Protein AF-0000000072276576 (afdb_homodimer)

Solvent-accessible surface area (backbone atoms only — not comparable to full-atom values): 34290 Å² total; per-residue (Å²): 130,70,68,78,57,68,50,45,52,84,37,51,75,75,75,83,49,91,55,32,50,60,54,42,54,47,42,53,49,48,36,54,50,37,70,41,87,75,80,77,72,72,80,66,90,54,63,83,48,51,35,51,52,38,41,48,44,45,53,56,60,46,61,78,43,20,64,33,54,44,25,35,56,50,42,49,54,30,34,72,71,87,59,88,79,72,37,43,53,31,72,66,45,49,52,51,47,21,30,44,50,13,66,72,70,71,45,60,41,70,60,31,44,50,41,41,49,48,63,74,64,34,60,70,61,43,50,52,48,50,61,70,44,57,91,71,57,26,82,71,47,66,71,82,41,62,42,67,46,40,55,55,25,24,50,41,57,72,66,52,41,55,27,36,38,34,34,43,40,54,61,7,69,62,51,34,40,47,21,52,26,37,48,53,36,39,75,71,73,35,65,47,35,39,40,34,22,25,65,54,82,75,46,29,65,56,41,42,76,80,46,32,72,27,46,48,72,48,69,33,58,54,65,59,54,54,68,68,50,87,62,63,32,32,31,38,36,46,49,53,98,57,53,60,67,55,52,38,50,49,54,60,65,41,58,86,32,45,35,93,78,25,38,36,37,30,44,50,52,76,81,40,58,43,63,57,52,50,14,61,75,70,63,32,36,40,49,68,46,78,50,44,42,45,89,42,45,64,60,64,56,31,43,21,35,32,30,61,56,71,78,76,73,75,75,71,78,120,129,71,69,79,58,66,50,46,54,85,36,52,75,76,76,84,49,92,50,32,51,60,56,41,53,48,43,52,50,48,38,56,48,38,70,40,87,74,81,77,75,72,81,66,91,53,64,87,48,51,32,52,52,39,40,48,45,44,52,56,59,46,60,78,44,19,62,35,54,44,28,37,55,49,42,48,54,30,35,73,70,88,60,88,78,70,37,42,53,29,73,68,47,48,52,52,45,22,30,45,49,12,66,72,70,71,46,60,41,70,61,33,43,50,41,41,48,46,64,75,66,35,60,68,59,43,50,52,49,50,62,70,42,59,91,72,55,26,82,72,48,67,72,79,38,64,42,65,46,40,56,55,24,25,50,42,56,73,66,52,42,55,26,36,38,34,34,44,39,54,61,7,68,63,52,36,41,46,19,52,27,38,46,52,37,41,76,72,74,35,67,46,36,40,39,33,22,25,64,54,83,75,46,30,66,56,41,41,76,80,47,33,73,28,47,51,72,47,70,33,58,54,66,59,55,55,68,70,50,87,61,63,33,32,31,39,36,45,49,53,98,56,53,61,66,56,51,37,50,49,53,61,64,42,59,86,31,46,36,92,77,25,36,36,38,30,44,49,52,75,79,40,59,44,64,56,50,52,14,60,75,69,62,31,37,41,48,69,47,78,49,44,43,46,88,41,45,64,62,64,56,28,43,22,35,32,29,63,55,72,77,75,72,74,75,70,78,121

Organism: Rhodospirillum rubrum (strain ATCC 11170 / ATH 1.1.1 / DSM 467 / LMG 4362 / NCIMB 8255 / S1) (NCBI:txid269796)

Secondary structure (DSSP, 8-state):
-----PPPGGGS-----TT-HHHHHHHHHHHHHHTS---S----------HHHHHHHHHHHHTTTHHHHHHHHHHHHH---SSS---PBPHHHHHHHHHHHHHHH---HHHHHHHHHHHHT-HHHHHHHHHHTTTS--TTT-S---TTHHHHHHHHHHH--SEEEEE--TTSHHHHHHHHHHHHHHHTT---EEEEEES-TT--TTS-GGGGGGEEEEES-HHHHHHH--S-EEEEEE-----HHHHHHHHHHHHTTEEEEEEEEES-TTT--HHHHHHHHHT-EEEEEPP-BTT-SS----EEEEEPPPP-------/-----PPPGGGS-----TT-HHHHHHHHHHHHHHTS--------------HHHHHHHHHHHHTTTHHHHHHHHHHHHH---SSS---PBPHHHHHHHHHHHHHHH---HHHHHHHHHHHHT-HHHHHHHHHHTTTS--TTT-S---TTHHHHHHHHHHH--SEEEEE--TTSHHHHHHHHHHHHHHHTT---EEEEEES-TT--TTS-GGGGGGEEEEES-HHHHHHH--S-EEEEEE-----HHHHHHHHHHHGGGEEEEEEEEES-TTT--HHHHHHHHHT-EEEEEPP-BTT-SS----EEEEEPPPP-------

InterPro domains:
  IPR029063 S-adenosyl-L-methionine-dependent methyltransferase superfamily [G3DSA:3.40.50.150] (109-285)
  IPR029063 S-adenosyl-L-methionine-dependent methyltransferase superfamily [SSF53335] (133-271)

Foldseek 3Di:
DQPPQQAALVLADDDPDPLQVVSNVVNVVSSVVSVPDDDPPDPDPDDNDHNNRVNVVVVVVSVVQSLLVSLVVVCVVFWPDPDPDFFAFDPVLLLVLLVVLCVQQVHDSVQLSVLLVCVVPPPVLFVLCCVLCPPVTGPVRPTQGLFQLSSVLSNCLRNLWAEEEEEDQAQNSNLSSNLVSQVVVVVVPGHHAYEYEEQDPPGHSSCDDPSVVRYDYHHRDPLVVLLPDQAAHQEYEYDDPDDLVVVLSSLVSCVVRYDPWHKYKYQQVVPYCSVVVSLVVVVWDKDWRWTPGDSHNDRGRTIIMTGHDDPPPPPPPD/DQPPQQAALVLADDDPDPLQVVSNVVNVVSNVCSVPDDDPPDPDPDDNDHNNRVNVVVVVVSVVQSLLVSLVVVCVPFWPDPDPDFFAFDPVLLLVLLVVLCVQQVHDSVQLSVLLVCVVPPPVLFVLCCVLCPPVTGPVRPTQGLFQLSSVLSNCLRNLWAEEEEEDQAQNSNVLSNLVSQVVVVVVPGHHAYEYEEQDPPGHSSCDDPSVVRYDYHHRDVLVVLLPDQAAHQEYEYDDPDDLVVVLSSLVSCVVRHDPWHKYKYQQVVPYCSVVVSLVVVVWDKDWRWTPGDSHNDRGSTIIMTGHDDPPPPPPPD

pLDDT: mean 86.28, std 17.72, range [19.62, 98.94]

Nearest PDB structures (foldseek):
  4ymh-assembly2_D  TM=5.193E-01  e=6.968E-07  Podospora anserina
  3o4f-assembly2_D  TM=6.234E-01  e=2.486E-06  Escherichia coli K-12
  6g80-assembly1_A  TM=5.330E-01  e=4.183E-06  Mycolicibacterium hassiacum DSM 44199
  6g7d-assembly1_A  TM=5.102E-01  e=3.517E-06  Mycolicibacterium hassiacum DSM 44199
  8ia0-assembly1_CS  TM=5.867E-01  e=1.710E-03  Thermochaetoides thermophila DSM 1495

Structure (mmCIF, N/CA/C/O backbone):
data_AF-0000000072276576-model_v1
#
loop_
_entity.id
_entity.type
_entity.pdbx_description
1 polymer 'Class I SAM-dependent methyltransferase'
#
loop_
_atom_site.group_PDB
_atom_site.id
_atom_site.type_symbol
_atom_site.label_atom_id
_atom_site.label_alt_id
_atom_site.label_comp_id
_atom_site.label_asym_id
_atom_site.label_entity_id
_atom_site.label_seq_id
_atom_site.pdbx_PDB_ins_code
_atom_site.Cartn_x
_atom_site.Cartn_y
_atom_site.Cartn_z
_atom_site.occupancy
_atom_site.B_iso_or_equiv
_atom_site.auth_seq_id
_atom_site.auth_comp_id
_atom_site.auth_asym_id
_atom_site.auth_atom_id
_atom_site.pdbx_PDB_model_num
ATOM 1 N N . MET A 1 1 ? -26.219 25.484 22.875 1 28.45 1 MET A N 1
ATOM 2 C CA . MET A 1 1 ? -27.375 24.625 22.641 1 28.45 1 MET A CA 1
ATOM 3 C C . MET A 1 1 ? -27.469 24.219 21.172 1 28.45 1 MET A C 1
ATOM 5 O O . MET A 1 1 ? -27.844 25.031 20.312 1 28.45 1 MET A O 1
ATOM 9 N N . THR A 1 2 ? -26.469 23.453 20.688 1 35.75 2 THR A N 1
ATOM 10 C CA . THR A 1 2 ? -26.516 23.312 19.234 1 35.75 2 THR A CA 1
ATOM 11 C C . THR A 1 2 ? -27.781 22.578 18.797 1 35.75 2 THR A C 1
ATOM 13 O O . THR A 1 2 ? -28.188 21.609 19.438 1 35.75 2 THR A O 1
ATOM 16 N N . ASP A 1 3 ? -28.719 23.203 18.25 1 42.44 3 ASP A N 1
ATOM 17 C CA . ASP A 1 3 ? -29.969 22.688 17.703 1 42.44 3 ASP A CA 1
ATOM 18 C C . ASP A 1 3 ? -29.75 21.406 16.922 1 42.44 3 ASP A C 1
ATOM 20 O O . ASP A 1 3 ? -28.719 21.25 16.25 1 42.44 3 ASP A O 1
ATOM 24 N N . PRO A 1 4 ? -30.438 20.344 17.422 1 47.81 4 PRO A N 1
ATOM 25 C CA . PRO A 1 4 ? -30.391 19.141 16.578 1 47.81 4 PRO A CA 1
ATOM 26 C C . PRO A 1 4 ? -30.469 19.453 15.094 1 47.81 4 PRO A C 1
ATOM 28 O O . PRO A 1 4 ? -31.172 20.391 14.688 1 47.81 4 PRO A O 1
ATOM 31 N N . VAL A 1 5 ? -29.531 19 14.406 1 52.34 5 VAL A N 1
ATOM 32 C CA . VAL A 1 5 ? -29.594 19.125 12.953 1 52.34 5 VAL A CA 1
ATOM 33 C C . VAL A 1 5 ? -30.75 18.297 12.406 1 52.34 5 VAL A C 1
ATOM 35 O O . VAL A 1 5 ? -30.75 17.062 12.555 1 52.34 5 VAL A O 1
ATOM 38 N N . ASN A 1 6 ? -31.953 18.797 12.219 1 56.03 6 ASN A N 1
ATOM 39 C CA . ASN A 1 6 ? -33.062 18.141 11.547 1 56.03 6 ASN A CA 1
ATOM 40 C C . ASN A 1 6 ? -32.781 17.953 10.055 1 56.03 6 ASN A C 1
ATOM 42 O O . ASN A 1 6 ? -32.406 18.891 9.367 1 56.03 6 ASN A O 1
ATOM 46 N N . PHE A 1 7 ? -32.719 16.641 9.727 1 57.97 7 PHE A N 1
ATOM 47 C CA . PHE A 1 7 ? -32.562 16.312 8.312 1 57.97 7 PHE A CA 1
ATOM 48 C C . PHE A 1 7 ? -33.875 16.5 7.562 1 57.97 7 PHE A C 1
ATOM 50 O O . PHE A 1 7 ? -34.938 16.047 8.016 1 57.97 7 PHE A O 1
ATOM 57 N N . ASP A 1 8 ? -33.844 17.406 6.613 1 62.78 8 ASP A N 1
ATOM 58 C CA . ASP A 1 8 ? -34.938 17.531 5.656 1 62.78 8 ASP A CA 1
ATOM 59 C C . ASP A 1 8 ? -34.656 16.703 4.402 1 62.78 8 ASP A C 1
ATOM 61 O O . ASP A 1 8 ? -33.531 16.609 3.945 1 62.78 8 ASP A O 1
ATOM 65 N N . ALA A 1 9 ? -35.75 15.898 4.055 1 63.03 9 ALA A N 1
ATOM 66 C CA . ALA A 1 9 ? -35.625 15.102 2.836 1 63.03 9 ALA A CA 1
ATOM 67 C C . ALA A 1 9 ? -35.031 15.938 1.708 1 63.03 9 ALA A C 1
ATOM 69 O O . ALA A 1 9 ? -34.281 15.422 0.869 1 63.03 9 ALA A O 1
ATOM 70 N N . ASP A 1 10 ? -35.219 17.203 1.752 1 66.81 10 ASP A N 1
ATOM 71 C CA . ASP A 1 10 ? -34.75 18.094 0.71 1 66.81 10 ASP A CA 1
ATOM 72 C C . ASP A 1 10 ? -33.25 18.344 0.869 1 66.81 10 ASP A C 1
ATOM 74 O O . ASP A 1 10 ? -32.594 18.828 -0.056 1 66.81 10 ASP A O 1
ATOM 78 N N . ASP A 1 11 ? -32.75 17.938 2.021 1 64.94 11 ASP A N 1
ATOM 79 C CA . ASP A 1 11 ? -31.344 18.125 2.275 1 64.94 11 ASP A CA 1
ATOM 80 C C . ASP A 1 11 ? -30.531 16.984 1.659 1 64.94 11 ASP A C 1
ATOM 82 O O . ASP A 1 11 ? -29.297 17.094 1.53 1 64.94 11 ASP A O 1
ATOM 86 N N . ILE A 1 12 ? -31.203 15.953 1.272 1 66.25 12 ILE A N 1
ATOM 87 C CA . ILE A 1 12 ? -30.547 14.766 0.748 1 66.25 12 ILE A CA 1
ATOM 88 C C . ILE A 1 12 ? -30.469 14.844 -0.775 1 66.25 12 ILE A C 1
ATOM 90 O O . ILE A 1 12 ? -31.5 14.812 -1.458 1 66.25 12 ILE A O 1
ATOM 94 N N . PRO A 1 13 ? -29.203 14.992 -1.301 1 64.25 13 PRO A N 1
ATOM 95 C CA . PRO A 1 13 ? -29.094 15.055 -2.76 1 64.25 13 PRO A CA 1
ATOM 96 C C . PRO A 1 13 ? -29.578 13.773 -3.445 1 64.25 13 PR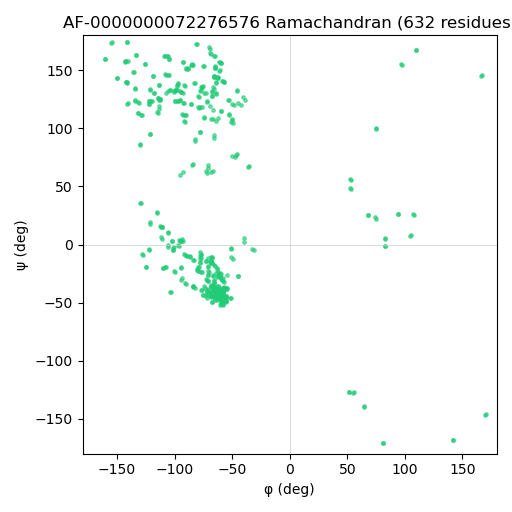O A C 1
ATOM 98 O O . PRO A 1 13 ? -29.469 12.688 -2.877 1 64.25 13 PRO A O 1
ATOM 101 N N . GLY A 1 14 ? -30.234 13.969 -4.648 1 60.94 14 GLY A N 1
ATOM 102 C CA . GLY A 1 14 ? -30.625 12.82 -5.453 1 60.94 14 GLY A CA 1
ATOM 103 C C . GLY A 1 14 ? -29.438 12.039 -5.98 1 60.94 14 GLY A C 1
ATOM 104 O O . GLY A 1 14 ? -28.281 12.469 -5.828 1 60.94 14 GLY A O 1
ATOM 105 N N . VAL A 1 15 ? -29.656 10.812 -6.223 1 58.56 15 VAL A N 1
ATOM 106 C CA . VAL A 1 15 ? -28.625 9.961 -6.828 1 58.56 15 VAL A CA 1
ATOM 107 C C . VAL A 1 15 ? -28.359 10.422 -8.258 1 58.56 15 VAL A C 1
ATOM 109 O O . VAL A 1 15 ? -29.266 10.477 -9.086 1 58.56 15 VAL A O 1
ATOM 112 N N . GLU A 1 16 ? -27.156 11.047 -8.414 1 56.81 16 GLU A N 1
ATOM 113 C CA . GLU A 1 16 ? -26.828 11.531 -9.758 1 56.81 16 GLU A CA 1
ATOM 114 C C . GLU A 1 16 ? -26.266 10.406 -10.625 1 56.81 16 GLU A C 1
ATOM 116 O O . GLU A 1 16 ? -26.469 10.398 -11.836 1 56.81 16 GLU A O 1
ATOM 121 N N . ASN A 1 17 ? -25.453 9.523 -9.938 1 56.19 17 ASN A N 1
ATOM 122 C CA . ASN A 1 17 ? -24.781 8.469 -10.695 1 56.19 17 ASN A CA 1
ATOM 123 C C . ASN A 1 17 ? -25.312 7.09 -10.312 1 56.19 17 ASN A C 1
ATOM 125 O O . ASN A 1 17 ? -25.375 6.75 -9.133 1 56.19 17 ASN A O 1
ATOM 129 N N . GLU A 1 18 ? -25.891 6.469 -11.297 1 54.31 18 GLU A N 1
ATOM 130 C CA . GLU A 1 18 ? -26.453 5.133 -11.125 1 54.31 18 GLU A CA 1
ATOM 131 C C . GLU A 1 18 ? -25.453 4.191 -10.461 1 54.31 18 GLU A C 1
ATOM 133 O O . GLU A 1 18 ? -25.844 3.182 -9.867 1 54.31 18 GLU A O 1
ATOM 138 N N . HIS A 1 19 ? -24.234 4.637 -10.406 1 53.09 19 HIS A N 1
ATOM 139 C CA . HIS A 1 19 ? -23.203 3.756 -9.859 1 53.09 19 HIS A CA 1
ATOM 140 C C . HIS A 1 19 ? -22.984 4.031 -8.375 1 53.09 19 HIS A C 1
ATOM 142 O O . HIS A 1 19 ? -22.203 3.34 -7.719 1 53.09 19 HIS A O 1
ATOM 148 N N . ASP A 1 20 ? -23.812 4.938 -7.926 1 64.62 20 ASP A N 1
ATOM 149 C CA . ASP A 1 20 ? -23.688 5.262 -6.508 1 64.62 20 ASP A CA 1
ATOM 150 C C . ASP A 1 20 ? -24.641 4.414 -5.664 1 64.62 20 ASP A C 1
ATOM 152 O O . ASP A 1 20 ? -25.547 4.941 -5.016 1 64.62 20 ASP A O 1
ATOM 156 N N . ILE A 1 21 ? -24.438 3.168 -5.699 1 63.81 21 ILE A N 1
ATOM 157 C CA . ILE A 1 21 ? -25.344 2.201 -5.098 1 63.81 21 ILE A CA 1
ATOM 158 C C . ILE A 1 21 ? -25.469 2.469 -3.6 1 63.81 21 ILE A C 1
ATOM 160 O O . ILE A 1 21 ? -26.562 2.484 -3.049 1 63.81 21 ILE A O 1
ATOM 164 N N . VAL A 1 22 ? -24.391 2.754 -3.014 1 68.62 22 VAL A N 1
ATOM 165 C CA . VAL A 1 22 ? -24.406 2.949 -1.568 1 68.62 22 VAL A CA 1
ATOM 166 C C . VAL A 1 22 ? -25.188 4.219 -1.228 1 68.62 22 VAL A C 1
ATOM 168 O O . VAL A 1 22 ? -26.062 4.199 -0.361 1 68.62 22 VAL A O 1
ATOM 171 N N . TRP A 1 23 ? -24.812 5.188 -2.045 1 69 23 TRP A N 1
ATOM 172 C CA . TRP A 1 23 ? -25.5 6.453 -1.791 1 69 23 TRP A CA 1
ATOM 173 C C . TRP A 1 23 ? -26.984 6.328 -2.07 1 69 23 TRP A C 1
ATOM 175 O O . TRP A 1 23 ? -27.812 6.883 -1.335 1 69 23 TRP A O 1
ATOM 185 N N . GLN A 1 24 ? -27.25 5.621 -3.088 1 67.81 24 GLN A N 1
ATOM 186 C CA . GLN A 1 24 ? -28.656 5.418 -3.398 1 67.81 24 GLN A CA 1
ATOM 187 C C . GLN A 1 24 ? -29.391 4.746 -2.236 1 67.81 24 GLN A C 1
ATOM 189 O O . GLN A 1 24 ? -30.438 5.215 -1.8 1 67.81 24 GLN A O 1
ATOM 194 N N . ILE A 1 25 ? -28.766 3.766 -1.784 1 64.44 25 ILE A N 1
ATOM 195 C CA . ILE A 1 25 ? -29.406 3.012 -0.704 1 64.44 25 ILE A CA 1
ATOM 196 C C . ILE A 1 25 ? -29.469 3.877 0.553 1 64.44 25 ILE A C 1
ATOM 198 O O . ILE A 1 25 ? -30.516 3.947 1.204 1 64.44 25 ILE A O 1
ATOM 202 N N . LEU A 1 26 ? -28.469 4.566 0.802 1 67.44 26 LEU A N 1
ATOM 203 C CA . LEU A 1 26 ? -28.391 5.375 2.012 1 67.44 26 LEU A CA 1
ATOM 204 C C . LEU A 1 26 ? -29.328 6.582 1.913 1 67.44 26 LEU A C 1
ATOM 206 O O . LEU A 1 26 ? -29.984 6.941 2.887 1 67.44 26 LEU A O 1
ATOM 210 N N . SER A 1 27 ? -29.266 7.137 0.727 1 67.44 27 SER A N 1
ATOM 211 C CA . SER A 1 27 ? -30.109 8.312 0.539 1 67.44 27 SER A CA 1
ATOM 212 C C . SER A 1 27 ? -31.594 7.957 0.701 1 67.44 27 SER A C 1
ATOM 214 O O . SER A 1 27 ? -32.344 8.719 1.304 1 67.44 27 SER A O 1
ATOM 216 N N . ASP A 1 28 ? -31.938 6.871 0.174 1 64.12 28 ASP A N 1
ATOM 217 C CA . ASP A 1 28 ? -33.312 6.41 0.313 1 64.12 28 ASP A CA 1
ATOM 218 C C . ASP A 1 28 ? -33.688 6.207 1.782 1 64.12 28 ASP A C 1
ATOM 220 O O . ASP A 1 28 ? -34.75 6.625 2.221 1 64.12 28 ASP A O 1
ATOM 224 N N . LYS A 1 29 ? -32.781 5.633 2.455 1 63.12 29 LYS A N 1
ATOM 225 C CA . LYS A 1 29 ? -33.031 5.402 3.877 1 63.12 29 LYS A CA 1
ATOM 226 C C . LYS A 1 29 ? -33.094 6.723 4.641 1 63.12 29 LYS A C 1
ATOM 228 O O . LYS A 1 29 ? -34 6.914 5.469 1 63.12 29 LYS A O 1
ATOM 233 N N . LEU A 1 30 ? -32.188 7.578 4.363 1 64.5 30 LEU A N 1
ATOM 234 C CA . LEU A 1 30 ? -32.156 8.875 5.039 1 64.5 30 LEU A CA 1
ATOM 235 C C . LEU A 1 30 ? -33.406 9.664 4.75 1 64.5 30 LEU A C 1
ATOM 237 O O . LEU A 1 30 ? -34 10.289 5.652 1 64.5 30 LEU A O 1
ATOM 241 N N . ARG A 1 31 ? -33.812 9.648 3.564 1 64.62 31 ARG A N 1
ATOM 242 C CA . ARG A 1 31 ? -35.031 10.352 3.189 1 64.62 31 ARG A CA 1
ATOM 243 C C . ARG A 1 31 ? -36.25 9.773 3.91 1 64.62 31 ARG A C 1
ATOM 245 O O . ARG A 1 31 ? -37.156 10.516 4.344 1 64.62 31 ARG A O 1
ATOM 252 N N . LYS A 1 32 ? -36.188 8.516 3.988 1 62.69 32 LYS A N 1
ATOM 253 C CA . LYS A 1 32 ? -37.281 7.844 4.688 1 62.69 32 LYS A CA 1
ATOM 254 C C . LYS A 1 32 ? -37.281 8.172 6.18 1 62.69 32 LYS A C 1
ATOM 256 O O . LYS A 1 32 ? -38.312 8.445 6.773 1 62.69 32 LYS A O 1
ATOM 261 N N . ASP A 1 33 ? -36.156 8.172 6.715 1 59.38 33 ASP A N 1
ATOM 262 C CA . ASP A 1 33 ? -36 8.398 8.148 1 59.38 33 ASP A CA 1
ATOM 263 C C . ASP A 1 33 ? -36.281 9.859 8.508 1 59.38 33 ASP A C 1
ATOM 265 O O . ASP A 1 33 ? -36.781 10.156 9.586 1 59.38 33 ASP A O 1
ATOM 269 N N . CYS A 1 34 ? -35.719 10.719 7.738 1 57 34 CYS A N 1
ATOM 270 C CA . CYS A 1 34 ? -35.969 12.141 7.969 1 57 34 CYS A CA 1
ATOM 271 C C . CYS A 1 34 ? -37.438 12.461 7.906 1 57 34 CYS A C 1
ATOM 273 O O . CYS A 1 34 ? -37.906 13.461 8.461 1 57 34 CYS A O 1
ATOM 275 N N . ALA A 1 35 ? -38.094 11.68 7.148 1 52.75 35 ALA A N 1
ATOM 276 C CA . ALA A 1 35 ? -39.531 11.867 7.062 1 52.75 35 ALA A CA 1
ATOM 277 C C . ALA A 1 35 ? -40.219 11.492 8.375 1 52.75 35 ALA A C 1
ATOM 279 O O . ALA A 1 35 ? -41.375 11.836 8.602 1 52.75 35 ALA A O 1
ATOM 280 N N . GLN A 1 36 ? -39.344 10.867 9.203 1 52.03 36 GLN A N 1
ATOM 281 C CA . GLN A 1 36 ? -39.938 10.461 10.484 1 52.03 36 GLN A CA 1
ATOM 282 C C . GLN A 1 36 ? -39.562 11.453 11.586 1 52.03 36 GLN A C 1
ATOM 284 O O . GLN A 1 36 ? -38.5 12.062 11.562 1 52.03 36 GLN A O 1
ATOM 289 N N . ALA A 1 37 ? -40.469 11.906 12.367 1 41.72 37 ALA A N 1
ATOM 290 C CA . ALA A 1 37 ? -40.281 12.836 13.477 1 41.72 37 ALA A CA 1
ATOM 291 C C . ALA A 1 37 ? -39.188 12.344 14.43 1 41.72 37 ALA A C 1
ATOM 293 O O . ALA A 1 37 ? -39.125 11.156 14.758 1 41.72 37 ALA A O 1
ATOM 294 N N . VAL A 1 38 ? -38.062 12.984 14.516 1 41.41 38 VAL A N 1
ATOM 295 C CA . VAL A 1 38 ? -36.938 12.664 15.383 1 41.41 38 VAL A CA 1
ATOM 296 C C . VAL A 1 38 ? -37.25 13.047 16.828 1 41.41 38 VAL A C 1
ATOM 298 O O . VAL A 1 38 ? -37.75 14.148 17.094 1 41.41 38 VAL A O 1
ATOM 301 N N . ASP A 1 39 ? -37.438 12.156 17.688 1 38.38 39 ASP A N 1
ATOM 302 C CA . ASP A 1 39 ? -37.531 12.445 19.109 1 38.38 39 ASP A CA 1
ATOM 303 C C . ASP A 1 39 ? -36.25 13.094 19.625 1 38.38 39 ASP A C 1
ATOM 305 O O . ASP A 1 39 ? -35.156 12.727 19.203 1 38.38 39 ASP A O 1
ATOM 309 N N . ASP A 1 40 ? -36.281 14.312 20.062 1 35.75 40 ASP A N 1
ATOM 310 C CA . ASP A 1 40 ? -35.375 15.375 20.531 1 35.75 40 ASP A CA 1
ATOM 311 C C . ASP A 1 40 ? -34.438 14.852 21.609 1 35.75 40 ASP A C 1
ATOM 313 O O . ASP A 1 40 ? -33.719 15.633 22.25 1 35.75 40 ASP A O 1
ATOM 317 N N . ASP A 1 41 ? -34.406 13.742 22.109 1 35.25 41 ASP A N 1
ATOM 318 C CA . ASP A 1 41 ? -33.812 13.625 23.438 1 35.25 41 ASP A CA 1
ATOM 319 C C . ASP A 1 41 ? -32.281 13.641 23.344 1 35.25 41 ASP A C 1
ATOM 321 O O . ASP A 1 41 ? -31.594 13.336 24.328 1 35.25 41 ASP A O 1
ATOM 325 N N . TYR A 1 42 ? -31.734 13.562 22.203 1 33.75 42 TYR A N 1
ATOM 326 C CA . TYR A 1 42 ? -30.359 13.164 22.422 1 33.75 42 TYR A CA 1
ATOM 327 C C . TYR A 1 42 ? -29.5 14.375 22.781 1 33.75 42 TYR A C 1
ATOM 329 O O . TYR A 1 42 ? -29.531 15.398 22.094 1 33.75 42 TYR A O 1
ATOM 337 N N . GLY A 1 43 ? -29.312 14.742 23.938 1 34.25 43 GLY A N 1
ATOM 338 C CA . GLY A 1 43 ? -28.406 15.648 24.641 1 34.25 43 GLY A CA 1
ATOM 339 C C . GLY A 1 43 ? -27.031 15.719 24.016 1 34.25 43 GLY A C 1
ATOM 340 O O . GLY A 1 43 ? -26.062 16.125 24.672 1 34.25 43 GLY A O 1
ATOM 341 N N . LYS A 1 44 ? -26.703 14.977 23.016 1 44.03 44 LYS A N 1
ATOM 342 C CA . LYS A 1 44 ? -25.281 14.867 22.734 1 44.03 44 LYS A CA 1
ATOM 343 C C . LYS A 1 44 ? -24.766 16.125 22.031 1 44.03 44 LYS A C 1
ATOM 345 O O . LYS A 1 44 ? -25.531 16.812 21.344 1 44.03 44 LYS A O 1
ATOM 350 N N . LYS A 1 45 ? -23.625 16.719 22.469 1 45.25 45 LYS A N 1
ATOM 351 C CA . LYS A 1 45 ? -22.812 17.797 21.922 1 45.25 45 LYS A CA 1
ATOM 352 C C . LYS A 1 45 ? -22.484 17.547 20.453 1 45.25 45 LYS A C 1
ATOM 354 O O . LYS A 1 45 ? -21.719 16.625 20.141 1 45.25 45 LYS A O 1
ATOM 359 N N . TYR A 1 46 ? -23.484 17.781 19.625 1 51.28 46 TYR A N 1
ATOM 360 C CA . TYR A 1 46 ? -23.344 17.578 18.188 1 51.28 46 TYR A CA 1
ATOM 361 C C . TYR A 1 46 ? -22.609 18.75 17.547 1 51.28 46 TYR A C 1
ATOM 363 O O . TYR A 1 46 ? -22.625 19.859 18.062 1 51.28 46 TYR A O 1
ATOM 371 N N . LEU A 1 47 ? -21.562 18.469 16.812 1 58.09 47 LEU A N 1
ATOM 372 C CA . LEU A 1 47 ? -21 19.5 15.938 1 58.09 47 LEU A CA 1
ATOM 373 C C . LEU A 1 47 ? -22.094 20.219 15.164 1 58.09 47 LEU A C 1
ATOM 375 O O . LEU A 1 47 ? -23.109 19.609 14.812 1 58.09 47 LEU A O 1
ATOM 379 N N . PRO A 1 48 ? -22 21.484 15.188 1 62.12 48 PRO A N 1
ATOM 380 C CA . PRO A 1 48 ? -23.062 22.25 14.547 1 62.12 48 PRO A CA 1
ATOM 381 C C . PRO A 1 48 ? -23.031 22.141 13.023 1 62.12 48 PRO A C 1
ATOM 383 O O . PRO A 1 48 ? -22.578 23.062 12.344 1 62.12 48 PRO A O 1
ATOM 386 N N . PHE A 1 49 ? -23.25 21.078 12.492 1 73.62 49 PHE A N 1
ATOM 387 C CA . PHE A 1 49 ? -23.438 20.969 11.055 1 73.62 49 PHE A CA 1
ATOM 388 C C . PHE A 1 49 ? -24.906 21.109 10.688 1 73.62 49 PHE A C 1
ATOM 390 O O . PHE A 1 49 ? -25.797 20.625 11.406 1 73.62 49 PHE A O 1
ATOM 397 N N . THR A 1 50 ? -25.141 21.859 9.664 1 68.94 50 THR A N 1
ATOM 398 C CA . THR A 1 50 ? -26.484 21.844 9.086 1 68.94 50 THR A CA 1
ATOM 399 C C . THR A 1 50 ? -26.766 20.5 8.422 1 68.94 50 THR A C 1
ATOM 401 O O . THR A 1 50 ? -25.859 19.703 8.211 1 68.94 50 THR A O 1
ATOM 404 N N . ALA A 1 51 ? -28.016 20.25 8.156 1 65.5 51 ALA A N 1
ATOM 405 C CA . ALA A 1 51 ? -28.391 19.031 7.445 1 65.5 51 ALA A CA 1
ATOM 406 C C . ALA A 1 51 ? -27.703 18.938 6.09 1 65.5 51 ALA A C 1
ATOM 408 O O . ALA A 1 51 ? -27.203 17.875 5.715 1 65.5 51 ALA A O 1
ATOM 409 N N . GLY A 1 52 ? -27.688 20.031 5.41 1 67.5 52 GLY A N 1
ATOM 410 C CA . GLY A 1 52 ? -27.016 20.078 4.121 1 67.5 52 GLY A CA 1
ATOM 411 C C . GLY A 1 52 ? -25.531 19.766 4.211 1 67.5 52 GLY A C 1
ATOM 412 O O . GLY A 1 52 ? -25 19.031 3.371 1 67.5 52 GLY A O 1
ATOM 413 N N . GLN A 1 53 ? -24.922 20.234 5.277 1 75.06 53 GLN A N 1
ATOM 414 C CA . GLN A 1 53 ? -23.5 19.984 5.484 1 75.06 53 GLN A CA 1
ATOM 415 C C . GLN A 1 53 ? -23.234 18.516 5.785 1 75.06 53 GLN A C 1
ATOM 417 O O . GLN A 1 53 ? -22.281 17.922 5.281 1 75.06 53 GLN A O 1
ATOM 422 N N . LEU A 1 54 ? -24.016 17.969 6.598 1 74.94 54 LEU A N 1
ATOM 423 C CA . LEU A 1 54 ? -23.875 16.562 6.945 1 74.94 54 LEU A CA 1
ATOM 424 C C . LEU A 1 54 ? -24.047 15.68 5.715 1 74.94 54 LEU A C 1
ATOM 426 O O . LEU A 1 54 ? -23.266 14.742 5.508 1 74.94 54 LEU A O 1
ATOM 430 N N . VAL A 1 55 ? -25 15.992 4.871 1 71.69 55 VAL A N 1
ATOM 431 C CA . VAL A 1 55 ? -25.234 15.227 3.652 1 71.69 55 VAL A CA 1
ATOM 432 C C . VAL A 1 55 ? -24.031 15.352 2.721 1 71.69 55 VAL A C 1
ATOM 434 O O . VAL A 1 55 ? -23.609 14.367 2.117 1 71.69 55 VAL A O 1
ATOM 437 N N . HIS A 1 56 ? -23.594 16.469 2.645 1 78.31 56 HIS A N 1
ATOM 438 C CA . HIS A 1 56 ? -22.422 16.688 1.801 1 78.31 56 HIS A CA 1
ATOM 439 C C . HIS A 1 56 ? -21.234 15.875 2.301 1 78.31 56 HIS A C 1
ATOM 441 O O . HIS A 1 56 ? -20.531 15.258 1.507 1 78.31 56 HIS A O 1
ATOM 447 N N . ARG A 1 57 ? -21.047 15.898 3.604 1 82.69 57 ARG A N 1
ATOM 448 C CA . ARG A 1 57 ? -19.938 15.164 4.203 1 82.69 57 ARG A CA 1
ATOM 449 C C . ARG A 1 57 ? -20.062 13.672 3.934 1 82.69 57 ARG A C 1
ATOM 451 O O . ARG A 1 57 ? -19.094 13.023 3.514 1 82.69 57 ARG A O 1
ATOM 458 N N . VAL A 1 58 ? -21.234 13.164 4.129 1 80.25 58 VAL A N 1
ATOM 459 C CA . VAL A 1 58 ? -21.484 11.742 3.943 1 80.25 58 VAL A CA 1
ATOM 460 C C . VAL A 1 58 ? -21.312 11.367 2.473 1 80.25 58 VAL A C 1
ATOM 462 O O . VAL A 1 58 ? -20.641 10.391 2.148 1 80.25 58 VAL A O 1
ATOM 465 N N . THR A 1 59 ? -21.844 12.195 1.592 1 76.56 59 THR A N 1
ATOM 466 C CA . THR A 1 59 ? -21.75 11.922 0.161 1 76.56 59 THR A CA 1
ATOM 467 C C . THR A 1 59 ? -20.297 11.953 -0.305 1 76.56 59 THR A C 1
ATOM 469 O O . THR A 1 59 ? -19.875 11.086 -1.074 1 76.56 59 THR A O 1
ATOM 472 N N . PHE A 1 60 ? -19.625 12.891 0.181 1 82.56 60 PHE A N 1
ATOM 473 C CA . PHE A 1 60 ? -18.219 13.008 -0.161 1 82.56 60 PHE A CA 1
ATOM 474 C C . PHE A 1 60 ? -17.453 11.758 0.265 1 82.56 60 PHE A C 1
ATOM 476 O O . PHE A 1 60 ? -16.75 11.156 -0.542 1 82.56 60 PHE A O 1
ATOM 483 N N . ALA A 1 61 ? -17.609 11.367 1.478 1 85.12 61 ALA A N 1
ATOM 484 C CA . ALA A 1 61 ? -16.859 10.227 2.002 1 85.12 61 ALA A CA 1
ATOM 485 C C . ALA A 1 61 ? -17.266 8.938 1.294 1 85.12 61 ALA A C 1
ATOM 487 O O . ALA A 1 61 ? -16.422 8.094 0.993 1 85.12 61 ALA A O 1
ATOM 488 N N . LEU A 1 62 ? -18.562 8.797 0.959 1 80.56 62 LEU A N 1
ATOM 489 C CA . LEU A 1 62 ? -19.062 7.602 0.291 1 80.56 62 LEU A CA 1
ATOM 490 C C . LEU A 1 62 ? -18.484 7.484 -1.115 1 80.56 62 LEU A C 1
ATOM 492 O O . LEU A 1 62 ? -18.375 6.383 -1.66 1 80.56 62 LEU A O 1
ATOM 496 N N . SER A 1 63 ? -18.125 8.594 -1.7 1 82.69 63 SER A N 1
ATOM 497 C CA . SER A 1 63 ? -17.609 8.578 -3.064 1 82.69 63 SER A CA 1
ATOM 498 C C . SER A 1 63 ? -16.297 7.793 -3.152 1 82.69 63 SER A C 1
ATOM 500 O O . SER A 1 63 ? -15.922 7.328 -4.23 1 82.69 63 SER A O 1
ATOM 502 N N . TYR A 1 64 ? -15.617 7.617 -2.029 1 87.06 64 TYR A N 1
ATOM 503 C CA . TYR A 1 64 ? -14.391 6.84 -1.993 1 87.06 64 TYR A CA 1
ATOM 504 C C . TYR A 1 64 ? -14.68 5.348 -2.137 1 87.06 64 TYR A C 1
ATOM 506 O O . TYR A 1 64 ? -13.773 4.562 -2.438 1 87.06 64 TYR A O 1
ATOM 514 N N . TYR A 1 65 ? -15.875 4.879 -2.002 1 87 65 TYR A N 1
ATOM 515 C CA . TYR A 1 65 ? -16.156 3.449 -1.929 1 87 65 TYR A CA 1
ATOM 516 C C . TYR A 1 65 ? -17.234 3.051 -2.936 1 87 65 TYR A C 1
ATOM 518 O O . TYR A 1 65 ? -17.484 1.862 -3.15 1 87 65 TYR A O 1
ATOM 526 N N . ASP A 1 66 ? -17.875 4.0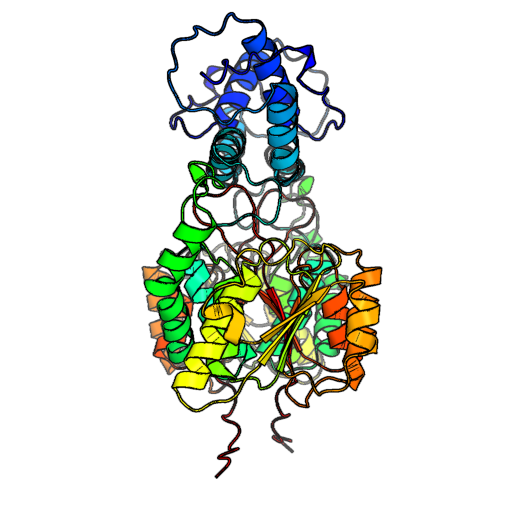59 -3.59 1 80.06 66 ASP A N 1
ATOM 527 C CA . ASP A 1 66 ? -19.016 3.805 -4.477 1 80.06 66 ASP A CA 1
ATOM 528 C C . ASP A 1 66 ? -18.625 2.85 -5.602 1 80.06 66 ASP A C 1
ATOM 530 O O . ASP A 1 66 ? -19.312 1.863 -5.855 1 80.06 66 ASP A O 1
ATOM 534 N N . GLN A 1 67 ? -17.516 3.117 -6.227 1 82.19 67 GLN A N 1
ATOM 535 C CA . GLN A 1 67 ? -17.094 2.266 -7.332 1 82.19 67 GLN A CA 1
ATOM 536 C C . GLN A 1 67 ? -16.781 0.851 -6.852 1 82.19 67 GLN A C 1
ATOM 538 O O . GLN A 1 67 ? -17.125 -0.126 -7.523 1 82.19 67 GLN A O 1
ATOM 543 N N . LYS A 1 68 ? -16.156 0.7 -5.719 1 88.62 68 LYS A N 1
ATOM 544 C CA . LYS A 1 68 ? -15.828 -0.612 -5.168 1 88.62 68 LYS A CA 1
ATOM 545 C C . LYS A 1 68 ? -17.094 -1.405 -4.859 1 88.62 68 LYS A C 1
ATOM 547 O O . LYS A 1 68 ? -17.172 -2.598 -5.164 1 88.62 68 LYS A O 1
ATOM 552 N N . ILE A 1 69 ? -18 -0.77 -4.336 1 82.62 69 ILE A N 1
ATOM 553 C CA . ILE A 1 69 ? -19.25 -1.437 -3.975 1 82.62 69 ILE A CA 1
ATOM 554 C C . ILE A 1 69 ? -20.047 -1.782 -5.234 1 82.62 69 ILE A C 1
ATOM 556 O O . ILE A 1 69 ? -20.641 -2.852 -5.324 1 82.62 69 ILE A O 1
ATOM 560 N N . GLY A 1 70 ? -20.062 -0.857 -6.207 1 78.88 70 GLY A N 1
ATOM 561 C CA . GLY A 1 70 ? -20.641 -1.208 -7.492 1 78.88 70 GLY A CA 1
ATOM 562 C C . GLY A 1 70 ? -20.016 -2.445 -8.109 1 78.88 70 GLY A C 1
ATOM 563 O O . GLY A 1 70 ? -20.734 -3.336 -8.586 1 78.88 70 GLY A O 1
ATOM 564 N N . ASN A 1 71 ? -18.734 -2.555 -8.086 1 86.12 71 ASN A N 1
ATOM 565 C CA . ASN A 1 71 ? -18 -3.699 -8.633 1 86.12 71 ASN A CA 1
ATOM 566 C C . ASN A 1 71 ? -18.297 -4.977 -7.848 1 86.12 71 ASN A C 1
ATOM 568 O O . ASN A 1 71 ? -18.281 -6.07 -8.414 1 86.12 71 ASN A O 1
ATOM 572 N N . LEU A 1 72 ? -18.516 -4.82 -6.621 1 87.31 72 LEU A N 1
ATOM 573 C CA . LEU A 1 72 ? -18.844 -5.949 -5.758 1 87.31 72 LEU A CA 1
ATOM 574 C C . LEU A 1 72 ? -20.109 -6.648 -6.246 1 87.31 72 LEU A C 1
ATOM 576 O O . LEU A 1 72 ? -20.172 -7.879 -6.285 1 87.31 72 LEU A O 1
ATOM 580 N N . PHE A 1 73 ? -21.094 -5.914 -6.629 1 77.06 73 PHE A N 1
ATOM 581 C CA . PHE A 1 73 ? -22.344 -6.5 -7.105 1 77.06 73 PHE A CA 1
ATOM 582 C C . PHE A 1 73 ? -22.156 -7.152 -8.469 1 77.06 73 PHE A C 1
ATOM 584 O O . PHE A 1 73 ? -22.719 -8.203 -8.75 1 77.06 73 PHE A O 1
ATOM 591 N N . ARG A 1 74 ? -21.359 -6.469 -9.258 1 78.75 74 ARG A N 1
ATOM 592 C CA . ARG A 1 74 ? -21.031 -7.078 -10.539 1 78.75 74 ARG A CA 1
ATOM 593 C C . ARG A 1 74 ? -20.297 -8.406 -10.344 1 78.75 74 ARG A C 1
ATOM 595 O O . ARG A 1 74 ? -20.641 -9.406 -10.984 1 78.75 74 ARG A O 1
ATOM 602 N N . TRP A 1 75 ? -19.344 -8.453 -9.461 1 85.56 75 TRP A N 1
ATOM 603 C CA . TRP A 1 75 ? -18.594 -9.664 -9.156 1 85.56 75 TRP A CA 1
ATOM 604 C C . TRP A 1 75 ? -19.516 -10.75 -8.602 1 85.56 75 TRP A C 1
ATOM 606 O O . TRP A 1 75 ? -19.438 -11.906 -9.016 1 85.56 75 TRP A O 1
ATOM 616 N N . ALA A 1 76 ? -20.406 -10.391 -7.711 1 81.06 76 ALA A N 1
ATOM 617 C CA . ALA A 1 76 ? -21.266 -11.359 -7.039 1 81.06 76 ALA A CA 1
ATOM 618 C C . ALA A 1 76 ? -22.141 -12.094 -8.039 1 81.06 76 ALA A C 1
ATOM 620 O O . ALA A 1 76 ? -22.469 -13.266 -7.848 1 81.06 76 ALA A O 1
ATOM 621 N N . THR A 1 77 ? -22.375 -11.422 -9.18 1 75.69 77 THR A N 1
ATOM 622 C CA . THR A 1 77 ? -23.344 -12 -10.102 1 75.69 77 THR A CA 1
ATOM 623 C C . THR A 1 77 ? -22.656 -12.523 -11.352 1 75.69 77 THR A C 1
ATOM 625 O O . THR A 1 77 ? -23.219 -13.328 -12.094 1 75.69 77 THR A O 1
ATOM 628 N N . LYS A 1 78 ? -21.469 -12.039 -11.609 1 80 78 LYS A N 1
ATOM 629 C CA . LYS A 1 78 ? -20.906 -12.328 -12.922 1 80 78 LYS A CA 1
ATOM 630 C C . LYS A 1 78 ? -19.562 -13.055 -12.805 1 80 78 LYS A C 1
ATOM 632 O O . LYS A 1 78 ? -18.969 -13.43 -13.812 1 80 78 LYS A O 1
ATOM 637 N N . SER A 1 79 ? -19.109 -13.227 -11.664 1 86.25 79 SER A N 1
ATOM 638 C CA . SER A 1 79 ? -17.859 -13.961 -11.453 1 86.25 79 SER A CA 1
ATOM 639 C C . SER A 1 79 ? -18.125 -15.328 -10.836 1 86.25 79 SER A C 1
ATOM 641 O O . SER A 1 79 ? -19.016 -15.477 -9.984 1 86.25 79 SER A O 1
ATOM 643 N N . VAL A 1 80 ? -17.359 -16.297 -11.156 1 84.56 80 VAL A N 1
ATOM 644 C CA . VAL A 1 80 ? -17.469 -17.609 -10.523 1 84.56 80 VAL A CA 1
ATOM 645 C C . VAL A 1 80 ? -16.375 -17.766 -9.477 1 84.56 80 VAL A C 1
ATOM 647 O O . VAL A 1 80 ? -16.297 -18.797 -8.789 1 84.56 80 VAL A O 1
ATOM 650 N N . GLU A 1 81 ? -15.531 -16.734 -9.398 1 88.06 81 GLU A N 1
ATOM 651 C CA . GLU A 1 81 ? -14.422 -16.828 -8.453 1 88.06 81 GLU A CA 1
ATOM 652 C C . GLU A 1 81 ? -14.906 -16.688 -7.012 1 88.06 81 GLU A C 1
ATOM 654 O O . GLU A 1 81 ? -15.656 -15.766 -6.695 1 88.06 81 GLU A O 1
ATOM 659 N N . GLY A 1 82 ? -14.477 -17.609 -6.195 1 84.44 82 GLY A N 1
ATOM 660 C CA . GLY A 1 82 ? -14.766 -17.547 -4.77 1 84.44 82 GLY A CA 1
ATOM 661 C C . GLY A 1 82 ? -13.539 -17.203 -3.936 1 84.44 82 GLY A C 1
ATOM 662 O O . GLY A 1 82 ? -13.664 -16.828 -2.771 1 84.44 82 GLY A O 1
ATOM 663 N N . ASP A 1 83 ? -12.398 -17.391 -4.504 1 84.75 83 ASP A N 1
ATOM 664 C CA . ASP A 1 83 ? -11.086 -17.094 -3.941 1 84.75 83 ASP A CA 1
ATOM 665 C C . ASP A 1 83 ? -10.055 -16.844 -5.043 1 84.75 83 ASP A C 1
ATOM 667 O O . ASP A 1 83 ? -10.398 -16.844 -6.227 1 84.75 83 ASP A O 1
ATOM 671 N N . ASN A 1 84 ? -8.867 -16.453 -4.637 1 86.12 84 ASN A N 1
ATOM 672 C CA . ASN A 1 84 ? -7.805 -16.234 -5.613 1 86.12 84 ASN A CA 1
ATOM 673 C C . ASN A 1 84 ? -8.25 -15.312 -6.738 1 86.12 84 ASN A C 1
ATOM 675 O O . ASN A 1 84 ? -8.125 -15.648 -7.918 1 86.12 84 ASN A O 1
ATOM 679 N N . TYR A 1 85 ? -8.812 -14.258 -6.418 1 91.69 85 TYR A N 1
ATOM 680 C CA . TYR A 1 85 ? -9.391 -13.305 -7.359 1 91.69 85 TYR A CA 1
ATOM 681 C C . TYR A 1 85 ? -8.344 -12.82 -8.359 1 91.69 85 TYR A C 1
ATOM 683 O O . TYR A 1 85 ? -7.188 -12.609 -7.996 1 91.69 85 TYR A O 1
ATOM 691 N N . THR A 1 86 ? -8.812 -12.703 -9.57 1 92.69 86 THR A N 1
ATOM 692 C CA . THR A 1 86 ? -7.945 -12.219 -10.641 1 92.69 86 THR A CA 1
ATOM 693 C C . THR A 1 86 ? -8.422 -10.859 -11.156 1 92.69 86 THR A C 1
ATOM 695 O O . THR A 1 86 ? -9.625 -10.625 -11.266 1 92.69 86 THR A O 1
ATOM 698 N N . TYR A 1 87 ? -7.574 -9.969 -11.383 1 94 87 TYR A N 1
ATOM 699 C CA . TYR A 1 87 ? -7.848 -8.602 -11.82 1 94 87 TYR A CA 1
ATOM 700 C C . TYR A 1 87 ? -6.609 -7.973 -12.445 1 94 87 TYR A C 1
ATOM 702 O O . TYR A 1 87 ? -5.492 -8.461 -12.258 1 94 87 TYR A O 1
ATOM 710 N N . GLN A 1 88 ? -6.84 -6.93 -13.242 1 94.12 88 GLN A N 1
ATOM 711 C CA . GLN A 1 88 ? -5.754 -6.062 -13.688 1 94.12 88 GLN A CA 1
ATOM 712 C C . GLN A 1 88 ? -5.457 -4.977 -12.664 1 94.12 88 GLN A C 1
ATOM 714 O O . GLN A 1 88 ? -6.312 -4.637 -11.844 1 94.12 88 GLN A O 1
ATOM 719 N N . LEU A 1 89 ? -4.266 -4.527 -12.703 1 96.94 89 LEU A N 1
ATOM 720 C CA . LEU A 1 89 ? -3.916 -3.371 -11.883 1 96.94 89 LEU A CA 1
ATOM 721 C C . LEU A 1 89 ? -4.188 -2.072 -12.633 1 96.94 89 LEU A C 1
ATOM 723 O O . LEU A 1 89 ? -4.168 -2.045 -13.867 1 96.94 89 LEU A O 1
ATOM 727 N N . THR A 1 90 ? -4.484 -1.006 -11.883 1 96.62 90 THR A N 1
ATOM 728 C CA . THR A 1 90 ? -4.531 0.308 -12.516 1 96.62 90 THR A CA 1
ATOM 729 C C . THR A 1 90 ? -3.18 0.667 -13.125 1 96.62 90 THR A C 1
ATOM 731 O O . THR A 1 90 ? -2.15 0.11 -12.734 1 96.62 90 THR A O 1
ATOM 734 N N . GLU A 1 91 ? -3.197 1.555 -14.094 1 96.38 91 GLU A N 1
ATOM 735 C CA . GLU A 1 91 ? -1.962 1.95 -14.758 1 96.38 91 GLU A CA 1
ATOM 736 C C . GLU A 1 91 ? -0.945 2.498 -13.766 1 96.38 91 GLU A C 1
ATOM 738 O O . GLU A 1 91 ? 0.227 2.117 -13.789 1 96.38 91 GLU A O 1
ATOM 743 N N . ARG A 1 92 ? -1.321 3.346 -12.875 1 96.88 92 ARG A N 1
ATOM 744 C CA . ARG A 1 92 ? -0.418 3.912 -11.883 1 96.88 92 ARG A CA 1
ATOM 745 C C . ARG A 1 92 ? 0.142 2.826 -10.969 1 96.88 92 ARG A C 1
ATOM 747 O O . ARG A 1 92 ? 1.329 2.84 -10.633 1 96.88 92 ARG A O 1
ATOM 754 N N . ASN A 1 93 ? -0.742 1.952 -10.57 1 97.75 93 ASN A N 1
ATOM 755 C CA . ASN A 1 93 ? -0.307 0.874 -9.688 1 97.75 93 ASN A CA 1
ATOM 756 C C . ASN A 1 93 ? 0.729 -0.02 -10.359 1 97.75 93 ASN A C 1
ATOM 758 O O . ASN A 1 93 ? 1.649 -0.513 -9.711 1 97.75 93 ASN A O 1
ATOM 762 N N . ARG A 1 94 ? 0.615 -0.251 -11.68 1 97.88 94 ARG A N 1
ATOM 763 C CA . ARG A 1 94 ? 1.616 -1.007 -12.43 1 97.88 94 ARG A CA 1
ATOM 764 C C . ARG A 1 94 ? 2.957 -0.281 -12.438 1 97.88 94 ARG A C 1
ATOM 766 O O . ARG A 1 94 ? 4.012 -0.912 -12.336 1 97.88 94 ARG A O 1
ATOM 773 N N . ARG A 1 95 ? 2.873 0.989 -12.578 1 98 95 ARG A N 1
ATOM 774 C CA . ARG A 1 95 ? 4.102 1.778 -12.57 1 98 95 ARG A CA 1
ATOM 775 C C . ARG A 1 95 ? 4.762 1.751 -11.195 1 98 95 ARG A C 1
ATOM 777 O O . ARG A 1 95 ? 5.984 1.669 -11.086 1 98 95 ARG A O 1
ATOM 784 N N . HIS A 1 96 ? 3.947 1.859 -10.094 1 98.56 96 HIS A N 1
ATOM 785 C CA . HIS A 1 96 ? 4.484 1.691 -8.75 1 98.56 96 HIS A CA 1
ATOM 786 C C . HIS A 1 96 ? 5.148 0.327 -8.586 1 98.56 96 HIS A C 1
ATOM 788 O O . HIS A 1 96 ? 6.199 0.215 -7.953 1 98.56 96 HIS A O 1
ATOM 794 N N . LEU A 1 97 ? 4.496 -0.679 -9.156 1 98.5 97 LEU A N 1
ATOM 795 C CA . LEU A 1 97 ? 5.023 -2.037 -9.078 1 98.5 97 LEU A CA 1
ATOM 796 C C . LEU A 1 97 ? 6.395 -2.125 -9.742 1 98.5 97 LEU A C 1
ATOM 798 O O . LEU A 1 97 ? 7.305 -2.766 -9.219 1 98.5 97 LEU A O 1
ATOM 802 N N . ALA A 1 98 ? 6.523 -1.514 -10.898 1 98.5 98 ALA A N 1
ATOM 803 C CA . ALA A 1 98 ? 7.805 -1.535 -11.609 1 98.5 98 ALA A CA 1
ATOM 804 C C . ALA A 1 98 ? 8.914 -0.931 -10.75 1 98.5 98 ALA A C 1
ATOM 806 O O . ALA A 1 98 ? 10.008 -1.486 -10.664 1 98.5 98 ALA A O 1
ATOM 807 N N . HIS A 1 99 ? 8.664 0.191 -10.164 1 98.25 99 HIS A N 1
ATOM 808 C CA . HIS A 1 99 ? 9.648 0.832 -9.297 1 98.25 99 HIS A CA 1
ATOM 809 C C . HIS A 1 99 ? 9.938 -0.02 -8.062 1 98.25 99 HIS A C 1
ATOM 811 O O . HIS A 1 99 ? 11.086 -0.108 -7.621 1 98.25 99 HIS A O 1
ATOM 817 N N . PHE A 1 100 ? 8.891 -0.6 -7.465 1 98.44 100 PHE A N 1
ATOM 818 C CA . PHE A 1 100 ? 9.023 -1.499 -6.324 1 98.44 100 PHE A CA 1
ATOM 819 C C . PHE A 1 100 ? 9.961 -2.654 -6.648 1 98.44 100 PHE A C 1
ATOM 821 O O . PHE A 1 100 ? 10.898 -2.926 -5.902 1 98.44 100 PHE A O 1
ATOM 828 N N . VAL A 1 101 ? 9.711 -3.314 -7.832 1 98.62 101 VAL A N 1
ATOM 829 C CA . VAL A 1 101 ? 10.531 -4.449 -8.258 1 98.62 101 VAL A CA 1
ATOM 830 C C . VAL A 1 101 ? 11.953 -3.98 -8.562 1 98.62 101 VAL A C 1
ATOM 832 O O . VAL A 1 101 ? 12.914 -4.699 -8.289 1 98.62 101 VAL A O 1
ATOM 835 N N . SER A 1 102 ? 12.078 -2.783 -9.141 1 97.5 102 SER A N 1
ATOM 836 C CA . SER A 1 102 ? 13.398 -2.215 -9.406 1 97.5 102 SER A CA 1
ATOM 837 C C . SER A 1 102 ? 14.219 -2.104 -8.117 1 97.5 102 SER A C 1
ATOM 839 O O . SER A 1 102 ? 15.375 -2.51 -8.086 1 97.5 102 SER A O 1
ATOM 841 N N . VAL A 1 103 ? 13.617 -1.626 -7.07 1 96.62 103 VAL A N 1
ATOM 842 C CA . VAL A 1 103 ? 14.305 -1.43 -5.801 1 96.62 103 VAL A CA 1
ATOM 843 C C . VAL A 1 103 ? 14.672 -2.783 -5.195 1 96.62 103 VAL A C 1
ATOM 845 O O . VAL A 1 103 ? 15.797 -2.982 -4.738 1 96.62 103 VAL A O 1
ATOM 848 N N . VAL A 1 104 ? 13.758 -3.732 -5.273 1 96.81 104 VAL A N 1
ATOM 849 C CA . VAL A 1 104 ? 13.922 -5.031 -4.629 1 96.81 104 VAL A CA 1
ATOM 850 C C . VAL A 1 104 ? 15 -5.836 -5.359 1 96.81 104 VAL A C 1
ATOM 852 O O . VAL A 1 104 ? 15.734 -6.605 -4.734 1 96.81 104 VAL A O 1
ATOM 855 N N . THR A 1 105 ? 15.148 -5.656 -6.664 1 96.31 105 THR A N 1
ATOM 856 C CA . THR A 1 105 ? 16.062 -6.477 -7.457 1 96.31 105 THR A CA 1
ATOM 857 C C . THR A 1 105 ? 17.375 -5.746 -7.711 1 96.31 105 THR A C 1
ATOM 859 O O . THR A 1 105 ? 18.375 -6.363 -8.086 1 96.31 105 THR A O 1
ATOM 862 N N . GLY A 1 106 ? 17.344 -4.41 -7.641 1 93.81 106 GLY A N 1
ATOM 863 C CA . GLY A 1 106 ? 18.516 -3.611 -7.98 1 93.81 106 GLY A CA 1
ATOM 864 C C . GLY A 1 106 ? 18.656 -3.373 -9.469 1 93.81 106 GLY A C 1
ATOM 865 O O . GLY A 1 106 ? 19.672 -2.846 -9.922 1 93.81 106 GLY A O 1
ATOM 866 N N . HIS A 1 107 ? 17.656 -3.812 -10.266 1 96 107 HIS A N 1
ATOM 867 C CA . HIS A 1 107 ? 17.688 -3.604 -11.711 1 96 107 HIS A CA 1
ATOM 868 C C . HIS A 1 107 ? 17.016 -2.295 -12.094 1 96 107 HIS A C 1
ATOM 870 O O . HIS A 1 107 ? 16.109 -1.828 -11.391 1 96 107 HIS A O 1
ATOM 876 N N . PRO A 1 108 ? 17.438 -1.688 -13.203 1 95.5 108 PRO A N 1
ATOM 877 C CA . PRO A 1 108 ? 16.828 -0.421 -13.609 1 95.5 108 PRO A CA 1
ATOM 878 C C . PRO A 1 108 ? 15.32 -0.536 -13.828 1 95.5 108 PRO A C 1
ATOM 880 O O . PRO A 1 108 ? 14.844 -1.54 -14.359 1 95.5 108 PRO A O 1
ATOM 883 N N . GLU A 1 109 ? 14.617 0.508 -13.398 1 96.94 109 GLU A N 1
ATOM 884 C CA . GLU A 1 109 ? 13.164 0.521 -13.508 1 96.94 109 GLU A CA 1
ATOM 885 C C . GLU A 1 109 ? 12.719 0.322 -14.953 1 96.94 109 GLU A C 1
ATOM 887 O O . GLU A 1 109 ? 11.711 -0.346 -15.211 1 96.94 109 GLU A O 1
ATOM 892 N N . SER A 1 110 ? 13.406 0.86 -15.922 1 97.12 110 SER A N 1
ATOM 893 C CA . SER A 1 110 ? 13.039 0.728 -17.328 1 97.12 110 SER A CA 1
ATOM 894 C C . SER A 1 110 ? 13.062 -0.732 -17.766 1 97.12 110 SER A C 1
ATOM 896 O O . SER A 1 110 ? 12.211 -1.161 -18.547 1 97.12 110 SER A O 1
ATOM 898 N N . GLU A 1 111 ? 14.039 -1.496 -17.297 1 98 111 GLU A N 1
ATOM 899 C CA . GLU A 1 111 ? 14.109 -2.928 -17.578 1 98 111 GLU A CA 1
ATOM 900 C C . GLU A 1 111 ? 12.922 -3.668 -16.984 1 98 111 GLU A C 1
ATOM 902 O O . GLU A 1 111 ? 12.305 -4.504 -17.641 1 98 111 GLU A O 1
ATOM 907 N N . ILE A 1 112 ? 12.586 -3.326 -15.781 1 98.44 112 ILE A N 1
ATOM 908 C CA . ILE A 1 112 ? 11.477 -3.971 -15.094 1 98.44 112 ILE A CA 1
ATOM 909 C C . ILE A 1 112 ? 10.164 -3.652 -15.805 1 98.44 112 ILE A C 1
ATOM 911 O O . ILE A 1 112 ? 9.328 -4.535 -16.016 1 98.44 112 ILE A O 1
ATOM 915 N N . SER A 1 113 ? 9.992 -2.393 -16.156 1 98.19 113 SER A N 1
ATOM 916 C CA . SER A 1 113 ? 8.797 -1.979 -16.875 1 98.19 113 SER A CA 1
ATOM 917 C C . SER A 1 113 ? 8.641 -2.771 -18.172 1 98.19 113 SER A C 1
ATOM 919 O O . SER A 1 113 ? 7.523 -3.127 -18.562 1 98.19 113 SER A O 1
ATOM 921 N N . ALA A 1 114 ? 9.719 -3.035 -18.844 1 98.62 114 ALA A N 1
ATOM 922 C CA . ALA A 1 114 ? 9.68 -3.816 -20.078 1 98.62 114 ALA A CA 1
ATOM 923 C C . ALA A 1 114 ? 9.203 -5.242 -19.797 1 98.62 114 ALA A C 1
ATOM 925 O O . ALA A 1 114 ? 8.453 -5.812 -20.594 1 98.62 114 ALA A O 1
ATOM 926 N N . TYR A 1 115 ? 9.648 -5.832 -18.734 1 98.81 115 TYR A N 1
ATOM 927 C CA . TYR A 1 115 ? 9.219 -7.184 -18.391 1 98.81 115 TYR A CA 1
ATOM 928 C C . TYR A 1 115 ? 7.738 -7.211 -18.047 1 98.81 115 TYR A C 1
ATOM 930 O O . TYR A 1 115 ? 7.043 -8.18 -18.344 1 98.81 115 TYR A O 1
ATOM 938 N N . ILE A 1 116 ? 7.262 -6.199 -17.328 1 98.31 116 ILE A N 1
ATOM 939 C CA . ILE A 1 116 ? 5.844 -6.102 -16.984 1 98.31 116 ILE A CA 1
ATOM 940 C C . ILE A 1 116 ? 5.02 -6 -18.266 1 98.31 116 ILE A C 1
ATOM 942 O O . ILE A 1 116 ? 3.98 -6.648 -18.406 1 98.31 116 ILE A O 1
ATOM 946 N N . GLU A 1 117 ? 5.5 -5.254 -19.234 1 97.62 117 GLU A N 1
ATOM 947 C CA . GLU A 1 117 ? 4.824 -5.164 -20.516 1 97.62 117 GLU A CA 1
ATOM 948 C C . GLU A 1 117 ? 4.895 -6.484 -21.281 1 97.62 117 GLU A C 1
ATOM 950 O O . GLU A 1 117 ? 3.949 -6.859 -21.969 1 97.62 117 GLU A O 1
ATOM 955 N N . GLU A 1 118 ? 6.008 -7.141 -21.156 1 98.19 118 GLU A N 1
ATOM 956 C CA . GLU A 1 118 ? 6.234 -8.414 -21.828 1 98.19 118 GLU A CA 1
ATOM 957 C C . GLU A 1 118 ? 5.152 -9.43 -21.469 1 98.19 118 GLU A C 1
ATOM 959 O O . GLU A 1 118 ? 4.562 -10.055 -22.359 1 98.19 118 GLU A O 1
ATOM 964 N N . ILE A 1 119 ? 4.855 -9.562 -20.219 1 97.44 119 ILE A N 1
ATOM 965 C CA . ILE A 1 119 ? 3.855 -10.547 -19.812 1 97.44 119 ILE A CA 1
ATOM 966 C C . ILE A 1 119 ? 2.463 -10.047 -20.188 1 97.44 119 ILE A C 1
ATOM 968 O O . ILE A 1 119 ? 1.583 -10.836 -20.547 1 97.44 119 ILE A O 1
ATOM 972 N N . ASN A 1 120 ? 2.285 -8.773 -20.047 1 93.12 120 ASN A N 1
ATOM 973 C CA . ASN A 1 120 ? 0.99 -8.195 -20.391 1 93.12 120 ASN A CA 1
ATOM 974 C C . ASN A 1 120 ? 0.639 -8.422 -21.844 1 93.12 120 ASN A C 1
ATOM 976 O O . ASN A 1 120 ? -0.536 -8.555 -22.203 1 93.12 120 ASN A O 1
ATOM 980 N N . ASP A 1 121 ? 1.608 -8.547 -22.703 1 93.62 121 ASP A N 1
ATOM 981 C CA . ASP A 1 121 ? 1.39 -8.633 -24.141 1 93.62 121 ASP A CA 1
ATOM 982 C C . ASP A 1 121 ? 1.729 -10.031 -24.656 1 93.62 121 ASP A C 1
ATOM 984 O O . ASP A 1 121 ? 1.848 -10.234 -25.875 1 93.62 121 ASP A O 1
ATOM 988 N N . ASP A 1 122 ? 1.858 -10.969 -23.797 1 96.62 122 ASP A N 1
ATOM 989 C CA . ASP A 1 122 ? 2.248 -12.312 -24.188 1 96.62 122 ASP A CA 1
ATOM 990 C C . ASP A 1 122 ? 1.066 -13.078 -24.781 1 96.62 122 ASP A C 1
ATOM 992 O O . ASP A 1 122 ? 0.31 -13.727 -24.062 1 96.62 122 ASP A O 1
ATOM 996 N N . GLY A 1 123 ? 1.023 -13.055 -26.047 1 96.38 123 GLY A N 1
ATOM 997 C CA . GLY A 1 123 ? -0.085 -13.68 -26.75 1 96.38 123 GLY A CA 1
ATOM 998 C C . GLY A 1 123 ? -0.156 -15.18 -26.531 1 96.38 123 GLY A C 1
ATOM 999 O O . GLY A 1 123 ? -1.244 -15.734 -26.375 1 96.38 123 GLY A O 1
ATOM 1000 N N . ALA A 1 124 ? 0.989 -15.883 -26.578 1 96.88 124 ALA A N 1
ATOM 1001 C CA . ALA A 1 124 ? 1.025 -17.328 -26.406 1 96.88 124 ALA A CA 1
ATOM 1002 C C . ALA A 1 124 ? 0.517 -17.719 -25.016 1 96.88 124 ALA A C 1
ATOM 1004 O O . ALA A 1 124 ? -0.236 -18.688 -24.875 1 96.88 124 ALA A O 1
ATOM 1005 N N . LEU A 1 125 ? 0.931 -16.984 -24.047 1 97.19 125 LEU A N 1
ATOM 1006 C CA . LEU A 1 125 ? 0.498 -17.219 -22.672 1 97.19 125 LEU A CA 1
ATOM 1007 C C . LEU A 1 125 ? -1.008 -17.031 -22.531 1 97.19 125 LEU A C 1
ATOM 1009 O O . LEU A 1 125 ? -1.688 -17.828 -21.891 1 97.19 125 LEU A O 1
ATOM 1013 N N . ARG A 1 126 ? -1.507 -15.969 -23.094 1 96.38 126 ARG A N 1
ATOM 1014 C CA . ARG A 1 126 ? -2.934 -15.664 -23.047 1 96.38 126 ARG A CA 1
ATOM 1015 C C . ARG A 1 126 ? -3.744 -16.734 -23.766 1 96.38 126 ARG A C 1
ATOM 1017 O O . ARG A 1 126 ? -4.828 -17.109 -23.312 1 96.38 126 ARG A O 1
ATOM 1024 N N . ALA A 1 127 ? -3.252 -17.203 -24.875 1 96.94 127 ALA A N 1
ATOM 1025 C CA . ALA A 1 127 ? -3.932 -18.266 -25.609 1 96.94 127 ALA A CA 1
ATOM 1026 C C . ALA A 1 127 ? -3.971 -19.547 -24.812 1 96.94 127 ALA A C 1
ATOM 1028 O O . ALA A 1 127 ? -4.996 -20.25 -24.781 1 96.94 127 ALA A O 1
ATOM 1029 N N . HIS A 1 128 ? -2.854 -19.906 -24.203 1 97.75 128 HIS A N 1
ATOM 1030 C CA . HIS A 1 128 ? -2.795 -21.078 -23.344 1 97.75 128 HIS A CA 1
ATOM 1031 C C . HIS A 1 128 ? -3.814 -20.984 -22.219 1 97.75 128 HIS A C 1
ATOM 1033 O O . HIS A 1 128 ? -4.57 -21.938 -21.984 1 97.75 128 HIS A O 1
ATOM 1039 N N . PHE A 1 129 ? -3.857 -19.844 -21.562 1 96.94 129 PHE A N 1
ATOM 1040 C CA . PHE A 1 129 ? -4.785 -19.609 -20.469 1 96.94 129 PHE A CA 1
ATOM 1041 C C . PHE A 1 129 ? -6.23 -19.766 -20.938 1 96.94 129 PHE A C 1
ATOM 1043 O O . PHE A 1 129 ? -7.023 -20.453 -20.297 1 96.94 129 PHE A O 1
ATOM 1050 N N . ALA A 1 130 ? -6.527 -19.125 -22.031 1 95.31 130 ALA A N 1
ATOM 1051 C CA . ALA A 1 130 ? -7.883 -19.156 -22.562 1 95.31 130 ALA A CA 1
ATOM 1052 C C . ALA A 1 130 ? -8.312 -20.594 -22.891 1 95.31 130 ALA A C 1
ATOM 1054 O O . ALA A 1 130 ? -9.453 -20.984 -22.641 1 95.31 130 ALA A O 1
ATOM 1055 N N . THR A 1 131 ? -7.383 -21.359 -23.406 1 96.5 131 THR A N 1
ATOM 1056 C CA . THR A 1 131 ? -7.68 -22.734 -23.781 1 96.5 131 THR A CA 1
ATOM 1057 C C . THR A 1 131 ? -7.965 -23.578 -22.531 1 96.5 131 THR A C 1
ATOM 1059 O O . THR A 1 131 ? -8.969 -24.281 -22.484 1 96.5 131 THR A O 1
ATOM 1062 N N . VAL A 1 132 ? -7.117 -23.484 -21.578 1 95.88 132 VAL A N 1
ATOM 1063 C CA . VAL A 1 132 ? -7.234 -24.312 -20.391 1 95.88 132 VAL A CA 1
ATOM 1064 C C . VAL A 1 132 ? -8.461 -23.891 -19.594 1 95.88 132 VAL A C 1
ATOM 1066 O O . VAL A 1 132 ? -9.156 -24.734 -19.016 1 95.88 132 VAL A O 1
ATOM 1069 N N . MET A 1 133 ? -8.773 -22.578 -19.578 1 93.56 133 MET A N 1
ATOM 1070 C CA . MET A 1 133 ? -9.82 -22.047 -18.719 1 93.56 133 MET A CA 1
ATOM 1071 C C . MET A 1 133 ? -11.156 -22 -19.453 1 93.56 133 MET A C 1
ATOM 1073 O O . MET A 1 133 ? -12.148 -21.5 -18.922 1 93.56 133 MET A O 1
ATOM 1077 N N . GLN A 1 134 ? -11.125 -22.469 -20.609 1 90.62 134 GLN A N 1
ATOM 1078 C CA . GLN A 1 134 ? -12.367 -22.453 -21.391 1 90.62 134 GLN A CA 1
ATOM 1079 C C . GLN A 1 134 ? -13.508 -23.109 -20.609 1 90.62 134 GLN A C 1
ATOM 1081 O O . GLN A 1 134 ? -13.367 -24.25 -20.141 1 90.62 134 GLN A O 1
ATOM 1086 N N . GL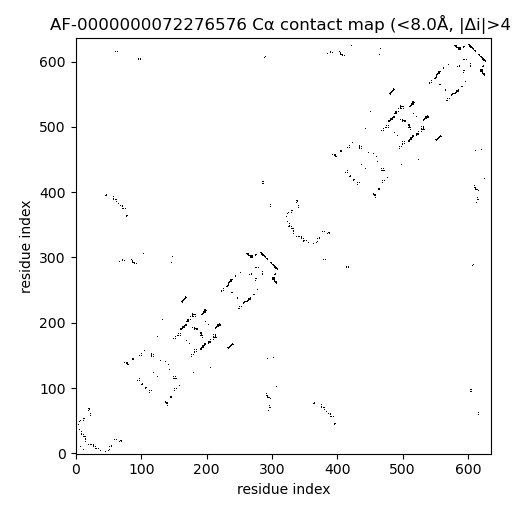Y A 1 135 ? -14.602 -22.344 -20.438 1 84.06 135 GLY A N 1
ATOM 1087 C CA . GLY A 1 135 ? -15.789 -22.875 -19.781 1 84.06 135 GLY A CA 1
ATOM 1088 C C . GLY A 1 135 ? -15.703 -22.812 -18.266 1 84.06 135 GLY A C 1
ATOM 1089 O O . GLY A 1 135 ? -16.625 -23.25 -17.562 1 84.06 135 GLY A O 1
ATOM 1090 N N . ARG A 1 136 ? -14.594 -22.328 -17.797 1 86.5 136 ARG A N 1
ATOM 1091 C CA . ARG A 1 136 ? -14.383 -22.344 -16.359 1 86.5 136 ARG A CA 1
ATOM 1092 C C . ARG A 1 136 ? -14.414 -20.938 -15.773 1 86.5 136 ARG A C 1
ATOM 1094 O O . ARG A 1 136 ? -14.109 -20.75 -14.594 1 86.5 136 ARG A O 1
ATOM 1101 N N . GLN A 1 137 ? -14.719 -19.969 -16.609 1 85 137 GLN A N 1
ATOM 1102 C CA . GLN A 1 137 ? -14.727 -18.578 -16.172 1 85 137 GLN A CA 1
ATOM 1103 C C . GLN A 1 137 ? -16.109 -17.969 -16.312 1 85 137 GLN A C 1
ATOM 1105 O O . GLN A 1 137 ? -16.859 -18.312 -17.234 1 85 137 GLN A O 1
ATOM 1110 N N . GLY A 1 138 ? -16.406 -17.094 -15.352 1 80.75 138 GLY A N 1
ATOM 1111 C CA . GLY A 1 138 ? -17.594 -16.25 -15.531 1 80.75 138 GLY A CA 1
ATOM 1112 C C . GLY A 1 138 ? -17.344 -15.055 -16.438 1 80.75 138 GLY A C 1
ATOM 1113 O O . GLY A 1 138 ? -16.203 -14.781 -16.797 1 80.75 138 GLY A O 1
ATOM 1114 N N . PRO A 1 139 ? -18.406 -14.375 -16.734 1 78.88 139 PRO A N 1
ATOM 1115 C CA . PRO A 1 139 ? -18.297 -13.25 -17.656 1 78.88 139 PRO A CA 1
ATOM 1116 C C . PRO A 1 139 ? -17.312 -12.18 -17.188 1 78.88 139 PRO A C 1
ATOM 1118 O O . PRO A 1 139 ? -16.672 -11.531 -18.016 1 78.88 139 PRO A O 1
ATOM 1121 N N . MET A 1 140 ? -17.203 -12.031 -15.906 1 81.44 140 MET A N 1
ATOM 1122 C CA . MET A 1 140 ? -16.344 -10.977 -15.383 1 81.44 140 MET A CA 1
ATOM 1123 C C . MET A 1 140 ? -14.906 -11.461 -15.258 1 81.44 140 MET A C 1
ATOM 1125 O O . MET A 1 140 ? -13.9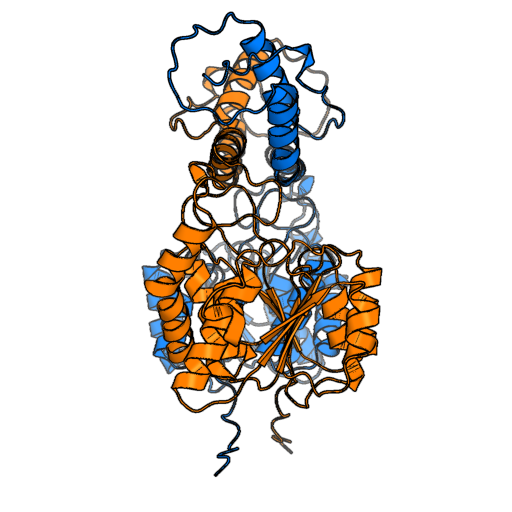92 -10.656 -15.102 1 81.44 140 MET A O 1
ATOM 1129 N N . ASP A 1 141 ? -14.703 -12.742 -15.43 1 86.38 141 ASP A N 1
ATOM 1130 C CA . ASP A 1 141 ? -13.414 -13.344 -15.133 1 86.38 141 ASP A CA 1
ATOM 1131 C C . ASP A 1 141 ? -12.609 -13.594 -16.406 1 86.38 141 ASP A C 1
ATOM 1133 O O . ASP A 1 141 ? -11.453 -14.016 -16.344 1 86.38 141 ASP A O 1
ATOM 1137 N N . ILE A 1 142 ? -13.203 -13.344 -17.516 1 87.38 142 ILE A N 1
ATOM 1138 C CA . ILE A 1 142 ? -12.641 -13.789 -18.781 1 87.38 142 ILE A CA 1
ATOM 1139 C C . ILE A 1 142 ? -11.297 -13.102 -19.031 1 87.38 142 ILE A C 1
ATOM 1141 O O . ILE A 1 142 ? -11.188 -11.875 -18.906 1 87.38 142 ILE A O 1
ATOM 1145 N N . GLY A 1 143 ? -10.289 -13.961 -19.359 1 90.88 143 GLY A N 1
ATOM 1146 C CA . GLY A 1 143 ? -8.977 -13.453 -19.703 1 90.88 143 GLY A CA 1
ATOM 1147 C C . GLY A 1 143 ? -7.922 -13.742 -18.656 1 90.88 143 GLY A C 1
ATOM 1148 O O . GLY A 1 143 ? -8.227 -14.289 -17.594 1 90.88 143 GLY A O 1
ATOM 1149 N N . PHE A 1 144 ? -6.754 -13.531 -19.078 1 94.19 144 PHE A N 1
ATOM 1150 C CA . PHE A 1 144 ? -5.59 -13.672 -18.219 1 94.19 144 PHE A CA 1
ATOM 1151 C C . PHE A 1 144 ? -5.262 -12.359 -17.531 1 94.19 144 PHE A C 1
ATOM 1153 O O . PHE A 1 144 ? -4.84 -11.398 -18.172 1 94.19 144 PHE A O 1
ATOM 1160 N N . HIS A 1 145 ? -5.445 -12.266 -16.203 1 93.94 145 HIS A N 1
ATOM 1161 C CA . HIS A 1 145 ? -5.195 -11.086 -15.383 1 93.94 145 HIS A CA 1
ATOM 1162 C C . HIS A 1 145 ? -4.176 -11.383 -14.289 1 93.94 145 HIS A C 1
ATOM 1164 O O . HIS A 1 145 ? -4.543 -11.773 -13.18 1 93.94 145 HIS A O 1
ATOM 1170 N N . PRO A 1 146 ? -2.943 -11.102 -14.492 1 94 146 PRO A N 1
ATOM 1171 C CA . PRO A 1 146 ? -1.903 -11.57 -13.57 1 94 146 PRO A CA 1
ATOM 1172 C C . PRO A 1 146 ? -1.85 -10.758 -12.281 1 94 146 PRO A C 1
ATOM 1174 O O . PRO A 1 146 ? -1.396 -11.258 -11.25 1 94 146 PRO A O 1
ATOM 1177 N N . GLY A 1 147 ? -2.344 -9.469 -12.273 1 95.19 147 GLY A N 1
ATOM 1178 C CA . GLY A 1 147 ? -2.289 -8.672 -11.062 1 95.19 147 GLY A CA 1
ATOM 1179 C C . GLY A 1 147 ? -0.89 -8.547 -10.492 1 95.19 147 GLY A C 1
ATOM 1180 O O . GLY A 1 147 ? 0.052 -8.203 -11.211 1 95.19 147 GLY A O 1
ATOM 1181 N N . ARG A 1 148 ? -0.744 -8.875 -9.219 1 94.56 148 ARG A N 1
ATOM 1182 C CA . ARG A 1 148 ? 0.535 -8.773 -8.523 1 94.56 148 ARG A CA 1
ATOM 1183 C C . ARG A 1 148 ? 1.564 -9.719 -9.133 1 94.56 148 ARG A C 1
ATOM 1185 O O . ARG A 1 148 ? 2.77 -9.469 -9.055 1 94.56 148 ARG A O 1
ATOM 1192 N N . ARG A 1 149 ? 1.132 -10.758 -9.773 1 97.44 149 ARG A N 1
ATOM 1193 C CA . ARG A 1 149 ? 2.035 -11.781 -10.289 1 97.44 149 ARG A CA 1
ATOM 1194 C C . ARG A 1 149 ? 2.873 -11.234 -11.445 1 97.44 149 ARG A C 1
ATOM 1196 O O . ARG A 1 149 ? 3.879 -11.836 -11.82 1 97.44 149 ARG A O 1
ATOM 1203 N N . MET A 1 150 ? 2.457 -10.078 -11.992 1 97.81 150 MET A N 1
ATOM 1204 C CA . MET A 1 150 ? 3.34 -9.398 -12.938 1 97.81 150 MET A CA 1
ATOM 1205 C C . MET A 1 150 ? 4.684 -9.078 -12.297 1 97.81 150 MET A C 1
ATOM 1207 O O . MET A 1 150 ? 5.719 -9.094 -12.961 1 97.81 150 MET A O 1
ATOM 1211 N N . GLY A 1 151 ? 4.578 -8.719 -11.016 1 98.56 151 GLY A N 1
ATOM 1212 C CA . GLY A 1 151 ? 5.812 -8.492 -10.281 1 98.56 151 GLY A CA 1
ATOM 1213 C C . GLY A 1 151 ? 6.652 -9.75 -10.117 1 98.56 151 GLY A C 1
ATOM 1214 O O . GLY A 1 151 ? 7.879 -9.695 -10.219 1 98.56 151 GLY A O 1
ATOM 1215 N N . TRP A 1 152 ? 5.945 -10.945 -9.891 1 98.69 152 TRP A N 1
ATOM 1216 C CA . TRP A 1 152 ? 6.656 -12.219 -9.805 1 98.69 152 TRP A CA 1
ATOM 1217 C C . TRP A 1 152 ? 7.414 -12.5 -11.102 1 98.69 152 TRP A C 1
ATOM 1219 O O . TRP A 1 152 ? 8.586 -12.875 -11.07 1 98.69 152 TRP A O 1
ATOM 1229 N N . TYR A 1 153 ? 6.691 -12.289 -12.18 1 98.88 153 TYR A N 1
ATOM 1230 C CA . TYR A 1 153 ? 7.258 -12.492 -13.508 1 98.88 153 TYR A CA 1
ATOM 1231 C C . TYR A 1 153 ? 8.492 -11.625 -13.719 1 98.88 153 TYR A C 1
ATOM 1233 O O . TYR A 1 153 ? 9.547 -12.117 -14.125 1 98.88 153 TYR A O 1
ATOM 1241 N N . ALA A 1 154 ? 8.359 -10.352 -13.445 1 98.88 154 ALA A N 1
ATOM 1242 C CA . ALA A 1 154 ? 9.445 -9.398 -13.672 1 98.88 154 ALA A CA 1
ATOM 1243 C C . ALA A 1 154 ? 10.656 -9.742 -12.812 1 98.88 154 ALA A C 1
ATOM 1245 O O . ALA A 1 154 ? 11.797 -9.594 -13.25 1 98.88 154 ALA A O 1
ATOM 1246 N N . ILE A 1 155 ? 10.461 -10.164 -11.578 1 98.81 155 ILE A N 1
ATOM 1247 C CA . ILE A 1 155 ? 11.547 -10.539 -10.68 1 98.81 155 ILE A CA 1
ATOM 1248 C C . ILE A 1 155 ? 12.32 -11.719 -11.258 1 98.81 155 ILE A C 1
ATOM 1250 O O . ILE A 1 155 ? 13.555 -11.703 -11.289 1 98.81 155 ILE A O 1
ATOM 1254 N N . VAL A 1 156 ? 11.609 -12.734 -11.766 1 98.94 156 VAL A N 1
ATOM 1255 C CA . VAL A 1 156 ? 12.25 -13.906 -12.344 1 98.94 156 VAL A CA 1
ATOM 1256 C C . VAL A 1 156 ? 13.023 -13.508 -13.594 1 98.94 156 VAL A C 1
ATOM 1258 O O . VAL A 1 156 ? 14.164 -13.938 -13.789 1 98.94 156 VAL A O 1
ATOM 1261 N N . ARG A 1 157 ? 12.406 -12.688 -14.453 1 98.88 157 ARG A N 1
ATOM 1262 C CA . ARG A 1 157 ? 13.078 -12.242 -15.672 1 98.88 157 ARG A CA 1
ATOM 1263 C C . ARG A 1 157 ? 14.359 -11.484 -15.344 1 98.88 157 ARG A C 1
ATOM 1265 O O . ARG A 1 157 ? 15.375 -11.641 -16.016 1 98.88 157 ARG A O 1
ATOM 1272 N N . ALA A 1 158 ? 14.312 -10.68 -14.344 1 98.56 158 ALA A N 1
ATOM 1273 C CA . ALA A 1 158 ? 15.43 -9.797 -14.008 1 98.56 158 ALA A CA 1
ATOM 1274 C C . ALA A 1 158 ? 16.562 -10.578 -13.344 1 98.56 158 ALA A C 1
ATOM 1276 O O . ALA A 1 158 ? 17.734 -10.406 -13.703 1 98.56 158 ALA A O 1
ATOM 1277 N N . LEU A 1 159 ? 16.234 -11.484 -12.406 1 98.19 159 LEU A N 1
ATOM 1278 C CA . LEU A 1 159 ? 17.25 -12.078 -11.539 1 98.19 159 LEU A CA 1
ATOM 1279 C C . LEU A 1 159 ? 17.734 -13.406 -12.102 1 98.19 159 LEU A C 1
ATOM 1281 O O . LEU A 1 159 ? 18.766 -13.93 -11.672 1 98.19 159 LEU A O 1
ATOM 1285 N N . LYS A 1 160 ? 16.969 -14.008 -12.969 1 98.62 160 LYS A N 1
ATOM 1286 C CA . LYS A 1 160 ? 17.328 -15.289 -13.57 1 98.62 160 LYS A CA 1
ATOM 1287 C C . LYS A 1 160 ? 17.656 -16.328 -12.508 1 98.62 160 LYS A C 1
ATOM 1289 O O . LYS A 1 160 ? 18.703 -16.984 -12.562 1 98.62 160 LYS A O 1
ATOM 1294 N N . PRO A 1 161 ? 16.703 -16.562 -11.578 1 98.69 161 PRO A N 1
ATOM 1295 C CA . PRO A 1 161 ? 16.969 -17.547 -10.523 1 98.69 161 PRO A CA 1
ATOM 1296 C C . PRO A 1 161 ? 17.109 -18.969 -11.062 1 98.69 161 PRO A C 1
ATOM 1298 O O . PRO A 1 161 ? 16.391 -19.344 -11.992 1 98.69 161 PRO A O 1
ATOM 1301 N N . LYS A 1 162 ? 18 -19.75 -10.461 1 98.5 162 LYS A N 1
ATOM 1302 C CA . LYS A 1 162 ? 18.188 -21.141 -10.867 1 98.5 162 LYS A CA 1
ATOM 1303 C C . LYS A 1 162 ? 17.062 -22.031 -10.344 1 98.5 162 LYS A C 1
ATOM 1305 O O . LYS A 1 162 ? 16.625 -22.938 -11.039 1 98.5 162 LYS A O 1
ATOM 1310 N N . ILE A 1 163 ? 16.672 -21.75 -9.156 1 98.81 163 ILE A N 1
ATOM 1311 C CA . ILE A 1 163 ? 15.609 -22.562 -8.562 1 98.81 163 ILE A CA 1
ATOM 1312 C C . ILE A 1 163 ? 14.531 -21.656 -7.973 1 98.81 163 ILE A C 1
ATOM 1314 O O . ILE A 1 163 ? 14.82 -20.828 -7.098 1 98.81 163 ILE A O 1
ATOM 1318 N N . VAL A 1 164 ? 13.328 -21.812 -8.438 1 98.88 164 VAL A N 1
ATOM 1319 C CA . VAL A 1 164 ? 12.141 -21.109 -7.953 1 98.88 164 VAL A CA 1
ATOM 1320 C C . VAL A 1 164 ? 11.203 -22.094 -7.27 1 98.88 164 VAL A C 1
ATOM 1322 O O . VAL A 1 164 ? 10.797 -23.094 -7.867 1 98.88 164 VAL A O 1
ATOM 1325 N N . VAL A 1 165 ? 10.828 -21.812 -6.012 1 98.81 165 VAL A N 1
ATOM 1326 C CA . VAL A 1 165 ? 9.922 -22.672 -5.266 1 98.81 165 VAL A CA 1
ATOM 1327 C C . VAL A 1 165 ? 8.641 -21.922 -4.914 1 98.81 165 VAL A C 1
ATOM 1329 O O . VAL A 1 165 ? 8.695 -20.797 -4.41 1 98.81 165 VAL A O 1
ATOM 1332 N N . GLU A 1 166 ? 7.523 -22.5 -5.172 1 98.44 166 GLU A N 1
ATOM 1333 C CA . GLU A 1 166 ? 6.215 -21.938 -4.836 1 98.44 166 GLU A CA 1
ATOM 1334 C C . GLU A 1 166 ? 5.422 -22.891 -3.947 1 98.44 166 GLU A C 1
ATOM 1336 O O . GLU A 1 166 ? 5.211 -24.047 -4.301 1 98.44 166 GLU A O 1
ATOM 1341 N N . THR A 1 167 ? 5.016 -22.438 -2.807 1 97.38 167 THR A N 1
ATOM 1342 C CA . THR A 1 167 ? 4.051 -23.188 -2.014 1 97.38 167 THR A CA 1
ATOM 1343 C C . THR A 1 167 ? 2.637 -22.656 -2.242 1 97.38 167 THR A C 1
ATOM 1345 O O . THR A 1 167 ? 2.414 -21.453 -2.27 1 97.38 167 THR A O 1
ATOM 1348 N N . GLY A 1 168 ? 1.715 -23.531 -2.357 1 96.19 168 GLY A N 1
ATOM 1349 C CA . GLY A 1 168 ? 0.373 -23.141 -2.764 1 96.19 168 GLY A CA 1
ATOM 1350 C C . GLY A 1 168 ? 0.263 -22.828 -4.246 1 96.19 168 GLY A C 1
ATOM 1351 O O . GLY A 1 168 ? 0.586 -21.734 -4.68 1 96.19 168 GLY A O 1
ATOM 1352 N N . VAL A 1 169 ? -0.239 -23.797 -4.969 1 96.56 169 VAL A N 1
ATOM 1353 C CA . VAL A 1 169 ? -0.29 -23.688 -6.422 1 96.56 169 VAL A CA 1
ATOM 1354 C C . VAL A 1 169 ? -1.718 -23.375 -6.867 1 96.56 169 VAL A C 1
ATOM 1356 O O . VAL A 1 169 ? -1.932 -22.547 -7.758 1 96.56 169 VAL A O 1
ATOM 1359 N N . ALA A 1 170 ? -2.697 -24.016 -6.23 1 94.56 170 ALA A N 1
ATOM 1360 C CA . ALA A 1 170 ? -4.105 -23.922 -6.598 1 94.56 170 ALA A CA 1
ATOM 1361 C C . ALA A 1 170 ? -4.309 -24.203 -8.086 1 94.56 170 ALA A C 1
ATOM 1363 O O . ALA A 1 170 ? -3.85 -25.219 -8.602 1 94.56 170 ALA A O 1
ATOM 1364 N N . ARG A 1 171 ? -4.973 -23.344 -8.883 1 93.94 171 ARG A N 1
ATOM 1365 C CA . ARG A 1 171 ? -5.207 -23.578 -10.305 1 93.94 171 ARG A CA 1
ATOM 1366 C C . ARG A 1 171 ? -3.912 -23.453 -11.102 1 93.94 171 ARG A C 1
ATOM 1368 O O . ARG A 1 171 ? -3.789 -24.031 -12.18 1 93.94 171 ARG A O 1
ATOM 1375 N N . GLY A 1 172 ? -3.004 -22.688 -10.578 1 96.69 172 GLY A N 1
ATOM 1376 C CA . GLY A 1 172 ? -1.709 -22.578 -11.227 1 96.69 172 GLY A CA 1
ATOM 1377 C C . GLY A 1 172 ? -1.499 -21.25 -11.93 1 96.69 172 GLY A C 1
ATOM 1378 O O . GLY A 1 172 ? -0.721 -21.156 -12.883 1 96.69 172 GLY A O 1
ATOM 1379 N N . HIS A 1 173 ? -2.184 -20.156 -11.477 1 95.69 173 HIS A N 1
ATOM 1380 C CA . HIS A 1 173 ? -1.955 -18.828 -12.055 1 95.69 173 HIS A CA 1
ATOM 1381 C C . HIS A 1 173 ? -0.524 -18.375 -11.812 1 95.69 173 HIS A C 1
ATOM 1383 O O . HIS A 1 173 ? 0.133 -17.859 -12.727 1 95.69 173 HIS A O 1
ATOM 1389 N N . GLY A 1 174 ? -0.09 -18.547 -10.594 1 97.06 174 GLY A N 1
ATOM 1390 C CA . GLY A 1 174 ? 1.283 -18.203 -10.25 1 97.06 174 GLY A CA 1
ATOM 1391 C C . GLY A 1 174 ? 2.303 -19.094 -10.938 1 97.06 174 GLY A C 1
ATOM 1392 O O . GLY A 1 174 ? 3.27 -18.609 -11.523 1 97.06 174 GLY A O 1
ATOM 1393 N N . SER A 1 175 ? 2.035 -20.375 -10.953 1 98.31 175 SER A N 1
ATOM 1394 C CA . SER A 1 175 ? 2.947 -21.344 -11.57 1 98.31 175 SER A CA 1
ATOM 1395 C C . SER A 1 175 ? 3.119 -21.078 -13.055 1 98.31 175 SER A C 1
ATOM 1397 O O . SER A 1 175 ? 4.23 -21.156 -13.586 1 98.31 175 SER A O 1
ATOM 1399 N N . LEU A 1 176 ? 2.023 -20.797 -13.695 1 98.38 176 LEU A N 1
ATOM 1400 C CA . LEU A 1 176 ? 2.064 -20.484 -15.125 1 98.38 176 LEU A CA 1
ATOM 1401 C C . LEU A 1 176 ? 2.906 -19.234 -15.383 1 98.38 176 LEU A C 1
ATOM 1403 O O . LEU A 1 176 ? 3.725 -19.219 -16.297 1 98.38 176 LEU A O 1
ATOM 1407 N N . THR A 1 177 ? 2.668 -18.203 -14.562 1 98.19 177 THR A N 1
ATOM 1408 C CA . THR A 1 177 ? 3.387 -16.938 -14.672 1 98.19 177 THR A CA 1
ATOM 1409 C C . THR A 1 177 ? 4.883 -17.141 -14.469 1 98.19 177 THR A C 1
ATOM 1411 O O . THR A 1 177 ? 5.695 -16.641 -15.25 1 98.19 177 THR A O 1
ATOM 1414 N N . LEU A 1 178 ? 5.238 -17.875 -13.5 1 98.81 178 LEU A N 1
ATOM 1415 C CA . LEU A 1 178 ? 6.633 -18.172 -13.188 1 98.81 178 LEU A CA 1
ATOM 1416 C C . LEU A 1 178 ? 7.266 -19.031 -14.273 1 98.81 178 LEU A C 1
ATOM 1418 O O . LEU A 1 178 ? 8.406 -18.781 -14.68 1 98.81 178 LEU A O 1
ATOM 1422 N N . ALA A 1 179 ? 6.535 -20.016 -14.719 1 98.81 179 ALA A N 1
ATOM 1423 C CA . ALA A 1 179 ? 7.016 -20.891 -15.789 1 98.81 179 ALA A CA 1
ATOM 1424 C C . ALA A 1 179 ? 7.316 -20.094 -17.062 1 98.81 179 ALA A C 1
ATOM 1426 O O . ALA A 1 179 ? 8.352 -20.297 -17.703 1 98.81 179 ALA A O 1
ATOM 1427 N N . ALA A 1 180 ? 6.414 -19.188 -17.391 1 98.81 180 ALA A N 1
ATOM 1428 C CA . ALA A 1 180 ? 6.602 -18.359 -18.594 1 98.81 180 ALA A CA 1
ATOM 1429 C C . ALA A 1 180 ? 7.902 -17.578 -18.5 1 98.81 180 ALA A C 1
ATOM 1431 O O . ALA A 1 180 ? 8.656 -17.5 -19.484 1 98.81 180 ALA A O 1
ATOM 1432 N N . ALA A 1 181 ? 8.133 -16.984 -17.375 1 98.88 181 ALA A N 1
ATOM 1433 C CA . ALA A 1 181 ? 9.352 -16.188 -17.172 1 98.88 181 ALA A CA 1
ATOM 1434 C C . ALA A 1 181 ? 10.594 -17.062 -17.266 1 98.88 181 ALA A C 1
ATOM 1436 O O . ALA A 1 181 ? 11.57 -16.703 -17.922 1 98.88 181 ALA A O 1
ATOM 1437 N N . ILE A 1 182 ? 10.547 -18.25 -16.625 1 98.88 182 ILE A N 1
ATOM 1438 C CA . ILE A 1 182 ? 11.672 -19.172 -16.609 1 98.88 182 ILE A CA 1
ATOM 1439 C C . ILE A 1 182 ? 11.992 -19.641 -18.031 1 98.88 182 ILE A C 1
ATOM 1441 O O . ILE A 1 182 ? 13.156 -19.656 -18.438 1 98.88 182 ILE A O 1
ATOM 1445 N N . LEU A 1 183 ? 10.992 -20 -18.734 1 98.81 183 LEU A N 1
ATOM 1446 C CA . LEU A 1 183 ? 11.188 -20.516 -20.078 1 98.81 183 LEU A CA 1
ATOM 1447 C C . LEU A 1 183 ? 11.75 -19.438 -21 1 98.81 183 LEU A C 1
ATOM 1449 O O . LEU A 1 183 ? 12.578 -19.734 -21.859 1 98.81 183 LEU A O 1
ATOM 1453 N N . ARG A 1 184 ? 11.297 -18.234 -20.844 1 98.62 184 ARG A N 1
ATOM 1454 C CA . ARG A 1 184 ? 11.867 -17.141 -21.625 1 98.62 184 ARG A CA 1
ATOM 1455 C C . ARG A 1 184 ? 13.336 -16.938 -21.281 1 98.62 184 ARG A C 1
ATOM 1457 O O . ARG A 1 184 ? 14.164 -16.688 -22.172 1 98.62 184 ARG A O 1
ATOM 1464 N N . ASN A 1 185 ? 13.602 -16.953 -20.031 1 98.81 185 ASN A N 1
ATOM 1465 C CA . ASN A 1 185 ? 15 -16.859 -19.625 1 98.81 185 ASN A CA 1
ATOM 1466 C C . ASN A 1 185 ? 15.836 -17.984 -20.203 1 98.81 185 ASN A C 1
ATOM 1468 O O . ASN A 1 185 ? 16.969 -17.766 -20.641 1 98.81 185 ASN A O 1
ATOM 1472 N N . ARG A 1 186 ? 15.305 -19.203 -20.234 1 98.62 186 ARG A N 1
ATOM 1473 C CA . ARG A 1 186 ? 16 -20.328 -20.828 1 98.62 186 ARG A CA 1
ATOM 1474 C C . ARG A 1 186 ? 16.281 -20.094 -22.312 1 98.62 186 ARG A C 1
ATOM 1476 O O . ARG A 1 186 ? 17.375 -20.375 -22.797 1 98.62 186 ARG A O 1
ATOM 1483 N N . ALA A 1 187 ? 15.281 -19.594 -22.953 1 98.12 187 ALA A N 1
ATOM 1484 C CA . ALA A 1 187 ? 15.43 -19.297 -24.375 1 98.12 187 ALA A CA 1
ATOM 1485 C C . ALA A 1 187 ? 16.531 -18.266 -24.609 1 98.12 187 ALA A C 1
ATOM 1487 O O . ALA A 1 187 ? 17.156 -18.234 -25.672 1 98.12 187 ALA A O 1
ATOM 1488 N N . GLU A 1 188 ? 16.797 -17.469 -23.609 1 98.12 188 GLU A N 1
ATOM 1489 C CA . GLU A 1 188 ? 17.828 -16.438 -23.703 1 98.12 188 GLU A CA 1
ATOM 1490 C C . GLU A 1 188 ? 19.156 -16.938 -23.125 1 98.12 188 GLU A C 1
ATOM 1492 O O . GLU A 1 188 ? 20.094 -16.156 -22.938 1 98.12 188 GLU A O 1
ATOM 1497 N N . GLY A 1 189 ? 19.266 -18.219 -22.672 1 98.38 189 GLY A N 1
ATOM 1498 C CA . GLY A 1 189 ? 20.531 -18.828 -22.297 1 98.38 189 GLY A CA 1
ATOM 1499 C C . GLY A 1 189 ? 20.703 -18.953 -20.781 1 98.38 189 GLY A C 1
ATOM 1500 O O . GLY A 1 189 ? 21.797 -19.266 -20.312 1 98.38 189 GLY A O 1
ATOM 1501 N N . HIS A 1 190 ? 19.656 -18.656 -20.031 1 98.38 190 HIS A N 1
ATOM 1502 C CA . HIS A 1 190 ? 19.75 -18.734 -18.578 1 98.38 190 HIS A CA 1
ATOM 1503 C C . HIS A 1 190 ? 18.984 -19.938 -18.047 1 98.38 190 HIS A C 1
ATOM 1505 O O . HIS A 1 190 ? 17.812 -20.125 -18.391 1 98.38 190 HIS A O 1
ATOM 1511 N N . ALA A 1 191 ? 19.625 -20.688 -17.219 1 96.69 191 ALA A N 1
ATOM 1512 C CA . ALA A 1 191 ? 18.969 -21.844 -16.625 1 96.69 191 ALA A CA 1
ATOM 1513 C C . ALA A 1 191 ? 17.891 -21.406 -15.641 1 96.69 191 ALA A C 1
ATOM 1515 O O . ALA A 1 191 ? 17.781 -20.234 -15.305 1 96.69 191 ALA A O 1
ATOM 1516 N N . GLY A 1 192 ? 17.047 -22.375 -15.211 1 98.38 192 GLY A N 1
ATOM 1517 C CA . GLY A 1 192 ? 16.016 -22.156 -14.211 1 98.38 192 GLY A CA 1
ATOM 1518 C C . GLY A 1 192 ? 15.016 -23.281 -14.117 1 98.38 192 GLY A C 1
ATOM 1519 O O . GLY A 1 192 ? 14.703 -23.938 -15.125 1 98.38 192 GLY A O 1
ATOM 1520 N N . ARG A 1 193 ? 14.602 -23.469 -12.938 1 98.56 193 ARG A N 1
ATOM 1521 C CA . ARG A 1 193 ? 13.656 -24.562 -12.719 1 98.56 193 ARG A CA 1
ATOM 1522 C C . ARG A 1 193 ? 12.594 -24.172 -11.695 1 98.56 193 ARG A C 1
ATOM 1524 O O . ARG A 1 193 ? 12.906 -23.547 -10.68 1 98.56 193 ARG A O 1
ATOM 1531 N N . TYR A 1 194 ? 11.375 -24.578 -12.016 1 98.81 194 TYR A N 1
ATOM 1532 C CA . TYR A 1 194 ? 10.234 -24.344 -11.133 1 98.81 194 TYR A CA 1
ATOM 1533 C C . TYR A 1 194 ? 9.93 -25.594 -10.297 1 98.81 194 TYR A C 1
ATOM 1535 O O . TYR A 1 194 ? 9.922 -26.703 -10.812 1 98.81 194 TYR A O 1
ATOM 1543 N N . VAL A 1 195 ? 9.75 -25.391 -9.031 1 98.81 195 VAL A N 1
ATOM 1544 C CA . VAL A 1 195 ? 9.258 -26.438 -8.148 1 98.81 195 VAL A CA 1
ATOM 1545 C C . VAL A 1 195 ? 8.078 -25.922 -7.336 1 98.81 195 VAL A C 1
ATOM 1547 O O . VAL A 1 195 ? 8.234 -25.031 -6.496 1 98.81 195 VAL A O 1
ATOM 1550 N N . GLY A 1 196 ? 6.922 -26.422 -7.582 1 98.44 196 GLY A N 1
ATOM 1551 C CA . GLY A 1 196 ? 5.742 -26.094 -6.797 1 98.44 196 GLY A CA 1
ATOM 1552 C C . GLY A 1 196 ? 5.328 -27.203 -5.852 1 98.44 196 GLY A C 1
ATOM 1553 O O . GLY A 1 196 ? 5.73 -28.344 -6.027 1 98.44 196 GLY A O 1
ATOM 1554 N N . THR A 1 197 ? 4.551 -26.859 -4.824 1 97.75 197 THR A N 1
ATOM 1555 C CA . THR A 1 197 ? 3.947 -27.891 -3.973 1 97.75 197 THR A CA 1
ATOM 1556 C C . THR A 1 197 ? 2.533 -27.484 -3.564 1 97.75 197 THR A C 1
ATOM 1558 O O . THR A 1 197 ? 2.258 -26.297 -3.344 1 97.75 197 THR A O 1
ATOM 1561 N N . ASP A 1 198 ? 1.676 -28.453 -3.566 1 97.06 198 ASP A N 1
ATOM 1562 C CA . ASP A 1 198 ? 0.288 -28.281 -3.145 1 97.06 198 ASP A CA 1
ATOM 1563 C C . ASP A 1 198 ? -0.262 -29.578 -2.557 1 97.06 198 ASP A C 1
ATOM 1565 O O . ASP A 1 198 ? 0.064 -30.672 -3.029 1 97.06 198 ASP A O 1
ATOM 1569 N N . ILE A 1 199 ? -1.073 -29.406 -1.558 1 95 199 ILE A N 1
ATOM 1570 C CA . ILE A 1 199 ? -1.649 -30.578 -0.899 1 95 199 ILE A CA 1
ATOM 1571 C C . ILE A 1 199 ? -2.697 -31.219 -1.807 1 95 199 ILE A C 1
ATOM 1573 O O . ILE A 1 199 ? -2.932 -32.438 -1.738 1 95 199 ILE A O 1
ATOM 1577 N N . ASN A 1 200 ? -3.391 -30.422 -2.676 1 95.12 200 ASN A N 1
ATOM 1578 C CA . ASN A 1 200 ? -4.414 -30.891 -3.602 1 95.12 200 ASN A CA 1
ATOM 1579 C C . ASN A 1 200 ? -3.793 -31.531 -4.844 1 95.12 200 ASN A C 1
ATOM 1581 O O . ASN A 1 200 ? -3.164 -30.844 -5.648 1 95.12 200 ASN A O 1
ATOM 1585 N N . PRO A 1 201 ? -4.035 -32.812 -5.082 1 95.75 201 PRO A N 1
ATOM 1586 C CA . PRO A 1 201 ? -3.438 -33.469 -6.242 1 95.75 201 PRO A CA 1
ATOM 1587 C C . PRO A 1 201 ? -3.988 -32.938 -7.57 1 95.75 201 PRO A C 1
ATOM 1589 O O . PRO A 1 201 ? -3.428 -33.25 -8.633 1 95.75 201 PRO A O 1
ATOM 1592 N N . GLU A 1 202 ? -5.039 -32.156 -7.52 1 94.94 202 GLU A N 1
ATOM 1593 C CA . GLU A 1 202 ? -5.637 -31.609 -8.734 1 94.94 202 GLU A CA 1
ATOM 1594 C C . GLU A 1 202 ? -5.137 -30.203 -9.023 1 94.94 202 GLU A C 1
ATOM 1596 O O . GLU A 1 202 ? -5.504 -29.594 -10.031 1 94.94 202 GLU A O 1
ATOM 1601 N N . ALA A 1 203 ? -4.297 -29.688 -8.156 1 96.19 203 ALA A N 1
ATOM 1602 C CA . ALA A 1 203 ? -3.76 -28.344 -8.352 1 96.19 203 ALA A CA 1
ATOM 1603 C C . ALA A 1 203 ? -2.891 -28.281 -9.602 1 96.19 203 ALA A C 1
ATOM 1605 O O . ALA A 1 203 ? -2.391 -29.297 -10.078 1 96.19 203 ALA A O 1
ATOM 1606 N N . GLY A 1 204 ? -2.799 -27.094 -10.234 1 97.56 204 GLY A N 1
ATOM 1607 C CA . GLY A 1 204 ? -1.84 -26.859 -11.297 1 97.56 204 GLY A CA 1
ATOM 1608 C C . GLY A 1 204 ? -2.416 -27.094 -12.68 1 97.56 204 GLY A C 1
ATOM 1609 O O . GLY A 1 204 ? -1.694 -27.484 -13.602 1 97.56 204 GLY A O 1
ATOM 1610 N N . MET A 1 205 ? -3.664 -26.938 -12.789 1 96.69 205 MET A N 1
ATOM 1611 C CA . MET A 1 205 ? -4.305 -27.203 -14.078 1 96.69 205 MET A CA 1
ATOM 1612 C C . MET A 1 205 ? -3.73 -26.297 -15.164 1 96.69 205 MET A C 1
ATOM 1614 O O . MET A 1 205 ? -3.678 -26.688 -16.328 1 96.69 205 MET A O 1
ATOM 1618 N N . LEU A 1 206 ? -3.285 -25.109 -14.805 1 97.75 206 LEU A N 1
ATOM 1619 C CA . LEU A 1 206 ? -2.742 -24.156 -15.781 1 97.75 206 LEU A CA 1
ATOM 1620 C C . LEU A 1 206 ? -1.295 -24.5 -16.109 1 97.75 206 LEU A C 1
ATOM 1622 O O . LEU A 1 206 ? -0.762 -24.031 -17.125 1 97.75 206 LEU A O 1
ATOM 1626 N N . PHE A 1 207 ? -0.673 -25.234 -15.227 1 98.31 207 PHE A N 1
ATOM 1627 C CA . PHE A 1 207 ? 0.713 -25.656 -15.391 1 98.31 207 PHE A CA 1
ATOM 1628 C C . PHE A 1 207 ? 0.798 -26.922 -16.234 1 98.31 207 PHE A C 1
ATOM 1630 O O . PHE A 1 207 ? 1.168 -27.984 -15.727 1 98.31 207 PHE A O 1
ATOM 1637 N N . CYS A 1 208 ? 0.498 -26.875 -17.5 1 97.88 208 CYS A N 1
ATOM 1638 C CA . CYS A 1 208 ? 0.464 -28 -18.438 1 97.88 208 CYS A CA 1
ATOM 1639 C C . CYS A 1 208 ? 1.008 -27.594 -19.797 1 97.88 208 CYS A C 1
ATOM 1641 O O . CYS A 1 208 ? 1.453 -26.453 -19.984 1 97.88 208 CYS A O 1
ATOM 1643 N N . GLY A 1 209 ? 1.139 -28.562 -20.703 1 97 209 GLY A N 1
ATOM 1644 C CA . GLY A 1 209 ? 1.667 -28.266 -22.016 1 97 209 GLY A CA 1
ATOM 1645 C C . GLY A 1 209 ? 3.107 -27.797 -22 1 97 209 GLY A C 1
ATOM 1646 O O . GLY A 1 209 ? 3.932 -28.328 -21.25 1 97 209 GLY A O 1
ATOM 1647 N N . ASP A 1 210 ? 3.438 -26.797 -22.797 1 97 210 ASP A N 1
ATOM 1648 C CA . ASP A 1 210 ? 4.801 -26.297 -22.922 1 97 210 ASP A CA 1
ATOM 1649 C C . ASP A 1 210 ? 5.297 -25.719 -21.594 1 97 210 ASP A C 1
ATOM 1651 O O . ASP A 1 210 ? 6.492 -25.781 -21.297 1 97 210 ASP A O 1
ATOM 1655 N N . TYR A 1 211 ? 4.375 -25.25 -20.828 1 98.31 211 TYR A N 1
ATOM 1656 C CA . TYR A 1 211 ? 4.777 -24.547 -19.609 1 98.31 211 TYR A CA 1
ATOM 1657 C C . TYR A 1 211 ? 5.164 -25.531 -18.516 1 98.31 211 TYR A C 1
ATOM 1659 O O . TYR A 1 211 ? 5.922 -25.203 -17.609 1 98.31 211 TYR A O 1
ATOM 1667 N N . ALA A 1 212 ? 4.676 -26.719 -18.625 1 97.94 212 ALA A N 1
ATOM 1668 C CA . ALA A 1 212 ? 5.039 -27.766 -17.672 1 97.94 212 ALA A CA 1
ATOM 1669 C C . ALA A 1 212 ? 6.52 -28.125 -17.781 1 97.94 212 ALA A C 1
ATOM 1671 O O . ALA A 1 212 ? 7.094 -28.719 -16.875 1 97.94 212 ALA A O 1
ATOM 1672 N N . GLN A 1 213 ? 7.164 -27.766 -18.875 1 98.19 213 GLN A N 1
ATOM 1673 C CA . GLN A 1 213 ? 8.586 -28.031 -19.078 1 98.19 213 GLN A CA 1
ATOM 1674 C C . GLN A 1 213 ? 9.438 -27.219 -18.109 1 98.19 213 GLN A C 1
ATOM 1676 O O . GLN A 1 213 ? 10.625 -27.5 -17.938 1 98.19 213 GLN A O 1
ATOM 1681 N N . ALA A 1 214 ? 8.867 -26.219 -17.5 1 98.69 214 ALA A N 1
ATOM 1682 C CA . ALA A 1 214 ? 9.617 -25.344 -16.625 1 98.69 214 ALA A CA 1
ATOM 1683 C C . ALA A 1 214 ? 10.016 -26.047 -15.336 1 98.69 214 ALA A C 1
ATOM 1685 O O . ALA A 1 214 ? 10.938 -25.625 -14.641 1 98.69 214 ALA A O 1
ATOM 1686 N N . GLY A 1 215 ? 9.266 -27.094 -14.984 1 98.69 215 GLY A N 1
ATOM 1687 C CA . GLY A 1 215 ? 9.586 -27.734 -13.727 1 98.69 215 GLY A CA 1
ATOM 1688 C C . GLY A 1 215 ? 8.539 -28.75 -13.297 1 98.69 215 GLY A C 1
ATOM 1689 O O . GLY A 1 215 ? 8.016 -29.5 -14.125 1 98.69 215 GLY A O 1
ATOM 1690 N N . THR A 1 216 ? 8.359 -28.859 -11.953 1 98.38 216 THR A N 1
ATOM 1691 C CA . THR A 1 216 ? 7.488 -29.906 -11.43 1 98.38 216 THR A CA 1
ATOM 1692 C C . THR A 1 216 ? 6.664 -29.391 -10.258 1 98.38 216 THR A C 1
ATOM 1694 O O . THR A 1 216 ? 6.996 -28.359 -9.656 1 98.38 216 THR A O 1
ATOM 1697 N N . ILE A 1 217 ? 5.551 -30.078 -10.016 1 98.31 217 ILE A N 1
ATOM 1698 C CA . ILE A 1 217 ? 4.75 -29.859 -8.82 1 98.31 217 ILE A CA 1
ATOM 1699 C C . ILE A 1 217 ? 4.801 -31.078 -7.922 1 98.31 217 ILE A C 1
ATOM 1701 O O . ILE A 1 217 ? 4.547 -32.219 -8.375 1 98.31 217 ILE A O 1
ATOM 1705 N N . LEU A 1 218 ? 5.188 -30.844 -6.719 1 97.88 218 LEU A N 1
ATOM 1706 C CA . LEU A 1 218 ? 5.176 -31.891 -5.699 1 97.88 218 LEU A CA 1
ATOM 1707 C C . LEU A 1 218 ? 3.865 -31.875 -4.918 1 97.88 218 LEU A C 1
ATOM 1709 O O . LEU A 1 218 ? 3.523 -30.875 -4.293 1 97.88 218 LEU A O 1
ATOM 1713 N N . TYR A 1 219 ? 3.135 -33 -4.922 1 97.56 219 TYR A N 1
ATOM 1714 C CA . TYR A 1 219 ? 1.853 -33.031 -4.227 1 97.56 219 TYR A CA 1
ATOM 1715 C C . TYR A 1 219 ? 2.012 -33.594 -2.818 1 97.56 219 TYR A C 1
ATOM 1717 O O . TYR A 1 219 ? 2.693 -34.594 -2.619 1 97.56 219 TYR A O 1
ATOM 1725 N N . GLY A 1 220 ? 1.456 -32.938 -1.838 1 95.5 220 GLY A N 1
ATOM 1726 C CA . GLY A 1 220 ? 1.554 -33.25 -0.427 1 95.5 220 GLY A CA 1
ATOM 1727 C C . GLY A 1 220 ? 1.668 -32.031 0.472 1 95.5 220 GLY A C 1
ATOM 1728 O O . GLY A 1 220 ? 1.413 -30.922 0.037 1 95.5 220 GLY A O 1
ATOM 1729 N N . ASP A 1 221 ? 2 -32.344 1.709 1 94.62 221 ASP A N 1
ATOM 1730 C CA . ASP A 1 221 ? 2.18 -31.266 2.684 1 94.62 221 ASP A CA 1
ATOM 1731 C C . ASP A 1 221 ? 3.406 -30.422 2.352 1 94.62 221 ASP A C 1
ATOM 1733 O O . ASP A 1 221 ? 4.473 -30.953 2.045 1 94.62 221 ASP A O 1
ATOM 1737 N N . SER A 1 222 ? 3.225 -29.109 2.279 1 95.06 222 SER A N 1
ATOM 1738 C CA . SER A 1 222 ? 4.301 -28.219 1.868 1 95.06 222 SER A CA 1
ATOM 1739 C C . SER A 1 222 ? 5.512 -28.344 2.787 1 95.06 222 SER A C 1
ATOM 1741 O O . SER A 1 222 ? 6.656 -28.281 2.33 1 95.06 222 SER A O 1
ATOM 1743 N N . LEU A 1 223 ? 5.301 -28.5 4.152 1 95.31 223 LEU A N 1
ATOM 1744 C CA . LEU A 1 223 ? 6.41 -28.625 5.094 1 95.31 223 LEU A CA 1
ATOM 1745 C C . LEU A 1 223 ? 7.215 -29.891 4.816 1 95.31 223 LEU A C 1
ATOM 1747 O O . LEU A 1 223 ? 8.445 -29.875 4.898 1 95.31 223 LEU A O 1
ATOM 1751 N N . GLU A 1 224 ? 6.512 -30.953 4.484 1 95.81 224 GLU A N 1
ATOM 1752 C CA . GLU A 1 224 ? 7.199 -32.188 4.125 1 95.81 224 GLU A CA 1
ATOM 1753 C C . GLU A 1 224 ? 8.008 -32.031 2.844 1 95.81 224 GLU A C 1
ATOM 1755 O O . GLU A 1 224 ? 9.156 -32.469 2.766 1 95.81 224 GLU A O 1
ATOM 1760 N N . SER A 1 225 ? 7.352 -31.422 1.845 1 95.75 225 SER A N 1
ATOM 1761 C CA . SER A 1 225 ? 8.031 -31.172 0.579 1 95.75 225 SER A CA 1
ATOM 1762 C C . SER A 1 225 ? 9.273 -30.312 0.777 1 95.75 225 SER A C 1
ATOM 1764 O O . SER A 1 225 ? 10.328 -30.594 0.206 1 95.75 225 SER A O 1
ATOM 1766 N N . LEU A 1 226 ? 9.188 -29.234 1.567 1 96.5 226 LEU A N 1
ATOM 1767 C CA . LEU A 1 226 ? 10.289 -28.312 1.808 1 96.5 226 LEU A CA 1
ATOM 1768 C C . LEU A 1 226 ? 11.391 -28.984 2.615 1 96.5 226 LEU A C 1
ATOM 1770 O O . LEU A 1 226 ? 12.578 -28.75 2.381 1 96.5 226 LEU A O 1
ATOM 1774 N N . TRP A 1 227 ? 10.953 -29.766 3.596 1 96.25 227 TRP A N 1
ATOM 1775 C CA . TRP A 1 227 ? 11.93 -30.5 4.398 1 96.25 227 TRP A CA 1
ATOM 1776 C C . TRP A 1 227 ? 12.789 -31.406 3.525 1 96.25 227 TRP A C 1
ATOM 1778 O O . TRP A 1 227 ? 14.008 -31.469 3.695 1 96.25 227 TRP A O 1
ATOM 1788 N N . ALA A 1 228 ? 12.195 -32.062 2.564 1 96.19 228 ALA A N 1
ATOM 1789 C CA . ALA A 1 228 ? 12.875 -33.031 1.709 1 96.19 228 ALA A CA 1
ATOM 1790 C C . ALA A 1 228 ? 13.68 -32.344 0.619 1 96.19 228 ALA A C 1
ATOM 1792 O O . ALA A 1 228 ? 14.555 -32.938 0 1 96.19 228 ALA A O 1
ATOM 1793 N N . PHE A 1 229 ? 13.32 -31.109 0.38 1 95.81 229 PHE A N 1
ATOM 1794 C CA . PHE A 1 229 ? 13.984 -30.359 -0.681 1 95.81 229 PHE A CA 1
ATOM 1795 C C . PHE A 1 229 ? 15.414 -30 -0.276 1 95.81 229 PHE A C 1
ATOM 1797 O O . PHE A 1 229 ? 15.625 -29.328 0.733 1 95.81 229 PHE A O 1
ATOM 180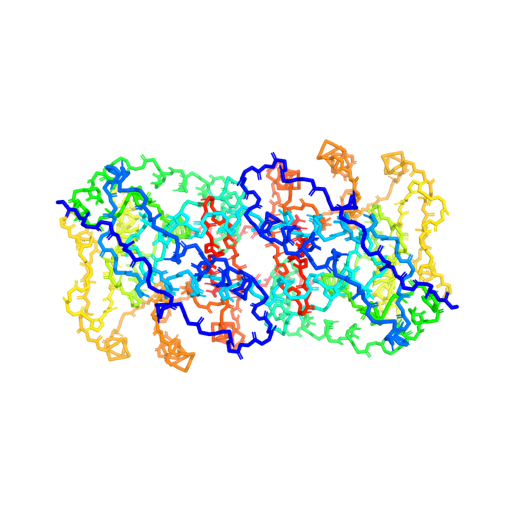4 N N . ASN A 1 230 ? 16.516 -30.375 -1.018 1 94.25 230 ASN A N 1
ATOM 1805 C CA . ASN A 1 230 ? 17.891 -30.266 -0.555 1 94.25 230 ASN A CA 1
ATOM 1806 C C . ASN A 1 230 ? 18.734 -29.375 -1.478 1 94.25 230 ASN A C 1
ATOM 1808 O O . ASN A 1 230 ? 19.953 -29.406 -1.427 1 94.25 230 ASN A O 1
ATOM 1812 N N . GLU A 1 231 ? 18.125 -28.594 -2.281 1 96.94 231 GLU A N 1
ATOM 1813 C CA . GLU A 1 231 ? 18.844 -27.641 -3.139 1 96.94 231 GLU A CA 1
ATOM 1814 C C . GLU A 1 231 ? 18.688 -26.219 -2.627 1 96.94 231 GLU A C 1
ATOM 1816 O O . GLU A 1 231 ? 17.828 -25.938 -1.796 1 96.94 231 GLU A O 1
ATOM 1821 N N . LYS A 1 232 ? 19.594 -25.344 -3.119 1 98.12 232 LYS A N 1
ATOM 1822 C CA . LYS A 1 232 ? 19.5 -23.938 -2.742 1 98.12 232 LYS A CA 1
ATOM 1823 C C . LYS A 1 232 ? 18.375 -23.234 -3.486 1 98.12 232 LYS A C 1
ATOM 1825 O O . LYS A 1 232 ? 18.203 -23.422 -4.691 1 98.12 232 LYS A O 1
ATOM 1830 N N . ILE A 1 233 ? 17.656 -22.484 -2.766 1 98.75 233 ILE A N 1
ATOM 1831 C CA . ILE A 1 233 ? 16.5 -21.781 -3.301 1 98.75 233 ILE A CA 1
ATOM 1832 C C . ILE A 1 233 ? 16.891 -20.328 -3.605 1 98.75 233 ILE A C 1
ATOM 1834 O O . ILE A 1 233 ? 17.344 -19.609 -2.721 1 98.75 233 ILE A O 1
ATOM 1838 N N . ASP A 1 234 ? 16.688 -19.922 -4.875 1 98.75 234 ASP A N 1
ATOM 1839 C CA . ASP A 1 234 ? 17 -18.547 -5.262 1 98.75 234 ASP A CA 1
ATOM 1840 C C . ASP A 1 234 ? 15.781 -17.641 -5.082 1 98.75 234 ASP A C 1
ATOM 1842 O O . ASP A 1 234 ? 15.938 -16.438 -4.867 1 98.75 234 ASP A O 1
ATOM 1846 N N . LEU A 1 235 ? 14.609 -18.156 -5.281 1 98.81 235 LEU A N 1
ATOM 1847 C CA . LEU A 1 235 ? 13.352 -17.438 -5.125 1 98.81 235 LEU A CA 1
ATOM 1848 C C . LEU A 1 235 ? 12.289 -18.328 -4.5 1 98.81 235 LEU A C 1
ATOM 1850 O O . LEU A 1 235 ? 11.977 -19.391 -5.023 1 98.81 235 LEU A O 1
ATOM 1854 N N . PHE A 1 236 ? 11.797 -17.891 -3.391 1 98.75 236 PHE A N 1
ATOM 1855 C CA . PHE A 1 236 ? 10.742 -18.609 -2.686 1 98.75 236 PHE A CA 1
ATOM 1856 C C . PHE A 1 236 ? 9.453 -17.797 -2.668 1 98.75 236 PHE A C 1
ATOM 1858 O O . PHE A 1 236 ? 9.453 -16.625 -2.285 1 98.75 236 PHE A O 1
ATOM 1865 N N . ILE A 1 237 ? 8.383 -18.359 -3.102 1 98.25 237 ILE A N 1
ATOM 1866 C CA . ILE A 1 237 ? 7.074 -17.719 -3.08 1 98.25 237 ILE A CA 1
ATOM 1867 C C . ILE A 1 237 ? 6.145 -18.469 -2.133 1 98.25 237 ILE A C 1
ATOM 1869 O O . ILE A 1 237 ? 5.801 -19.625 -2.383 1 98.25 237 ILE A O 1
ATOM 1873 N N . ASN A 1 238 ? 5.797 -17.797 -1.081 1 96.62 238 ASN A N 1
ATOM 1874 C CA . ASN A 1 238 ? 4.793 -18.344 -0.166 1 96.62 238 ASN A CA 1
ATOM 1875 C C . ASN A 1 238 ? 3.389 -17.875 -0.541 1 96.62 238 ASN A C 1
ATOM 1877 O O . ASN A 1 238 ? 3.006 -16.734 -0.237 1 96.62 238 ASN A O 1
ATOM 1881 N N . ASP A 1 239 ? 2.598 -18.656 -1.079 1 89.06 239 ASP A N 1
ATOM 1882 C CA . ASP A 1 239 ? 1.242 -18.359 -1.523 1 89.06 239 ASP A CA 1
ATOM 1883 C C . ASP A 1 239 ? 0.244 -19.375 -1.001 1 89.06 239 ASP A C 1
ATOM 1885 O O . ASP A 1 239 ? -0.612 -19.859 -1.748 1 89.06 239 ASP A O 1
ATOM 1889 N N . SER A 1 240 ? 0.467 -19.828 0.157 1 80.69 240 SER A N 1
ATOM 1890 C CA . SER A 1 240 ? -0.394 -20.844 0.757 1 80.69 240 SER A CA 1
ATOM 1891 C C . SER A 1 240 ? -1.394 -20.219 1.724 1 80.69 240 SER A C 1
ATOM 1893 O O . SER A 1 240 ? -1.125 -19.172 2.309 1 80.69 240 SER A O 1
ATOM 1895 N N . ASP A 1 241 ? -2.574 -20.641 1.548 1 66.25 241 ASP A N 1
ATOM 1896 C CA . ASP A 1 241 ? -3.611 -20.188 2.471 1 66.25 241 ASP A CA 1
ATOM 1897 C C . ASP A 1 241 ? -3.457 -20.844 3.838 1 66.25 241 ASP A C 1
ATOM 1899 O O . ASP A 1 241 ? -4.266 -21.703 4.215 1 66.25 241 ASP A O 1
ATOM 1903 N N . HIS A 1 242 ? -2.387 -20.547 4.41 1 69.25 242 HIS A N 1
ATOM 1904 C CA . HIS A 1 242 ? -2.107 -21.141 5.711 1 69.25 242 HIS A CA 1
ATOM 1905 C C . HIS A 1 242 ? -2.209 -20.109 6.828 1 69.25 242 HIS A C 1
ATOM 1907 O O . HIS A 1 242 ? -2.344 -18.906 6.562 1 69.25 242 HIS A O 1
ATOM 1913 N N . SER A 1 243 ? -2.32 -20.672 7.945 1 80.88 243 SER A N 1
ATOM 1914 C CA . SER A 1 243 ? -2.236 -19.859 9.156 1 80.88 243 SER A CA 1
ATOM 1915 C C . SER A 1 243 ? -0.89 -19.141 9.25 1 80.88 243 SER A C 1
ATOM 1917 O O . SER A 1 243 ? 0.07 -19.531 8.578 1 80.88 243 SER A O 1
ATOM 1919 N N . ALA A 1 244 ? -0.92 -18.109 9.953 1 84.88 244 ALA A N 1
ATOM 1920 C CA . ALA A 1 244 ? 0.318 -17.375 10.195 1 84.88 244 ALA A CA 1
ATOM 1921 C C . ALA A 1 244 ? 1.394 -18.297 10.773 1 84.88 244 ALA A C 1
ATOM 1923 O O . ALA A 1 244 ? 2.574 -18.156 10.445 1 84.88 244 ALA A O 1
ATOM 1924 N N . SER A 1 245 ? 0.95 -19.188 11.625 1 87.62 245 SER A N 1
ATOM 1925 C CA . SER A 1 245 ? 1.898 -20.125 12.234 1 87.62 245 SER A CA 1
ATOM 1926 C C . SER A 1 245 ? 2.506 -21.047 11.188 1 87.62 245 SER A C 1
ATOM 1928 O O . SER A 1 245 ? 3.711 -21.312 11.203 1 87.62 245 SER A O 1
ATOM 1930 N N . TYR A 1 246 ? 1.701 -21.547 10.344 1 89.88 246 TYR A N 1
ATOM 1931 C CA . TYR A 1 246 ? 2.176 -22.438 9.289 1 89.88 246 TYR A CA 1
ATOM 1932 C C . TYR A 1 246 ? 3.104 -21.688 8.336 1 89.88 246 TYR A C 1
ATOM 1934 O O . TYR A 1 246 ? 4.129 -22.234 7.914 1 89.88 246 TYR A O 1
ATOM 1942 N N . GLU A 1 247 ? 2.729 -20.516 8 1 92.56 247 GLU A N 1
ATOM 1943 C CA . GLU A 1 247 ? 3.562 -19.641 7.18 1 92.56 247 GLU A CA 1
ATOM 1944 C C . GLU A 1 247 ? 4.941 -19.438 7.809 1 92.56 247 GLU A C 1
ATOM 1946 O O . GLU A 1 247 ? 5.961 -19.547 7.125 1 92.56 247 GLU A O 1
ATOM 1951 N N . SER A 1 248 ? 4.988 -19.188 9.109 1 94.94 248 SER A N 1
ATOM 1952 C CA . SER A 1 248 ? 6.238 -18.984 9.836 1 94.94 248 SER A CA 1
ATOM 1953 C C . SER A 1 248 ? 7.094 -20.25 9.812 1 94.94 248 SER A C 1
ATOM 1955 O O . SER A 1 248 ? 8.32 -20.172 9.703 1 94.94 248 SER A O 1
ATOM 1957 N N . GLU A 1 249 ? 6.461 -21.359 9.953 1 95.19 249 GLU A N 1
ATOM 1958 C CA . GLU A 1 249 ? 7.184 -22.625 9.922 1 95.19 249 GLU A CA 1
ATOM 1959 C C . GLU A 1 249 ? 7.84 -22.859 8.57 1 95.19 249 GLU A C 1
ATOM 1961 O O . GLU A 1 249 ? 8.945 -23.391 8.492 1 95.19 249 GLU A O 1
ATOM 1966 N N . GLU A 1 250 ? 7.176 -22.516 7.523 1 96.44 250 GLU A N 1
ATOM 1967 C CA . GLU A 1 250 ? 7.766 -22.641 6.191 1 96.44 250 GLU A CA 1
ATOM 1968 C C . GLU A 1 250 ? 9.008 -21.766 6.055 1 96.44 250 GLU A C 1
ATOM 1970 O O . GLU A 1 250 ? 10.016 -22.188 5.496 1 96.44 250 GLU A O 1
ATOM 1975 N N . TYR A 1 251 ? 8.875 -20.531 6.527 1 97.06 251 TYR A N 1
ATOM 1976 C CA . TYR A 1 251 ? 10.023 -19.625 6.473 1 97.06 251 TYR A CA 1
ATOM 1977 C C . TYR A 1 251 ? 11.188 -20.188 7.277 1 97.06 251 TYR A C 1
ATOM 1979 O O . TYR A 1 251 ? 12.344 -20.094 6.848 1 97.06 251 TYR A O 1
ATOM 1987 N N . ASP A 1 252 ? 10.898 -20.75 8.469 1 96.19 252 ASP A N 1
ATOM 1988 C CA . ASP A 1 252 ? 11.945 -21.328 9.297 1 96.19 252 ASP A CA 1
ATOM 1989 C C . ASP A 1 252 ? 12.641 -22.484 8.578 1 96.19 252 ASP A C 1
ATOM 1991 O O . ASP A 1 252 ? 13.867 -22.609 8.617 1 96.19 252 ASP A O 1
ATOM 1995 N N . LEU A 1 253 ? 11.875 -23.234 7.949 1 96.31 253 LEU A N 1
ATOM 1996 C CA . LEU A 1 253 ? 12.375 -24.422 7.289 1 96.31 253 LEU A CA 1
ATOM 1997 C C . LEU A 1 253 ? 13.289 -24.062 6.121 1 96.31 253 LEU A C 1
ATOM 1999 O O . LEU A 1 253 ? 14.281 -24.75 5.867 1 96.31 253 LEU A O 1
ATOM 2003 N N . ILE A 1 254 ? 13.016 -22.984 5.383 1 97.12 254 ILE A N 1
ATOM 2004 C CA . ILE A 1 254 ? 13.766 -22.719 4.164 1 97.12 254 ILE A CA 1
ATOM 2005 C C . ILE A 1 254 ? 14.977 -21.844 4.484 1 97.12 254 ILE A C 1
ATOM 2007 O O . ILE A 1 254 ? 15.844 -21.641 3.633 1 97.12 254 ILE A O 1
ATOM 2011 N N . GLU A 1 255 ? 15.031 -21.344 5.688 1 97.38 255 GLU A N 1
ATOM 2012 C CA . GLU A 1 255 ? 16.078 -20.391 6.035 1 97.38 255 GLU A CA 1
ATOM 2013 C C . GLU A 1 255 ? 17.469 -20.922 5.664 1 97.38 255 GLU A C 1
ATOM 2015 O O . GLU A 1 255 ? 18.25 -20.234 5.02 1 97.38 255 GLU A O 1
ATOM 2020 N N . SER A 1 256 ? 17.719 -22.156 6.012 1 96.81 256 SER A N 1
ATOM 2021 C CA . SER A 1 256 ? 19.031 -22.766 5.762 1 96.81 256 SER A CA 1
ATOM 2022 C C . SER A 1 256 ? 19.188 -23.172 4.301 1 96.81 256 SER A C 1
ATOM 2024 O O . SER A 1 256 ? 20.281 -23.516 3.859 1 96.81 256 SER A O 1
ATOM 2026 N N . LYS A 1 257 ? 18.156 -23.109 3.525 1 98.06 257 LYS A N 1
ATOM 2027 C CA . LYS A 1 257 ? 18.172 -23.578 2.145 1 98.06 257 LYS A CA 1
ATOM 2028 C C . LYS A 1 257 ? 18.203 -22.422 1.165 1 98.06 257 LYS A C 1
ATOM 2030 O O . LYS A 1 257 ? 18.266 -22.625 -0.05 1 98.06 257 LYS A O 1
ATOM 2035 N N . LEU A 1 258 ? 18.203 -21.234 1.653 1 98 258 LEU A N 1
ATOM 2036 C CA . LEU A 1 258 ? 18.188 -20.047 0.804 1 98 258 LEU A CA 1
ATOM 2037 C C . LEU A 1 258 ? 19.578 -19.781 0.22 1 98 258 LEU A C 1
ATOM 2039 O O . LEU A 1 258 ? 20.578 -19.922 0.92 1 98 258 LEU A O 1
ATOM 2043 N N . ALA A 1 259 ? 19.609 -19.469 -1.052 1 97.31 259 ALA A N 1
ATOM 2044 C CA . ALA A 1 259 ? 20.828 -18.953 -1.655 1 97.31 259 ALA A CA 1
ATOM 2045 C C . ALA A 1 259 ? 21.188 -17.594 -1.072 1 97.31 259 ALA A C 1
ATOM 2047 O O . ALA A 1 259 ? 20.359 -16.938 -0.425 1 97.31 259 ALA A O 1
ATOM 2048 N N . GLU A 1 260 ? 22.406 -17.141 -1.224 1 92.38 260 GLU A N 1
ATOM 2049 C CA . GLU A 1 260 ? 22.953 -15.922 -0.632 1 92.38 260 GLU A CA 1
ATOM 2050 C C . GLU A 1 260 ? 22.094 -14.711 -1 1 92.38 260 GLU A C 1
ATOM 2052 O O . GLU A 1 260 ? 21.812 -13.859 -0.152 1 92.38 260 GLU A O 1
ATOM 2057 N N . ASN A 1 261 ? 21.562 -14.594 -2.193 1 94.31 261 ASN A N 1
ATOM 2058 C CA . ASN A 1 261 ? 20.828 -13.422 -2.654 1 94.31 261 ASN A CA 1
ATOM 2059 C C . ASN A 1 261 ? 19.359 -13.758 -2.928 1 94.31 261 ASN A C 1
ATOM 2061 O O . ASN A 1 261 ? 18.703 -13.094 -3.73 1 94.31 261 ASN A O 1
ATOM 2065 N N . ALA A 1 262 ? 18.938 -14.773 -2.174 1 98.06 262 ALA A N 1
ATOM 2066 C CA . ALA A 1 262 ? 17.578 -15.25 -2.416 1 98.06 262 ALA A CA 1
ATOM 2067 C C . ALA A 1 262 ? 16.547 -14.188 -2.043 1 98.06 262 ALA A C 1
ATOM 2069 O O . ALA A 1 262 ? 16.766 -13.422 -1.102 1 98.06 262 ALA A O 1
ATOM 2070 N N . LEU A 1 263 ? 15.484 -14.125 -2.766 1 98.56 263 LEU A N 1
ATOM 2071 C CA . LEU A 1 263 ? 14.297 -13.344 -2.416 1 98.56 263 LEU A CA 1
ATOM 2072 C C . LEU A 1 263 ? 13.172 -14.25 -1.937 1 98.56 263 LEU A C 1
ATOM 2074 O O . LEU A 1 263 ? 13.031 -15.383 -2.41 1 98.56 263 LEU A O 1
ATOM 2078 N N . ILE A 1 264 ? 12.422 -13.734 -1.013 1 98.69 264 ILE A N 1
ATOM 2079 C CA . ILE A 1 264 ? 11.211 -14.398 -0.551 1 98.69 264 ILE A CA 1
ATOM 2080 C C . ILE A 1 264 ? 10 -13.5 -0.799 1 98.69 264 ILE A C 1
ATOM 2082 O O . ILE A 1 264 ? 9.984 -12.344 -0.374 1 98.69 264 ILE A O 1
ATOM 2086 N N . LEU A 1 265 ? 9.055 -14.023 -1.511 1 98.44 265 LEU A N 1
ATOM 2087 C CA . LEU A 1 265 ? 7.785 -13.336 -1.729 1 98.44 265 LEU A CA 1
ATOM 2088 C C . LEU A 1 265 ? 6.684 -13.938 -0.865 1 98.44 265 LEU A C 1
ATOM 2090 O O . LEU A 1 265 ? 6.574 -15.156 -0.755 1 98.44 265 LEU A O 1
ATOM 2094 N N . GLY A 1 266 ? 5.941 -13.07 -0.223 1 96.25 266 GLY A N 1
ATOM 2095 C CA . GLY A 1 266 ? 4.809 -13.508 0.579 1 96.25 266 GLY A CA 1
ATOM 2096 C C . GLY A 1 266 ? 3.494 -12.898 0.135 1 96.25 266 GLY A C 1
ATOM 2097 O O . GLY A 1 266 ? 3.395 -11.68 -0.031 1 96.25 266 GLY A O 1
ATOM 2098 N N . ASP A 1 267 ? 2.516 -13.711 0.024 1 91.12 267 ASP A N 1
ATOM 2099 C CA . ASP A 1 267 ? 1.203 -13.281 -0.444 1 91.12 267 ASP A CA 1
ATOM 2100 C C . ASP A 1 267 ? 0.328 -12.82 0.721 1 91.12 267 ASP A C 1
ATOM 2102 O O . ASP A 1 267 ? -0.71 -12.188 0.514 1 91.12 267 ASP A O 1
ATOM 2106 N N . ASN A 1 268 ? 0.739 -13.039 1.952 1 91.31 268 ASN A N 1
ATOM 2107 C CA . ASN A 1 268 ? -0.128 -12.773 3.096 1 91.31 268 ASN A CA 1
ATOM 2108 C C . ASN A 1 268 ? 0.395 -11.609 3.936 1 91.31 268 ASN A C 1
ATOM 2110 O O . ASN A 1 268 ? -0.055 -11.406 5.062 1 91.31 268 ASN A O 1
ATOM 2114 N N . ALA A 1 269 ? 1.277 -10.859 3.396 1 92.5 269 ALA A N 1
ATOM 2115 C CA . ALA A 1 269 ? 1.912 -9.805 4.176 1 92.5 269 ALA A CA 1
ATOM 2116 C C . ALA A 1 269 ? 0.917 -8.695 4.508 1 92.5 269 ALA A C 1
ATOM 2118 O O . ALA A 1 269 ? 1.171 -7.863 5.383 1 92.5 269 ALA A O 1
ATOM 2119 N N . HIS A 1 270 ? -0.199 -8.656 3.873 1 92.19 270 HIS A N 1
ATOM 2120 C CA . HIS A 1 270 ? -1.253 -7.707 4.203 1 92.19 270 HIS A CA 1
ATOM 2121 C C . HIS A 1 270 ? -2.025 -8.141 5.445 1 92.19 270 HIS A C 1
ATOM 2123 O O . HIS A 1 270 ? -2.723 -7.34 6.062 1 92.19 270 HIS A O 1
ATOM 2129 N N . ALA A 1 271 ? -1.829 -9.438 5.809 1 92.31 271 ALA A N 1
ATOM 2130 C CA . ALA A 1 271 ? -2.688 -9.977 6.855 1 92.31 271 ALA A CA 1
ATOM 2131 C C . ALA A 1 271 ? -1.857 -10.562 7.996 1 92.31 271 ALA A C 1
ATOM 2133 O O . ALA A 1 271 ? -2.354 -10.734 9.109 1 92.31 271 ALA A O 1
ATOM 2134 N N . THR A 1 272 ? -0.625 -10.859 7.723 1 94 272 THR A N 1
ATOM 2135 C CA . THR A 1 272 ? 0.232 -11.43 8.758 1 94 272 THR A CA 1
ATOM 2136 C C . THR A 1 272 ? 1.584 -10.727 8.789 1 94 272 THR A C 1
ATOM 2138 O O . THR A 1 272 ? 1.973 -10.07 7.816 1 94 272 THR A O 1
ATOM 2141 N N . ASP A 1 273 ? 2.287 -10.93 9.898 1 95.69 273 ASP A N 1
ATOM 2142 C CA . ASP A 1 273 ? 3.605 -10.328 10.055 1 95.69 273 ASP A CA 1
ATOM 2143 C C . ASP A 1 273 ? 4.711 -11.367 9.898 1 95.69 273 ASP A C 1
ATOM 2145 O O . ASP A 1 273 ? 5.871 -11.102 10.219 1 95.69 273 ASP A O 1
ATOM 2149 N N . ALA A 1 274 ? 4.359 -12.523 9.453 1 96.12 274 ALA A N 1
ATOM 2150 C CA . ALA A 1 274 ? 5.293 -13.641 9.461 1 96.12 274 ALA A CA 1
ATOM 2151 C C . ALA A 1 274 ? 6.535 -13.32 8.641 1 96.12 274 ALA A C 1
ATOM 2153 O O . ALA A 1 274 ? 7.66 -13.508 9.109 1 96.12 274 ALA A O 1
ATOM 2154 N N . LEU A 1 275 ? 6.371 -12.859 7.445 1 97.62 275 LEU A N 1
ATOM 2155 C CA . LEU A 1 275 ? 7.516 -12.562 6.59 1 97.62 275 LEU A CA 1
ATOM 2156 C C . LEU A 1 275 ? 8.328 -11.398 7.145 1 97.62 275 LEU A C 1
ATOM 2158 O O . LEU A 1 275 ? 9.562 -11.414 7.09 1 97.62 275 LEU A O 1
ATOM 2162 N N . LEU A 1 276 ? 7.598 -10.398 7.574 1 97.75 276 LEU A N 1
ATOM 2163 C CA . LEU A 1 276 ? 8.266 -9.25 8.188 1 97.75 276 LEU A CA 1
ATOM 2164 C C . LEU A 1 276 ? 9.133 -9.688 9.359 1 97.75 276 LEU A C 1
ATOM 2166 O O . LEU A 1 276 ? 10.297 -9.281 9.461 1 97.75 276 LEU A O 1
ATOM 2170 N N . GLU A 1 277 ? 8.594 -10.5 10.234 1 97.12 277 GLU A N 1
ATOM 2171 C CA . GLU A 1 277 ? 9.336 -10.984 11.391 1 97.12 277 GLU A CA 1
ATOM 2172 C C . GLU A 1 277 ? 10.531 -11.836 10.953 1 97.12 277 GLU A C 1
ATOM 2174 O O . GLU A 1 277 ? 11.609 -11.75 11.555 1 97.12 277 GLU A O 1
ATOM 2179 N N . PHE A 1 278 ? 10.32 -12.648 10 1 97.44 278 PHE A N 1
ATOM 2180 C CA . PHE A 1 278 ? 11.414 -13.438 9.445 1 97.44 278 PHE A CA 1
ATOM 2181 C C . PHE A 1 278 ? 12.531 -12.523 8.945 1 97.44 278 PHE A C 1
ATOM 2183 O O . PHE A 1 278 ? 13.711 -12.797 9.188 1 97.44 278 PHE A O 1
ATOM 2190 N N . SER A 1 279 ? 12.164 -11.461 8.234 1 97.56 279 SER A N 1
ATOM 2191 C CA . SER A 1 279 ? 13.133 -10.508 7.691 1 97.56 279 SER A CA 1
ATOM 2192 C C . SER A 1 279 ? 13.938 -9.852 8.805 1 97.56 279 SER A C 1
ATOM 2194 O O . SER A 1 279 ? 15.164 -9.75 8.711 1 97.56 279 SER A O 1
ATOM 2196 N N . ARG A 1 280 ? 13.266 -9.438 9.82 1 95.94 280 ARG A N 1
ATOM 2197 C CA . ARG A 1 280 ? 13.93 -8.797 10.953 1 95.94 280 ARG A CA 1
ATOM 2198 C C . ARG A 1 280 ? 14.922 -9.75 11.609 1 95.94 280 ARG A C 1
ATOM 2200 O O . ARG A 1 280 ? 16.062 -9.383 11.859 1 95.94 280 ARG A O 1
ATOM 2207 N N . ARG A 1 281 ? 14.477 -10.93 11.836 1 95.75 281 ARG A N 1
ATOM 2208 C CA . ARG A 1 281 ? 15.281 -11.914 12.547 1 95.75 281 ARG A CA 1
ATOM 2209 C C . ARG A 1 281 ? 16.516 -12.312 11.734 1 95.75 281 ARG A C 1
ATOM 2211 O O . ARG A 1 281 ? 17.578 -12.57 12.297 1 95.75 281 ARG A O 1
ATOM 2218 N N . THR A 1 282 ? 16.422 -12.289 10.438 1 95.94 282 THR A N 1
ATOM 2219 C CA . THR A 1 282 ? 17.5 -12.781 9.586 1 95.94 282 THR A CA 1
ATOM 2220 C C . THR A 1 282 ? 18.297 -11.625 9 1 95.94 282 THR A C 1
ATOM 2222 O O . THR A 1 282 ? 19.188 -11.836 8.172 1 95.94 282 THR A O 1
ATOM 2225 N N . GLY A 1 283 ? 17.984 -10.391 9.359 1 93.94 283 GLY A N 1
ATOM 2226 C CA . GLY A 1 283 ? 18.734 -9.227 8.914 1 93.94 283 GLY A CA 1
ATOM 2227 C C . GLY A 1 283 ? 18.453 -8.852 7.469 1 93.94 283 GLY A C 1
ATOM 2228 O O . GLY A 1 283 ? 19.297 -8.242 6.809 1 93.94 283 GLY A O 1
ATOM 2229 N N . ARG A 1 284 ? 17.328 -9.258 6.934 1 96.81 284 ARG A N 1
ATOM 2230 C CA . ARG A 1 284 ? 16.922 -8.938 5.57 1 96.81 284 ARG A CA 1
ATOM 2231 C C . ARG A 1 284 ? 16.062 -7.68 5.535 1 96.81 284 ARG A C 1
ATOM 2233 O O . ARG A 1 284 ? 15.477 -7.293 6.547 1 96.81 284 ARG A O 1
ATOM 2240 N N . ASN A 1 285 ? 16.016 -7.02 4.395 1 97.25 285 ASN A N 1
ATOM 2241 C CA . ASN A 1 285 ? 15.047 -5.961 4.16 1 97.25 285 ASN A CA 1
ATOM 2242 C C . ASN A 1 285 ? 13.648 -6.527 3.918 1 97.25 285 ASN A C 1
ATOM 2244 O O . ASN A 1 285 ? 13.508 -7.684 3.514 1 97.25 285 ASN A O 1
ATOM 2248 N N . PHE A 1 286 ? 12.711 -5.746 4.211 1 98.5 286 PHE A N 1
ATOM 2249 C CA . PHE A 1 286 ? 11.32 -6.082 3.934 1 98.5 286 PHE A CA 1
ATOM 2250 C C . PHE A 1 286 ? 10.594 -4.902 3.307 1 98.5 286 PHE A C 1
ATOM 2252 O O . PHE A 1 286 ? 10.789 -3.756 3.723 1 98.5 286 PHE A O 1
ATOM 2259 N N . LEU A 1 287 ? 9.859 -5.141 2.264 1 98.44 287 LEU A N 1
ATOM 2260 C CA . LEU A 1 287 ? 8.953 -4.16 1.67 1 98.44 287 LEU A CA 1
ATOM 2261 C C . LEU A 1 287 ? 7.605 -4.797 1.336 1 98.44 287 LEU A C 1
ATOM 2263 O O . LEU A 1 287 ? 7.535 -5.996 1.047 1 98.44 287 LEU A O 1
ATOM 2267 N N . PHE A 1 288 ? 6.605 -4.02 1.412 1 98.44 288 PHE A N 1
ATOM 2268 C CA . PHE A 1 288 ? 5.262 -4.465 1.052 1 98.44 288 PHE A CA 1
ATOM 2269 C C . PHE A 1 288 ? 4.68 -3.588 -0.051 1 98.44 288 PHE A C 1
ATOM 2271 O O . PHE A 1 288 ? 4.652 -2.361 0.074 1 98.44 288 PHE A O 1
ATOM 2278 N N . PHE A 1 289 ? 4.344 -4.16 -1.142 1 98.25 289 PHE A N 1
ATOM 2279 C CA . PHE A 1 289 ? 3.637 -3.52 -2.246 1 98.25 289 PHE A CA 1
ATOM 2280 C C . PHE A 1 289 ? 2.137 -3.771 -2.15 1 98.25 289 PHE A C 1
ATOM 2282 O O . PHE A 1 289 ? 1.695 -4.922 -2.156 1 98.25 289 PHE A O 1
ATOM 2289 N N . ARG A 1 290 ? 1.34 -2.738 -2.133 1 96.94 290 ARG A N 1
ATOM 2290 C CA . ARG A 1 290 ? -0.114 -2.867 -2.113 1 96.94 290 ARG A CA 1
ATOM 2291 C C . ARG A 1 290 ? -0.694 -2.719 -3.516 1 96.94 290 ARG A C 1
ATOM 2293 O O . ARG A 1 290 ? -0.319 -1.805 -4.254 1 96.94 290 ARG A O 1
ATOM 2300 N N . GLU A 1 291 ? -1.599 -3.525 -3.854 1 97.06 291 GLU A N 1
ATOM 2301 C CA . GLU A 1 291 ? -2.242 -3.5 -5.164 1 97.06 291 GLU A CA 1
ATOM 2302 C C . GLU A 1 291 ? -3.393 -2.496 -5.191 1 97.06 291 GLU A C 1
ATOM 2304 O O . GLU A 1 291 ? -3.922 -2.119 -4.145 1 97.06 291 GLU A O 1
ATOM 2309 N N . ASP A 1 292 ? -3.668 -2.061 -6.312 1 96.12 292 ASP A N 1
ATOM 2310 C CA . ASP A 1 292 ? -4.859 -1.288 -6.656 1 96.12 292 ASP A CA 1
ATOM 2311 C C . ASP A 1 292 ? -5.555 -1.869 -7.883 1 96.12 292 ASP A C 1
ATOM 2313 O O . ASP A 1 292 ? -5.34 -1.401 -9 1 96.12 292 ASP A O 1
ATOM 2317 N N . PRO A 1 293 ? -6.441 -2.863 -7.691 1 96.31 293 PRO A N 1
ATOM 2318 C CA . PRO A 1 293 ? -7.117 -3.518 -8.812 1 96.31 293 PRO A CA 1
ATOM 2319 C C . PRO A 1 293 ? -8.023 -2.568 -9.594 1 96.31 293 PRO A C 1
ATOM 2321 O O . PRO A 1 293 ? -8.711 -1.733 -8.992 1 96.31 293 PRO A O 1
ATOM 2324 N N . GLN A 1 294 ? -8 -2.695 -10.844 1 94.44 294 GLN A N 1
ATOM 2325 C CA . GLN A 1 294 ? -8.836 -1.897 -11.727 1 94.44 294 GLN A CA 1
ATOM 2326 C C . GLN A 1 294 ? -10.219 -2.529 -11.898 1 94.44 294 GLN A C 1
ATOM 2328 O O . GLN A 1 294 ? -10.328 -3.686 -12.312 1 94.44 294 GLN A O 1
ATOM 2333 N N . GLY A 1 295 ? -11.273 -1.79 -11.531 1 89.44 295 GLY A N 1
ATOM 2334 C CA . GLY A 1 295 ? -12.633 -2.242 -11.781 1 89.44 295 GLY A CA 1
ATOM 2335 C C . GLY A 1 295 ? -13.023 -3.455 -10.953 1 89.44 295 GLY A C 1
ATOM 2336 O O . GLY A 1 295 ? -13.812 -4.289 -11.398 1 89.44 295 GLY A O 1
ATOM 2337 N N . HIS A 1 296 ? -12.469 -3.713 -9.859 1 93.56 296 HIS A N 1
ATOM 2338 C CA . HIS A 1 296 ? -12.727 -4.848 -8.984 1 93.56 296 HIS A CA 1
ATOM 2339 C C . HIS A 1 296 ? -13.055 -4.383 -7.566 1 93.56 296 HIS A C 1
ATOM 2341 O O . HIS A 1 296 ? -12.703 -3.268 -7.176 1 93.56 296 HIS A O 1
ATOM 2347 N N . TRP A 1 297 ? -13.773 -5.191 -6.836 1 91.12 297 TRP A N 1
ATOM 2348 C CA . TRP A 1 297 ? -14.141 -4.84 -5.469 1 91.12 297 TRP A CA 1
ATOM 2349 C C . TRP A 1 297 ? -13.023 -5.191 -4.496 1 91.12 297 TRP A C 1
ATOM 2351 O O . TRP A 1 297 ? -12.852 -4.523 -3.473 1 91.12 297 TRP A O 1
ATOM 2361 N N . TYR A 1 298 ? -12.336 -6.285 -4.75 1 94.19 298 TYR A N 1
ATOM 2362 C CA . TYR A 1 298 ? -11.289 -6.793 -3.873 1 94.19 298 TYR A CA 1
ATOM 2363 C C . TYR A 1 298 ? -10.086 -5.855 -3.855 1 94.19 298 TYR A C 1
ATOM 2365 O O . TYR A 1 298 ? -9.648 -5.383 -4.906 1 94.19 298 TYR A O 1
ATOM 2373 N N . PRO A 1 299 ? -9.555 -5.488 -2.643 1 93.19 299 PRO A N 1
ATOM 2374 C CA . PRO A 1 299 ? -8.461 -4.52 -2.553 1 93.19 299 PRO A CA 1
ATOM 2375 C C . PRO A 1 299 ? -7.137 -5.082 -3.068 1 93.19 299 PRO A C 1
ATOM 2377 O O . PRO A 1 299 ? -6.219 -4.316 -3.377 1 93.19 299 PRO A O 1
ATOM 2380 N N . GLY A 1 300 ? -7.035 -6.344 -3.154 1 93.62 300 GLY A N 1
ATOM 2381 C CA . GLY A 1 300 ? -5.773 -6.969 -3.512 1 93.62 300 GLY A CA 1
ATOM 2382 C C . GLY A 1 300 ? -4.977 -7.438 -2.309 1 93.62 300 GLY A C 1
ATOM 2383 O O . GLY A 1 300 ? -5.102 -6.879 -1.218 1 93.62 300 GLY A O 1
ATOM 2384 N N . ALA A 1 301 ? -4.117 -8.43 -2.539 1 91.38 301 ALA A N 1
ATOM 2385 C CA . ALA A 1 301 ? -3.322 -8.992 -1.449 1 91.38 301 ALA A CA 1
ATOM 2386 C C . ALA A 1 301 ? -1.95 -8.328 -1.377 1 91.38 301 ALA A C 1
ATOM 2388 O O . ALA A 1 301 ? -1.371 -8.203 -0.295 1 91.38 301 ALA A O 1
ATOM 2389 N N . GLY A 1 302 ? -1.478 -7.898 -2.562 1 95.44 302 GLY A N 1
ATOM 2390 C CA . GLY A 1 302 ? -0.166 -7.273 -2.604 1 95.44 302 GLY A CA 1
ATOM 2391 C C . GLY A 1 302 ? 0.974 -8.273 -2.631 1 95.44 302 GLY A C 1
ATOM 2392 O O . GLY A 1 302 ? 0.764 -9.453 -2.922 1 95.44 302 GLY A O 1
ATOM 2393 N N . ILE A 1 303 ? 2.217 -7.77 -2.473 1 96.94 303 ILE A N 1
ATOM 2394 C CA . ILE A 1 303 ? 3.432 -8.578 -2.438 1 96.94 303 ILE A CA 1
ATOM 2395 C C . ILE A 1 303 ? 4.289 -8.164 -1.241 1 96.94 303 ILE A C 1
ATOM 2397 O O . ILE A 1 303 ? 4.773 -7.031 -1.176 1 96.94 303 ILE A O 1
ATOM 2401 N N . GLY A 1 304 ? 4.441 -9.047 -0.285 1 98.12 304 GLY A N 1
ATOM 2402 C CA . GLY A 1 304 ? 5.562 -8.898 0.633 1 98.12 304 GLY A CA 1
ATOM 2403 C C . GLY A 1 304 ? 6.859 -9.469 0.085 1 98.12 304 GLY A C 1
ATOM 2404 O O . GLY A 1 304 ? 6.867 -10.523 -0.546 1 98.12 304 GLY A O 1
ATOM 2405 N N . VAL A 1 305 ? 7.957 -8.75 0.307 1 98.69 305 VAL A N 1
ATOM 2406 C CA . VAL A 1 305 ? 9.234 -9.25 -0.185 1 98.69 305 VAL A CA 1
ATOM 2407 C C . VAL A 1 305 ? 10.297 -9.125 0.905 1 98.69 305 VAL A C 1
ATOM 2409 O O . VAL A 1 305 ? 10.461 -8.055 1.496 1 98.69 305 VAL A O 1
ATOM 2412 N N . ALA A 1 306 ? 10.891 -10.164 1.229 1 98.56 306 ALA A N 1
ATOM 2413 C CA . ALA A 1 306 ? 12.133 -10.188 1.991 1 98.56 306 ALA A CA 1
ATOM 2414 C C . ALA A 1 306 ? 13.336 -10.328 1.067 1 98.56 306 ALA A C 1
ATOM 2416 O O . ALA A 1 306 ? 13.414 -11.273 0.273 1 98.56 306 ALA A O 1
ATOM 2417 N N . PHE A 1 307 ? 14.281 -9.422 1.113 1 97.62 307 PHE A N 1
ATOM 2418 C CA . PHE A 1 307 ? 15.414 -9.43 0.203 1 97.62 307 PHE A CA 1
ATOM 2419 C C . PHE A 1 307 ? 16.688 -8.984 0.921 1 97.62 307 PHE A C 1
ATOM 2421 O O . PHE A 1 307 ? 16.625 -8.391 2 1 97.62 307 PHE A O 1
ATOM 2428 N N . PRO A 1 308 ? 17.828 -9.328 0.417 1 93.75 308 PRO A N 1
ATOM 2429 C CA . PRO A 1 308 ? 19.078 -9.086 1.139 1 93.75 308 PRO A CA 1
ATOM 2430 C C . PRO A 1 308 ? 19.328 -7.602 1.4 1 93.75 308 PRO A C 1
ATOM 2432 O O . PRO A 1 308 ? 18.906 -6.754 0.615 1 93.75 308 PRO A O 1
ATOM 2435 N N . ALA A 1 309 ? 19.984 -7.367 2.469 1 85.06 309 ALA A N 1
ATOM 2436 C CA . ALA A 1 309 ? 20.391 -6.004 2.801 1 85.06 309 ALA A CA 1
ATOM 2437 C C . ALA A 1 309 ? 21.359 -5.449 1.755 1 85.06 309 ALA A C 1
ATOM 2439 O O . ALA A 1 309 ? 22.125 -6.203 1.143 1 85.06 309 ALA A O 1
ATOM 2440 N N . PHE A 1 310 ? 21.188 -4.23 1.546 1 74.06 310 PHE A N 1
ATOM 2441 C CA . PHE A 1 310 ? 22.125 -3.586 0.631 1 74.06 310 PHE A CA 1
ATOM 2442 C C . PHE A 1 310 ? 23.516 -3.555 1.223 1 74.06 310 PHE A C 1
ATOM 2444 O O . PHE A 1 310 ? 23.688 -3.453 2.439 1 74.06 310 PHE A O 1
ATOM 2451 N N . PRO A 1 311 ? 24.453 -3.883 0.384 1 62.31 311 PRO A N 1
ATOM 2452 C CA . PRO A 1 311 ? 25.812 -3.811 0.937 1 62.31 311 PRO A CA 1
ATOM 2453 C C . PRO A 1 311 ? 26.094 -2.48 1.634 1 62.31 311 PRO A C 1
ATOM 2455 O O . PRO A 1 311 ? 25.578 -1.438 1.212 1 62.31 311 PRO A O 1
ATOM 2458 N N . LYS A 1 312 ? 26.422 -2.551 2.867 1 54.06 312 LYS A N 1
ATOM 2459 C CA . LYS A 1 312 ? 26.781 -1.359 3.627 1 54.06 312 LYS A CA 1
ATOM 2460 C C . LYS A 1 312 ? 27.844 -0.545 2.898 1 54.06 312 LYS A C 1
ATOM 2462 O O . LYS A 1 312 ? 28.766 -1.109 2.303 1 54.06 312 LYS A O 1
ATOM 2467 N N . THR A 1 313 ? 27.391 0.622 2.289 1 46.56 313 THR A N 1
ATOM 2468 C CA . THR A 1 313 ? 28.453 1.494 1.786 1 46.56 313 THR A CA 1
ATOM 2469 C C . THR A 1 313 ? 29.516 1.734 2.859 1 46.56 313 THR A C 1
ATOM 2471 O O . THR A 1 313 ? 29.188 1.845 4.043 1 46.56 313 THR A O 1
ATOM 2474 N N . SER A 1 314 ? 30.625 1.176 2.693 1 35.66 314 SER A N 1
ATOM 2475 C CA . SER A 1 314 ? 31.797 1.519 3.498 1 35.66 314 SER A CA 1
ATOM 2476 C C . SER A 1 314 ? 31.875 3.02 3.752 1 35.66 314 SER A C 1
ATOM 2478 O O . SER A 1 314 ? 32.906 3.525 4.215 1 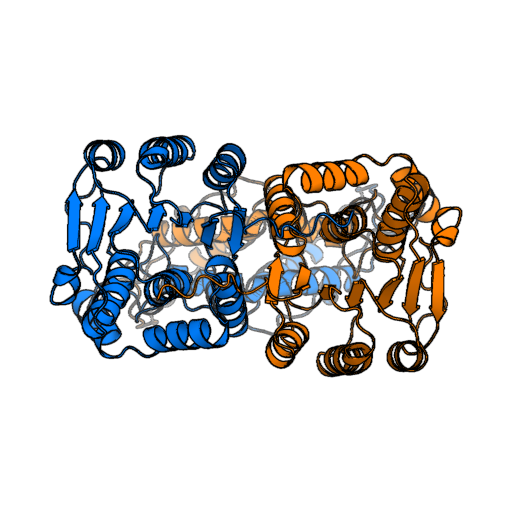35.66 314 SER A O 1
ATOM 2480 N N . SER A 1 315 ? 31.047 3.936 3.393 1 35.75 315 SER A N 1
ATOM 2481 C CA . SER A 1 315 ? 31.5 5.27 3.762 1 35.75 315 SER A CA 1
ATOM 2482 C C . SER A 1 315 ? 31.484 5.461 5.273 1 35.75 315 SER A C 1
ATOM 2484 O O . SER A 1 315 ? 30.406 5.508 5.883 1 35.75 315 SER A O 1
ATOM 2486 N N . GLY A 1 316 ? 32.219 4.766 6.117 1 26.3 316 GLY A N 1
ATOM 2487 C CA . GLY A 1 316 ? 32.812 5.418 7.277 1 26.3 316 GLY A CA 1
ATOM 2488 C C . GLY A 1 316 ? 33.25 6.84 6.996 1 26.3 316 GLY A C 1
ATOM 2489 O O . GLY A 1 316 ? 34.219 7.059 6.262 1 26.3 316 GLY A O 1
ATOM 2490 N N . ARG A 1 317 ? 32.531 7.809 6.746 1 22.69 317 ARG A N 1
ATOM 2491 C CA . ARG A 1 317 ? 33 9.156 7.047 1 22.69 317 ARG A CA 1
ATOM 2492 C C . ARG A 1 317 ? 33.594 9.227 8.445 1 22.69 317 ARG A C 1
ATOM 2494 O O . ARG A 1 317 ? 32.938 8.945 9.438 1 22.69 317 ARG A O 1
ATOM 2501 N N . SER A 1 318 ? 34.75 8.734 8.531 1 19.97 318 SER A N 1
ATOM 2502 C CA . SER A 1 318 ? 35.688 9.312 9.492 1 19.97 318 SER A CA 1
ATOM 2503 C C . SER A 1 318 ? 35.5 10.82 9.602 1 19.97 318 SER A C 1
ATOM 2505 O O . SER A 1 318 ? 35.219 11.492 8.609 1 19.97 318 SER A O 1
ATOM 2507 N N . MET B 1 1 ? -30.969 -23.172 -19.422 1 28.5 1 MET B N 1
ATOM 2508 C CA . MET B 1 1 ? -32 -22.266 -18.953 1 28.5 1 MET B CA 1
ATOM 2509 C C . MET B 1 1 ? -31.828 -21.922 -17.484 1 28.5 1 MET B C 1
ATOM 2511 O O . MET B 1 1 ? -32.156 -22.734 -16.609 1 28.5 1 MET B O 1
ATOM 2515 N N . THR B 1 2 ? -30.719 -21.25 -17.141 1 35.94 2 THR B N 1
ATOM 2516 C CA . THR B 1 2 ? -30.531 -21.172 -15.695 1 35.94 2 THR B CA 1
ATOM 2517 C C . THR B 1 2 ? -31.672 -20.406 -15.047 1 35.94 2 THR B C 1
ATOM 2519 O O . THR B 1 2 ? -32.125 -19.391 -15.586 1 35.94 2 THR B O 1
ATOM 2522 N N . ASP B 1 3 ? -32.5 -20.984 -14.359 1 43.25 3 ASP B N 1
ATOM 2523 C CA . ASP B 1 3 ? -33.656 -20.469 -13.602 1 43.25 3 ASP B CA 1
ATOM 2524 C C . ASP B 1 3 ? -33.25 -19.203 -12.828 1 43.25 3 ASP B C 1
ATOM 2526 O O . ASP B 1 3 ? -32.125 -19.094 -12.344 1 43.25 3 ASP B O 1
ATOM 2530 N N . PRO B 1 4 ? -34 -18.109 -13.164 1 48 4 PRO B N 1
ATOM 2531 C CA . PRO B 1 4 ? -33.75 -16.938 -12.32 1 48 4 PRO B CA 1
ATOM 2532 C C . PRO B 1 4 ? -33.594 -17.297 -10.844 1 48 4 PRO B C 1
ATOM 2534 O O . PRO B 1 4 ? -34.219 -18.234 -10.352 1 48 4 PRO B O 1
ATOM 2537 N N . VAL B 1 5 ? -32.531 -16.859 -10.328 1 52.91 5 VAL B N 1
ATOM 2538 C CA . VAL B 1 5 ? -32.312 -17.031 -8.898 1 52.91 5 VAL B CA 1
ATOM 2539 C C . VAL B 1 5 ? -33.344 -16.203 -8.125 1 52.91 5 VAL B C 1
ATOM 2541 O O . VAL B 1 5 ? -33.344 -14.977 -8.234 1 52.91 5 VAL B O 1
ATOM 2544 N N . ASN B 1 6 ? -34.469 -16.688 -7.703 1 56.41 6 ASN B N 1
ATOM 2545 C CA . ASN B 1 6 ? -35.438 -16.016 -6.824 1 56.41 6 ASN B CA 1
ATOM 2546 C C . ASN B 1 6 ? -34.875 -15.867 -5.406 1 56.41 6 ASN B C 1
ATOM 2548 O O . ASN B 1 6 ? -34.375 -16.828 -4.832 1 56.41 6 ASN B O 1
ATOM 2552 N N . PHE B 1 7 ? -34.781 -14.562 -5.055 1 58.38 7 PHE B N 1
ATOM 2553 C CA . PHE B 1 7 ? -34.344 -14.266 -3.695 1 58.38 7 PHE B CA 1
ATOM 2554 C C . PHE B 1 7 ? -35.5 -14.461 -2.707 1 58.38 7 PHE B C 1
ATOM 2556 O O . PHE B 1 7 ? -36.625 -14.008 -2.945 1 58.38 7 PHE B O 1
ATOM 2563 N N . ASP B 1 8 ? -35.312 -15.367 -1.8 1 62.84 8 ASP B N 1
ATOM 2564 C CA . ASP B 1 8 ? -36.219 -15.5 -0.656 1 62.84 8 ASP B CA 1
ATOM 2565 C C . ASP B 1 8 ? -35.688 -14.711 0.544 1 62.84 8 ASP B C 1
ATOM 2567 O O . ASP B 1 8 ? -34.469 -14.648 0.781 1 62.84 8 ASP B O 1
ATOM 2571 N N . ALA B 1 9 ? -36.688 -13.906 1.116 1 62.59 9 ALA B N 1
ATOM 2572 C CA . ALA B 1 9 ? -36.312 -13.156 2.309 1 62.59 9 ALA B CA 1
ATOM 2573 C C . ALA B 1 9 ? -35.531 -14.023 3.287 1 62.59 9 ALA B C 1
ATOM 2575 O O . ALA B 1 9 ? -34.656 -13.539 3.99 1 62.59 9 ALA B O 1
ATOM 2576 N N . ASP B 1 10 ? -35.781 -15.281 3.234 1 66.5 10 ASP B N 1
ATOM 2577 C CA . ASP B 1 10 ? -35.125 -16.203 4.152 1 66.5 10 ASP B CA 1
ATOM 2578 C C . ASP B 1 10 ? -33.688 -16.469 3.727 1 66.5 10 ASP B C 1
ATOM 2580 O O . ASP B 1 10 ? -32.875 -16.984 4.512 1 66.5 10 ASP B O 1
ATOM 2584 N N . ASP B 1 11 ? -33.406 -16.031 2.521 1 65.38 11 ASP B N 1
ATOM 2585 C CA . ASP B 1 11 ? -32.031 -16.219 2.014 1 65.38 11 ASP B CA 1
ATOM 2586 C C . ASP B 1 11 ? -31.109 -15.117 2.506 1 65.38 11 ASP B C 1
ATOM 2588 O O . ASP B 1 11 ? -29.891 -15.242 2.414 1 65.38 11 ASP B O 1
ATOM 2592 N N . ILE B 1 12 ? -31.703 -14.078 3.029 1 66.5 12 ILE B N 1
ATOM 2593 C CA . ILE B 1 12 ? -30.953 -12.906 3.445 1 66.5 12 ILE B CA 1
ATOM 2594 C C . ILE B 1 12 ? -30.578 -13.023 4.926 1 66.5 12 ILE B C 1
ATOM 2596 O O . ILE B 1 12 ? -31.469 -13 5.789 1 66.5 12 ILE B O 1
ATOM 2600 N N . PRO B 1 13 ? -29.234 -13.203 5.195 1 64.19 13 PRO B N 1
ATOM 2601 C CA . PRO B 1 13 ? -28.859 -13.289 6.605 1 64.19 13 PRO B CA 1
ATOM 2602 C C . PRO B 1 13 ? -29.172 -12.016 7.387 1 64.19 13 PRO B C 1
ATOM 2604 O O . PRO B 1 13 ? -29.172 -10.922 6.82 1 64.19 13 PRO B O 1
ATOM 2607 N N . GLY B 1 14 ? -29.594 -12.203 8.703 1 61.28 14 GLY B N 1
ATOM 2608 C CA . GLY B 1 14 ? -29.812 -11.062 9.578 1 61.28 14 GLY B CA 1
ATOM 2609 C C . GLY B 1 14 ? -28.531 -10.289 9.867 1 61.28 14 GLY B C 1
ATOM 2610 O O . GLY B 1 14 ? -27.438 -10.734 9.516 1 61.28 14 GLY B O 1
ATOM 2611 N N . VAL B 1 15 ? -28.688 -9.047 10.117 1 58.72 15 VAL B N 1
ATOM 2612 C CA . VAL B 1 15 ? -27.562 -8.203 10.508 1 58.72 15 VAL B CA 1
ATOM 2613 C C . VAL B 1 15 ? -27.062 -8.609 11.891 1 58.72 15 VAL B C 1
ATOM 2615 O O . VAL B 1 15 ? -27.828 -8.586 12.859 1 58.72 15 VAL B O 1
ATOM 2618 N N . GLU B 1 16 ? -25.875 -9.242 11.891 1 56.78 16 GLU B N 1
ATOM 2619 C CA . GLU B 1 16 ? -25.359 -9.703 13.18 1 56.78 16 GLU B CA 1
ATOM 2620 C C . GLU B 1 16 ? -24.625 -8.586 13.906 1 56.78 16 GLU B C 1
ATOM 2622 O O . GLU B 1 16 ? -24.594 -8.547 15.141 1 56.78 16 GLU B O 1
ATOM 2627 N N . ASN B 1 17 ? -23.922 -7.758 13.07 1 56.5 17 ASN B N 1
ATOM 2628 C CA . ASN B 1 17 ? -23.062 -6.738 13.68 1 56.5 17 ASN B CA 1
ATOM 2629 C C . ASN B 1 17 ? -23.578 -5.332 13.383 1 56.5 17 ASN B C 1
ATOM 2631 O O . ASN B 1 17 ? -23.922 -5.016 12.242 1 56.5 17 ASN B O 1
ATOM 2635 N N . GLU B 1 18 ? -23.891 -4.645 14.453 1 54.44 18 GLU B N 1
ATOM 2636 C CA . GLU B 1 18 ? -24.406 -3.277 14.359 1 54.44 18 GLU B CA 1
ATOM 2637 C C . GLU B 1 18 ? -23.5 -2.42 13.469 1 54.44 18 GLU B C 1
ATOM 2639 O O . GLU B 1 18 ? -23.953 -1.401 12.93 1 54.44 18 GLU B O 1
ATOM 2644 N N . HIS B 1 19 ? -22.359 -2.953 13.148 1 53.53 19 HIS B N 1
ATOM 2645 C CA . HIS B 1 19 ? -21.406 -2.162 12.367 1 53.53 19 HIS B CA 1
ATOM 2646 C C . HIS B 1 19 ? -21.531 -2.482 10.875 1 53.53 19 HIS B C 1
ATOM 2648 O O . HIS B 1 19 ? -20.859 -1.859 10.047 1 53.53 19 HIS B O 1
ATOM 2654 N N . ASP B 1 20 ? -22.516 -3.326 10.648 1 64.44 20 ASP B N 1
ATOM 2655 C CA . ASP B 1 20 ? -22.703 -3.701 9.25 1 64.44 20 ASP B CA 1
ATOM 2656 C C . ASP B 1 20 ? -23.766 -2.814 8.594 1 64.44 20 ASP B C 1
ATOM 2658 O O . ASP B 1 20 ? -24.797 -3.307 8.117 1 64.44 20 ASP B O 1
ATOM 2662 N N . ILE B 1 21 ? -23.5 -1.576 8.594 1 63.66 21 ILE B N 1
ATOM 2663 C CA . ILE B 1 21 ? -24.469 -0.585 8.164 1 63.66 21 ILE B CA 1
ATOM 2664 C C . ILE B 1 21 ? -24.859 -0.841 6.707 1 63.66 21 ILE B C 1
ATOM 2666 O O . ILE B 1 21 ? -26.047 -0.831 6.355 1 63.66 21 ILE B O 1
ATOM 2670 N N . VAL B 1 22 ? -23.891 -1.129 5.934 1 67.94 22 VAL B N 1
ATOM 2671 C CA . VAL B 1 22 ? -24.172 -1.315 4.516 1 67.94 22 VAL B CA 1
ATOM 2672 C C . VAL B 1 22 ? -25.016 -2.568 4.312 1 67.94 22 VAL B C 1
ATOM 2674 O O . VAL B 1 22 ? -26.031 -2.533 3.611 1 67.94 22 VAL B O 1
ATOM 2677 N N . TRP B 1 23 ? -24.547 -3.551 5.055 1 68.69 23 TRP B N 1
ATOM 2678 C CA . TRP B 1 23 ? -25.297 -4.797 4.926 1 68.69 23 TRP B CA 1
ATOM 2679 C C . TRP B 1 23 ? -26.703 -4.637 5.461 1 68.69 23 TRP B C 1
ATOM 2681 O O . TRP B 1 23 ? -27.656 -5.172 4.883 1 68.69 23 TRP B O 1
ATOM 2691 N N . GLN B 1 24 ? -26.781 -3.924 6.512 1 67.56 24 GLN B N 1
ATOM 2692 C CA . GLN B 1 24 ? -28.109 -3.684 7.059 1 67.56 24 GLN B CA 1
ATOM 2693 C C . GLN B 1 24 ? -29.016 -2.994 6.039 1 67.56 24 GLN B C 1
ATOM 2695 O O . GLN B 1 24 ? -30.141 -3.436 5.797 1 67.56 24 GLN B O 1
ATOM 2700 N N . ILE B 1 25 ? -28.453 -2.047 5.48 1 64.31 25 ILE B N 1
ATOM 2701 C CA . ILE B 1 25 ? -29.234 -1.278 4.52 1 64.31 25 ILE B CA 1
ATOM 2702 C C . ILE B 1 25 ? -29.547 -2.146 3.303 1 64.31 25 ILE B C 1
ATOM 2704 O O . ILE B 1 25 ? -30.703 -2.186 2.848 1 64.31 25 ILE B O 1
ATOM 2708 N N . LEU B 1 26 ? -28.625 -2.85 2.869 1 67.31 26 LEU B N 1
ATOM 2709 C CA . LEU B 1 26 ? -28.797 -3.676 1.68 1 67.31 26 LEU B CA 1
ATOM 2710 C C . LEU B 1 26 ? -29.75 -4.84 1.959 1 67.31 26 LEU B C 1
ATOM 2712 O O . LEU B 1 26 ? -30.594 -5.176 1.123 1 67.31 26 LEU B O 1
ATOM 2716 N N . SER B 1 27 ? -29.5 -5.383 3.123 1 66.75 27 SER B N 1
ATOM 2717 C CA . SER B 1 27 ? -30.344 -6.512 3.48 1 66.75 27 SER B CA 1
ATOM 2718 C C . SER B 1 27 ? -31.812 -6.102 3.564 1 66.75 27 SER B C 1
ATOM 2720 O O . SER B 1 27 ? -32.688 -6.832 3.115 1 66.75 27 SER B O 1
ATOM 2722 N N . ASP B 1 28 ? -32.031 -5.008 4.121 1 64.38 28 ASP B N 1
ATOM 2723 C CA . ASP B 1 28 ? -33.406 -4.488 4.211 1 64.38 28 ASP B CA 1
ATOM 2724 C C . ASP B 1 28 ? -34 -4.281 2.824 1 64.38 28 ASP B C 1
ATOM 2726 O O . ASP B 1 28 ? -35.156 -4.645 2.58 1 64.38 28 ASP B O 1
ATOM 2730 N N . LYS B 1 29 ? -33.219 -3.723 1.989 1 63.12 29 LYS B N 1
ATOM 2731 C CA . LYS B 1 29 ? -33.656 -3.494 0.625 1 63.12 29 LYS B CA 1
ATOM 2732 C C . LYS B 1 29 ? -33.938 -4.812 -0.095 1 63.12 29 LYS B C 1
ATOM 2734 O O . LYS B 1 29 ? -34.969 -4.973 -0.758 1 63.12 29 LYS B O 1
ATOM 2739 N N . LEU B 1 30 ? -33 -5.715 0.035 1 64.44 30 LEU B N 1
ATOM 2740 C CA . LEU B 1 30 ? -33.156 -7.008 -0.622 1 64.44 30 LEU B CA 1
ATOM 2741 C C . LEU B 1 30 ? -34.375 -7.746 -0.112 1 64.44 30 LEU B C 1
ATOM 2743 O O . LEU B 1 30 ? -35.125 -8.344 -0.897 1 64.44 30 LEU B O 1
ATOM 2747 N N . ARG B 1 31 ? -34.594 -7.699 1.127 1 64.69 31 ARG B N 1
ATOM 2748 C CA . ARG B 1 31 ? -35.75 -8.352 1.717 1 64.69 31 ARG B CA 1
ATOM 2749 C C . ARG B 1 31 ? -37.031 -7.723 1.208 1 64.69 31 ARG B C 1
ATOM 2751 O O . ARG B 1 31 ? -38.031 -8.422 0.95 1 64.69 31 ARG B O 1
ATOM 2758 N N . LYS B 1 32 ? -36.938 -6.465 1.104 1 62.84 32 LYS B N 1
ATOM 2759 C CA . LYS B 1 32 ? -38.125 -5.75 0.587 1 62.84 32 LYS B CA 1
ATOM 2760 C C . LYS B 1 32 ? -38.375 -6.094 -0.879 1 62.84 32 LYS B C 1
ATOM 2762 O O . LYS B 1 32 ? -39.5 -6.324 -1.282 1 62.84 32 LYS B O 1
ATOM 2767 N N . ASP B 1 33 ? -37.312 -6.137 -1.615 1 59.41 33 ASP B N 1
ATOM 2768 C CA . ASP B 1 33 ? -37.438 -6.371 -3.051 1 59.41 33 ASP B CA 1
ATOM 2769 C C . ASP B 1 33 ? -37.812 -7.824 -3.34 1 59.41 33 ASP B C 1
ATOM 2771 O O . ASP B 1 33 ? -38.5 -8.117 -4.328 1 59.41 33 ASP B O 1
ATOM 2775 N N . CYS B 1 34 ? -37.156 -8.711 -2.668 1 56.88 34 CYS B N 1
ATOM 2776 C CA . CYS B 1 34 ? -37.5 -10.117 -2.832 1 56.88 34 CYS B CA 1
ATOM 2777 C C . CYS B 1 34 ? -39 -10.352 -2.566 1 56.88 34 CYS B C 1
ATOM 2779 O O . CYS B 1 34 ? -39.562 -11.344 -3.037 1 56.88 34 CYS B O 1
ATOM 2781 N N . ALA B 1 35 ? -39.5 -9.492 -1.78 1 52.19 35 ALA B N 1
ATOM 2782 C CA . ALA B 1 35 ? -40.938 -9.602 -1.511 1 52.19 35 ALA B CA 1
ATOM 2783 C C . ALA B 1 35 ? -41.75 -9.203 -2.734 1 52.19 35 ALA B C 1
ATOM 2785 O O . ALA B 1 35 ? -42.938 -9.469 -2.799 1 52.19 35 ALA B O 1
ATOM 2786 N N . GLN B 1 36 ? -40.938 -8.609 -3.658 1 51.44 36 GLN B N 1
ATOM 2787 C CA . GLN B 1 36 ? -41.656 -8.172 -4.852 1 51.44 36 GLN B CA 1
ATOM 2788 C C . GLN B 1 36 ? -41.469 -9.148 -6.004 1 51.44 36 GLN B C 1
ATOM 2790 O O . GLN B 1 36 ? -40.438 -9.789 -6.113 1 51.44 36 GLN B O 1
ATOM 2795 N N . ALA B 1 37 ? -42.469 -9.555 -6.664 1 42.03 37 ALA B N 1
ATOM 2796 C CA . ALA B 1 37 ? -42.438 -10.461 -7.812 1 42.03 37 ALA B CA 1
ATOM 2797 C C . ALA B 1 37 ? -41.469 -9.977 -8.875 1 42.03 37 ALA B C 1
ATOM 2799 O O . ALA B 1 37 ? -41.406 -8.773 -9.156 1 42.03 37 ALA B O 1
ATOM 2800 N N . VAL B 1 38 ? -40.375 -10.648 -9.141 1 42.03 38 VAL B N 1
ATOM 2801 C CA . VAL B 1 38 ? -39.344 -10.344 -10.148 1 42.03 38 VAL B CA 1
ATOM 2802 C C . VAL B 1 38 ? -39.875 -10.672 -11.539 1 42.03 38 VAL B C 1
ATOM 2804 O O . VAL B 1 38 ? -40.438 -11.75 -11.766 1 42.03 38 VAL B O 1
ATOM 2807 N N . ASP B 1 39 ? -40.156 -9.75 -12.328 1 38.69 39 ASP B N 1
ATOM 2808 C CA . ASP B 1 39 ? -40.469 -10 -13.734 1 38.69 39 ASP B CA 1
ATOM 2809 C C . ASP B 1 39 ? -39.281 -10.68 -14.438 1 38.69 39 ASP B C 1
ATOM 2811 O O . ASP B 1 39 ? -38.125 -10.352 -14.164 1 38.69 39 ASP B O 1
ATOM 2815 N N . ASP B 1 40 ? -39.438 -11.898 -14.875 1 36.06 40 ASP B N 1
ATOM 2816 C CA . ASP B 1 40 ? -38.656 -12.969 -15.484 1 36.06 40 ASP B CA 1
ATOM 2817 C C . ASP B 1 40 ? -37.875 -12.461 -16.688 1 36.06 40 ASP B C 1
ATOM 2819 O O . ASP B 1 40 ? -37.281 -13.25 -17.438 1 36.06 40 ASP B O 1
ATOM 2823 N N . ASP B 1 41 ? -37.906 -11.352 -17.172 1 35.22 41 ASP B N 1
ATOM 2824 C CA . ASP B 1 41 ? -37.531 -11.234 -18.578 1 35.22 41 ASP B CA 1
ATOM 2825 C C . ASP B 1 41 ? -36 -11.289 -18.734 1 35.22 41 ASP B C 1
ATOM 2827 O O . ASP B 1 41 ? -35.469 -10.969 -19.797 1 35.22 41 ASP B O 1
ATOM 2831 N N . TYR B 1 42 ? -35.312 -11.289 -17.656 1 34.41 42 TYR B N 1
ATOM 2832 C CA . TYR B 1 42 ? -33.969 -10.961 -18.094 1 34.41 42 TYR B CA 1
ATOM 2833 C C . TYR B 1 42 ? -33.25 -12.195 -18.609 1 34.41 42 TYR B C 1
ATOM 2835 O O . TYR B 1 42 ? -33.219 -13.234 -17.953 1 34.41 42 TYR B O 1
ATOM 2843 N N . GLY B 1 43 ? -33.281 -12.578 -19.781 1 34.5 43 GLY B N 1
ATOM 2844 C CA . GLY B 1 43 ? -32.562 -13.508 -20.641 1 34.5 43 GLY B CA 1
ATOM 2845 C C . GLY B 1 43 ? -31.109 -13.672 -20.281 1 34.5 43 GLY B C 1
ATOM 2846 O O . GLY B 1 43 ? -30.297 -14.117 -21.094 1 34.5 43 GLY B O 1
ATOM 2847 N N . LYS B 1 44 ? -30.578 -12.93 -19.312 1 44.44 44 LYS B N 1
ATOM 2848 C CA . LYS B 1 44 ? -29.109 -12.93 -19.281 1 44.44 44 LYS B CA 1
ATOM 2849 C C . LYS B 1 44 ? -28.578 -14.211 -18.656 1 44.44 44 LYS B C 1
ATOM 2851 O O . LYS B 1 44 ? -29.266 -14.859 -17.859 1 44.44 44 LYS B O 1
ATOM 2856 N N . LYS B 1 45 ? -27.594 -14.883 -19.281 1 45.78 45 LYS B N 1
ATOM 2857 C CA . LYS B 1 45 ? -26.766 -16.016 -18.859 1 45.78 45 LYS B CA 1
ATOM 2858 C C . LYS B 1 45 ? -26.203 -15.805 -17.453 1 45.78 45 LYS B C 1
ATOM 2860 O O . LYS B 1 45 ? -25.422 -14.883 -17.234 1 45.78 45 LYS B O 1
ATOM 2865 N N . TYR B 1 46 ? -27.078 -15.984 -16.484 1 51.81 46 TYR B N 1
ATOM 2866 C CA . TYR B 1 46 ? -26.703 -15.812 -15.094 1 51.81 46 TYR B CA 1
ATOM 2867 C C . TYR B 1 46 ? -25.969 -17.047 -14.57 1 51.81 46 TYR B C 1
ATOM 2869 O O . TYR B 1 46 ? -26.125 -18.141 -15.102 1 51.81 46 TYR B O 1
ATOM 2877 N N . LEU B 1 47 ? -24.797 -16.844 -13.984 1 58.53 47 LEU B N 1
ATOM 2878 C CA . LEU B 1 47 ? -24.203 -17.938 -13.211 1 58.53 47 LEU B CA 1
ATOM 2879 C C . LEU B 1 47 ? -25.234 -18.594 -12.297 1 58.53 47 LEU B C 1
ATOM 2881 O O . LEU B 1 47 ? -26.141 -17.922 -11.805 1 58.53 47 LEU B O 1
ATOM 2885 N N . PRO B 1 48 ? -25.219 -19.875 -12.344 1 62.28 48 PRO B N 1
ATOM 2886 C CA . PRO B 1 48 ? -26.234 -20.562 -11.555 1 62.28 48 PRO B CA 1
ATOM 2887 C C . PRO B 1 48 ? -25.969 -20.469 -10.055 1 62.28 48 PRO B C 1
ATOM 2889 O O . PRO B 1 48 ? -25.469 -21.422 -9.453 1 62.28 48 PRO B O 1
ATOM 2892 N N . PHE B 1 49 ? -26.062 -19.422 -9.492 1 73.31 49 PHE B N 1
ATOM 2893 C CA . PHE B 1 49 ? -26.016 -19.297 -8.039 1 73.31 49 PHE B CA 1
ATOM 2894 C C . PHE B 1 49 ? -27.438 -19.375 -7.457 1 73.31 49 PHE B C 1
ATOM 2896 O O . PHE B 1 49 ? -28.375 -18.828 -8.039 1 73.31 49 PHE B O 1
ATOM 2903 N N . THR B 1 50 ? -27.547 -20.094 -6.398 1 69.5 50 THR B N 1
ATOM 2904 C CA . THR B 1 50 ? -28.781 -20 -5.625 1 69.5 50 THR B CA 1
ATOM 2905 C C . THR B 1 50 ? -28.891 -18.641 -4.938 1 69.5 50 THR B C 1
ATOM 2907 O O . THR B 1 50 ? -27.906 -17.906 -4.867 1 69.5 50 THR B O 1
ATOM 2910 N N . ALA B 1 51 ? -30.062 -18.328 -4.484 1 65.31 51 ALA B N 1
ATOM 2911 C CA . ALA B 1 51 ? -30.266 -17.078 -3.732 1 65.31 51 ALA B CA 1
ATOM 2912 C C . ALA B 1 51 ? -29.375 -17.047 -2.5 1 65.31 51 ALA B C 1
ATOM 2914 O O . ALA B 1 51 ? -28.75 -16.016 -2.213 1 65.31 51 ALA B O 1
ATOM 2915 N N . GLY B 1 52 ? -29.328 -18.125 -1.814 1 67.5 52 GLY B N 1
ATOM 2916 C CA . GLY B 1 52 ? -28.469 -18.219 -0.643 1 67.5 52 GLY B CA 1
ATOM 2917 C C . GLY B 1 52 ? -27 -17.984 -0.957 1 67.5 52 GLY B C 1
ATOM 2918 O O . GLY B 1 52 ? -26.297 -17.297 -0.212 1 67.5 52 GLY B O 1
ATOM 2919 N N . GLN B 1 53 ? -26.594 -18.5 -2.094 1 75.25 53 GLN B N 1
ATOM 2920 C CA . GLN B 1 53 ? -25.203 -18.344 -2.512 1 75.25 53 GLN B CA 1
ATOM 2921 C C . GLN B 1 53 ? -24.906 -16.891 -2.861 1 75.25 53 GLN B C 1
ATOM 2923 O O . GLN B 1 53 ? -23.859 -16.359 -2.51 1 75.25 53 GLN B O 1
ATOM 2928 N N . LEU B 1 54 ? -25.766 -16.281 -3.555 1 74.88 54 LEU B N 1
ATOM 2929 C CA . LEU B 1 54 ? -25.594 -14.883 -3.93 1 74.88 54 LEU B CA 1
ATOM 2930 C C . LEU B 1 54 ? -25.516 -13.992 -2.695 1 74.88 54 LEU B C 1
ATOM 2932 O O . LEU B 1 54 ? -24.672 -13.109 -2.611 1 74.88 54 LEU B O 1
ATOM 2936 N N . VAL B 1 55 ? -26.359 -14.258 -1.713 1 71.88 55 VAL B N 1
ATOM 2937 C CA . VAL B 1 55 ? -26.359 -13.477 -0.477 1 71.88 55 VAL B CA 1
ATOM 2938 C C . VAL B 1 55 ? -25.047 -13.68 0.266 1 71.88 55 VAL B C 1
ATOM 2940 O O . VAL B 1 55 ? -24.469 -12.719 0.789 1 71.88 55 VAL B O 1
ATOM 2943 N N . HIS B 1 56 ? -24.656 -14.82 0.27 1 78.44 56 HIS B N 1
ATOM 2944 C CA . HIS B 1 56 ? -23.391 -15.109 0.93 1 78.44 56 HIS B CA 1
ATOM 2945 C C . HIS B 1 56 ? -22.25 -14.367 0.252 1 78.44 56 HIS B C 1
ATOM 2947 O O . HIS B 1 56 ? -21.391 -13.797 0.927 1 78.44 56 HIS B O 1
ATOM 2953 N N . ARG B 1 57 ? -22.25 -14.398 -1.06 1 82.88 57 ARG B N 1
ATOM 2954 C CA . ARG B 1 57 ? -21.203 -13.727 -1.825 1 82.88 57 ARG B CA 1
ATOM 2955 C C . ARG B 1 57 ? -21.203 -12.227 -1.548 1 82.88 57 ARG B C 1
ATOM 2957 O O . ARG B 1 57 ? -20.156 -11.641 -1.285 1 82.88 57 ARG B O 1
ATOM 2964 N N . VAL B 1 58 ? -22.359 -11.648 -1.566 1 80.44 58 VAL B N 1
ATOM 2965 C CA . VAL B 1 58 ? -22.5 -10.211 -1.356 1 80.44 58 VAL B CA 1
ATOM 2966 C C . VAL B 1 58 ? -22.094 -9.852 0.071 1 80.44 58 VAL B C 1
ATOM 2968 O O . VAL B 1 58 ? -21.312 -8.914 0.286 1 80.44 58 VAL B O 1
ATOM 2971 N N . THR B 1 59 ? -22.531 -10.656 1.027 1 77.06 59 THR B N 1
ATOM 2972 C CA . THR B 1 59 ? -22.219 -10.391 2.428 1 77.06 59 THR B CA 1
ATOM 2973 C C . THR B 1 59 ? -20.719 -10.508 2.674 1 77.06 59 THR B C 1
ATOM 2975 O O . THR B 1 59 ? -20.125 -9.672 3.367 1 77.06 59 THR B O 1
ATOM 2978 N N . PHE B 1 60 ? -20.188 -11.477 2.094 1 82.94 60 PHE B N 1
ATOM 2979 C CA . PHE B 1 60 ? -18.734 -11.672 2.225 1 82.94 60 PHE B CA 1
ATOM 2980 C C . PHE B 1 60 ? -17.984 -10.469 1.682 1 82.94 60 PHE B C 1
ATOM 2982 O O . PHE B 1 60 ? -17.125 -9.906 2.371 1 82.94 60 PHE B O 1
ATOM 2989 N N . ALA B 1 61 ? -18.281 -10.078 0.498 1 85.38 61 ALA B N 1
ATOM 2990 C CA . ALA B 1 61 ? -17.562 -8.977 -0.138 1 85.38 61 ALA B CA 1
ATOM 2991 C C . ALA B 1 61 ? -17.781 -7.672 0.614 1 85.38 61 ALA B C 1
ATOM 2993 O O . ALA B 1 61 ? -16.859 -6.879 0.782 1 85.38 61 ALA B O 1
ATOM 2994 N N . LEU B 1 62 ? -19 -7.453 1.142 1 80.88 62 LEU B N 1
ATOM 2995 C CA . LEU B 1 62 ? -19.328 -6.23 1.87 1 80.88 62 LEU B CA 1
ATOM 2996 C C . LEU B 1 62 ? -18.531 -6.152 3.174 1 80.88 62 LEU B C 1
ATOM 2998 O O . LEU B 1 62 ? -18.297 -5.059 3.691 1 80.88 62 LEU B O 1
ATOM 3002 N N . SER B 1 63 ? -18.156 -7.277 3.707 1 82.94 63 SER B N 1
ATOM 3003 C CA . SER B 1 63 ? -17.438 -7.297 4.977 1 82.94 63 SER B CA 1
ATOM 3004 C C . SER B 1 63 ? -16.094 -6.59 4.867 1 82.94 63 SER B C 1
ATOM 3006 O O . SER B 1 63 ? -15.539 -6.145 5.871 1 82.94 63 SER B O 1
ATOM 3008 N N . TYR B 1 64 ? -15.578 -6.453 3.66 1 87 64 TYR B N 1
ATOM 3009 C CA . TYR B 1 64 ? -14.32 -5.75 3.438 1 87 64 TYR B CA 1
ATOM 3010 C C . TYR B 1 64 ? -14.492 -4.246 3.615 1 87 64 TYR B C 1
ATOM 3012 O O . TYR B 1 64 ? -13.516 -3.518 3.779 1 87 64 TYR B O 1
ATOM 3020 N N . TYR B 1 65 ? -15.68 -3.703 3.645 1 86.81 65 TYR B N 1
ATOM 3021 C CA . TYR B 1 65 ? -15.883 -2.26 3.607 1 86.81 65 TYR B CA 1
ATOM 3022 C C . TYR B 1 65 ? -16.766 -1.804 4.758 1 86.81 65 TYR B C 1
ATOM 3024 O O . TYR B 1 65 ? -16.922 -0.603 5 1 86.81 65 TYR B O 1
ATOM 3032 N N . ASP B 1 66 ? -17.375 -2.777 5.508 1 79.88 66 ASP B N 1
ATOM 3033 C CA . ASP B 1 66 ? -18.359 -2.459 6.547 1 79.88 66 ASP B CA 1
ATOM 3034 C C . ASP B 1 66 ? -17.75 -1.538 7.602 1 79.88 66 ASP B C 1
ATOM 3036 O O . ASP B 1 66 ? -18.344 -0.512 7.949 1 79.88 66 ASP B O 1
ATOM 3040 N N . GLN B 1 67 ? -16.594 -1.875 8.062 1 81.94 67 GLN B N 1
ATOM 3041 C CA . GLN B 1 67 ? -15.961 -1.058 9.094 1 81.94 67 GLN B CA 1
ATOM 3042 C C . GLN B 1 67 ? -15.641 0.341 8.57 1 81.94 67 GLN B C 1
ATOM 3044 O O . GLN B 1 67 ? -15.82 1.331 9.281 1 81.94 67 GLN B O 1
ATOM 3049 N N . LYS B 1 68 ? -15.164 0.458 7.363 1 88.38 68 LYS B N 1
ATOM 3050 C CA . LYS B 1 68 ? -14.852 1.753 6.766 1 88.38 68 LYS B CA 1
ATOM 3051 C C . LYS B 1 68 ? -16.109 2.619 6.641 1 88.38 68 LYS B C 1
ATOM 3053 O O . LYS B 1 68 ? -16.062 3.812 6.953 1 88.38 68 LYS B O 1
ATOM 3058 N N . ILE B 1 69 ? -17.109 2.049 6.262 1 82.56 69 ILE B N 1
ATOM 3059 C CA . ILE B 1 69 ? -18.359 2.789 6.082 1 82.56 69 ILE B CA 1
ATOM 3060 C C . ILE B 1 69 ? -18.938 3.174 7.445 1 82.56 69 ILE B C 1
ATOM 3062 O O . ILE B 1 69 ? -19.469 4.273 7.613 1 82.56 69 ILE B O 1
ATOM 3066 N N . GLY B 1 70 ? -18.859 2.246 8.406 1 78.75 70 GLY B N 1
ATOM 3067 C CA . GLY B 1 70 ? -19.234 2.623 9.766 1 78.75 70 GLY B CA 1
ATOM 3068 C C . GLY B 1 70 ? -18.453 3.82 10.281 1 78.75 70 GLY B C 1
ATOM 3069 O O . GLY B 1 70 ? -19.031 4.746 10.852 1 78.75 70 GLY B O 1
ATOM 3070 N N . ASN B 1 71 ? -17.172 3.854 10.07 1 86 71 ASN B N 1
ATOM 3071 C CA . ASN B 1 71 ? -16.312 4.953 10.5 1 86 71 ASN B CA 1
ATOM 3072 C C . ASN B 1 71 ? -16.656 6.246 9.766 1 86 71 ASN B C 1
ATOM 3074 O O . ASN B 1 71 ? -16.484 7.336 10.312 1 86 71 ASN B O 1
ATOM 3078 N N . LEU B 1 72 ? -17.062 6.109 8.578 1 86.94 72 LEU B N 1
ATOM 3079 C CA . LEU B 1 72 ? -17.453 7.258 7.773 1 86.94 72 LEU B CA 1
ATOM 3080 C C . LEU B 1 72 ? -18.594 8.023 8.438 1 86.94 72 LEU B C 1
ATOM 3082 O O . LEU B 1 72 ? -18.562 9.258 8.484 1 86.94 72 LEU B O 1
ATOM 3086 N N . PHE B 1 73 ? -19.531 7.355 8.984 1 76.56 73 PHE B N 1
ATOM 3087 C CA . PHE B 1 73 ? -20.672 8.008 9.641 1 76.56 73 PHE B CA 1
ATOM 3088 C C . PHE B 1 73 ? -20.234 8.648 10.953 1 76.56 73 PHE B C 1
ATOM 3090 O O . PHE B 1 73 ? -20.688 9.734 11.305 1 76.56 73 PHE B O 1
ATOM 3097 N N . ARG B 1 74 ? -19.375 7.914 11.602 1 78.62 74 ARG B N 1
ATOM 3098 C CA . ARG B 1 74 ? -18.828 8.5 12.82 1 78.62 74 ARG B CA 1
ATOM 3099 C C . ARG B 1 74 ? -18.062 9.789 12.508 1 78.62 74 ARG B C 1
ATOM 3101 O O . ARG B 1 74 ? -18.234 10.797 13.188 1 78.62 74 ARG B O 1
ATOM 3108 N N . TRP B 1 75 ? -17.234 9.773 11.492 1 85.69 75 TRP B N 1
ATOM 3109 C CA . TRP B 1 75 ? -16.484 10.945 11.07 1 85.69 75 TRP B CA 1
ATOM 3110 C C . TRP B 1 75 ? -17.406 12.078 10.656 1 85.69 75 TRP B C 1
ATOM 3112 O O . TRP B 1 75 ? -17.203 13.234 11.047 1 85.69 75 TRP B O 1
ATOM 3122 N N . ALA B 1 76 ? -18.438 11.781 9.914 1 80.81 76 ALA B N 1
ATOM 3123 C CA . ALA B 1 76 ? -19.344 12.797 9.375 1 80.81 76 ALA B CA 1
ATOM 3124 C C . ALA B 1 76 ? -20.016 13.578 10.5 1 80.81 76 ALA B C 1
ATOM 3126 O O . ALA B 1 76 ? -20.297 14.773 10.352 1 80.81 76 ALA B O 1
ATOM 3127 N N . THR B 1 77 ? -20.109 12.914 11.664 1 75.56 77 THR B N 1
ATOM 3128 C CA . THR B 1 77 ? -20.891 13.547 12.719 1 75.56 77 THR B CA 1
ATOM 3129 C C . THR B 1 77 ? -19.984 14.031 13.852 1 75.56 77 THR B C 1
ATOM 3131 O O . THR B 1 77 ? -20.391 14.883 14.648 1 75.56 77 THR B O 1
ATOM 3134 N N . LYS B 1 78 ? -18.812 13.484 13.922 1 80.06 78 LYS B N 1
ATOM 3135 C CA . LYS B 1 78 ? -18.047 13.734 15.133 1 80.06 78 LYS B CA 1
ATOM 3136 C C . LYS B 1 78 ? -16.703 14.383 14.812 1 80.06 78 LYS B C 1
ATOM 3138 O O . LYS B 1 78 ? -15.93 14.727 15.719 1 80.06 78 LYS B O 1
ATOM 3143 N N . SER B 1 79 ? -16.406 14.523 13.617 1 86.5 79 SER B N 1
ATOM 3144 C CA . SER B 1 79 ? -15.164 15.18 13.219 1 86.5 79 SER B CA 1
ATOM 3145 C C . SER B 1 79 ? -15.438 16.562 12.641 1 86.5 79 SER B C 1
ATOM 3147 O O . SER B 1 79 ? -16.422 16.766 11.93 1 86.5 79 SER B O 1
ATOM 3149 N N . VAL B 1 80 ? -14.586 17.5 12.852 1 84.69 80 VAL B N 1
ATOM 3150 C CA . VAL B 1 80 ? -14.703 18.828 12.234 1 84.69 80 VAL B CA 1
ATOM 3151 C C . VAL B 1 80 ? -13.766 18.922 11.031 1 84.69 80 VAL B C 1
ATOM 3153 O O . VAL B 1 80 ? -13.742 19.938 10.328 1 84.69 80 VAL B O 1
ATOM 3156 N N . GLU B 1 81 ? -13.023 17.828 10.82 1 88.12 81 GLU B N 1
ATOM 3157 C CA . GLU B 1 81 ? -12.062 17.859 9.719 1 88.12 81 GLU B CA 1
ATOM 3158 C C . GLU B 1 81 ? -12.766 17.734 8.375 1 88.12 81 GLU B C 1
ATOM 3160 O O . GLU B 1 81 ? -13.609 16.859 8.18 1 88.12 81 GLU B O 1
ATOM 3165 N N . GLY B 1 82 ? -12.406 18.656 7.492 1 84.38 82 GLY B N 1
ATOM 3166 C CA . GLY B 1 82 ? -12.898 18.609 6.129 1 84.38 82 GLY B CA 1
ATOM 3167 C C . GLY B 1 82 ? -11.844 18.203 5.121 1 84.38 82 GLY B C 1
ATOM 3168 O O . GLY B 1 82 ? -12.164 17.844 3.986 1 84.38 82 GLY B O 1
ATOM 3169 N N . ASP B 1 83 ? -10.633 18.328 5.512 1 84.62 83 ASP B N 1
ATOM 3170 C CA . ASP B 1 83 ? -9.438 17.953 4.758 1 84.62 83 ASP B CA 1
ATOM 3171 C C . ASP B 1 83 ? -8.266 17.656 5.691 1 84.62 83 ASP B C 1
ATOM 3173 O O . ASP B 1 83 ? -8.422 17.672 6.914 1 84.62 83 ASP B O 1
ATOM 3177 N N . ASN B 1 84 ? -7.184 17.188 5.117 1 86.19 84 ASN B N 1
ATOM 3178 C CA . ASN B 1 84 ? -6 16.922 5.926 1 86.19 84 ASN B CA 1
ATOM 3179 C C . ASN B 1 84 ? -6.32 16.016 7.109 1 86.19 84 ASN B C 1
ATOM 3181 O O . ASN B 1 84 ? -6 16.328 8.25 1 86.19 84 ASN B O 1
ATOM 3185 N N . TYR B 1 85 ? -6.984 14.992 6.883 1 91.62 85 TYR B N 1
ATOM 3186 C CA . TYR B 1 85 ? -7.469 14.07 7.902 1 91.62 85 TYR B CA 1
ATOM 3187 C C . TYR B 1 85 ? -6.316 13.523 8.734 1 91.62 85 TYR B C 1
ATOM 3189 O O . TYR B 1 85 ? -5.234 13.25 8.211 1 91.62 85 TYR B O 1
ATOM 3197 N N . THR B 1 86 ? -6.605 13.43 10 1 92.69 86 THR B N 1
ATOM 3198 C CA . THR B 1 86 ? -5.613 12.898 10.93 1 92.69 86 THR B CA 1
ATOM 3199 C C . THR B 1 86 ? -6.078 11.562 11.508 1 92.69 86 THR B C 1
ATOM 3201 O O . THR B 1 86 ? -7.262 11.391 11.812 1 92.69 86 THR B O 1
ATOM 3204 N N . TYR B 1 87 ? -5.258 10.617 11.617 1 94.12 87 TYR B N 1
ATOM 3205 C CA . TYR B 1 87 ? -5.531 9.266 12.094 1 94.12 87 TYR B CA 1
ATOM 3206 C C . TYR B 1 87 ? -4.25 8.57 12.523 1 94.12 87 TYR B C 1
ATOM 3208 O O . TYR B 1 87 ? -3.15 9 12.164 1 94.12 87 TYR B O 1
ATOM 3216 N N . GLN B 1 88 ? -4.418 7.547 13.344 1 94.12 88 GLN B N 1
ATOM 3217 C CA . GLN B 1 88 ? -3.326 6.621 13.633 1 94.12 88 GLN B CA 1
ATOM 3218 C C . GLN B 1 88 ? -3.25 5.52 12.578 1 94.12 88 GLN B C 1
ATOM 3220 O O . GLN B 1 88 ? -4.238 5.234 11.898 1 94.12 88 GLN B O 1
ATOM 3225 N N . LEU B 1 89 ? -2.082 5 12.438 1 97 89 LEU B N 1
ATOM 3226 C CA . LEU B 1 89 ? -1.926 3.828 11.586 1 97 89 LEU B CA 1
ATOM 3227 C C . LEU B 1 89 ? -2.156 2.543 12.375 1 97 89 LEU B C 1
ATOM 3229 O O . LEU B 1 89 ? -1.95 2.51 13.586 1 97 89 LEU B O 1
ATOM 3233 N N . THR B 1 90 ? -2.617 1.497 11.68 1 96.62 90 THR B N 1
ATOM 3234 C CA . THR B 1 90 ? -2.643 0.187 12.32 1 96.62 90 THR B CA 1
ATOM 3235 C C . THR B 1 90 ? -1.235 -0.249 12.711 1 96.62 90 THR B C 1
ATOM 3237 O O . THR B 1 90 ? -0.249 0.25 12.172 1 96.62 90 THR B O 1
ATOM 3240 N N . GLU B 1 91 ? -1.162 -1.146 13.68 1 96.38 91 GLU B N 1
ATOM 3241 C CA . GLU B 1 91 ? 0.137 -1.611 14.156 1 96.38 91 GLU B CA 1
ATOM 3242 C C . GLU B 1 91 ? 0.959 -2.211 13.016 1 96.38 91 GLU B C 1
ATOM 3244 O O . GLU B 1 91 ? 2.141 -1.896 12.867 1 96.38 91 GLU B O 1
ATOM 3249 N N . ARG B 1 92 ? 0.409 -3.031 12.203 1 96.88 92 ARG B N 1
ATOM 3250 C CA . ARG B 1 92 ? 1.116 -3.643 11.086 1 96.88 92 ARG B CA 1
ATOM 3251 C C . ARG B 1 92 ? 1.592 -2.586 10.094 1 96.88 92 ARG B C 1
ATOM 3253 O O . ARG B 1 92 ? 2.713 -2.66 9.586 1 96.88 92 ARG B O 1
ATOM 3260 N N . ASN B 1 93 ? 0.708 -1.659 9.82 1 97.81 93 ASN B N 1
ATOM 3261 C CA . ASN B 1 93 ? 1.064 -0.604 8.875 1 97.81 93 ASN B CA 1
ATOM 3262 C C . ASN B 1 93 ? 2.238 0.229 9.383 1 97.81 93 ASN B C 1
ATOM 3264 O O . ASN B 1 93 ? 3.076 0.672 8.602 1 97.81 93 ASN B O 1
ATOM 3268 N N . ARG B 1 94 ? 2.336 0.464 10.711 1 97.88 94 ARG B N 1
ATOM 3269 C CA . ARG B 1 94 ? 3.479 1.161 11.289 1 97.88 94 ARG B CA 1
ATOM 3270 C C . ARG B 1 94 ? 4.762 0.362 11.102 1 97.88 94 ARG B C 1
ATOM 3272 O O . ARG B 1 94 ? 5.824 0.935 10.836 1 97.88 94 ARG B O 1
ATOM 3279 N N . ARG B 1 95 ? 4.633 -0.904 11.258 1 98.06 95 ARG B N 1
ATOM 3280 C CA . ARG B 1 95 ? 5.801 -1.76 11.07 1 98.06 95 ARG B CA 1
ATOM 3281 C C . ARG B 1 95 ? 6.246 -1.768 9.617 1 98.06 95 ARG B C 1
ATOM 3283 O O . ARG B 1 95 ? 7.445 -1.755 9.328 1 98.06 95 ARG B O 1
ATOM 3290 N N . HIS B 1 96 ? 5.273 -1.829 8.648 1 98.56 96 HIS B N 1
ATOM 3291 C CA . HIS B 1 96 ? 5.609 -1.686 7.238 1 98.56 96 HIS B CA 1
ATOM 3292 C C . HIS B 1 96 ? 6.312 -0.359 6.973 1 98.56 96 HIS B C 1
ATOM 3294 O O . HIS B 1 96 ? 7.262 -0.302 6.184 1 98.56 96 HIS B O 1
ATOM 3300 N N . LEU B 1 97 ? 5.812 0.676 7.617 1 98.5 97 LEU B N 1
ATOM 3301 C CA . LEU B 1 97 ? 6.395 2.004 7.457 1 98.5 97 LEU B CA 1
ATOM 3302 C C . LEU B 1 97 ? 7.852 2.016 7.906 1 98.5 97 LEU B C 1
ATOM 3304 O O . LEU B 1 97 ? 8.703 2.609 7.242 1 98.5 97 LEU B O 1
ATOM 3308 N N . ALA B 1 98 ? 8.125 1.398 9.039 1 98.5 98 ALA B N 1
ATOM 3309 C CA . ALA B 1 98 ? 9.492 1.348 9.547 1 98.5 98 ALA B CA 1
ATOM 3310 C C . ALA B 1 98 ? 10.43 0.685 8.531 1 98.5 98 ALA B C 1
ATOM 3312 O O . ALA B 1 98 ? 11.531 1.178 8.281 1 98.5 98 ALA B O 1
ATOM 3313 N N . HIS B 1 99 ? 10.023 -0.429 7.996 1 98.25 99 HIS B N 1
ATOM 3314 C CA . HIS B 1 99 ? 10.828 -1.121 6.992 1 98.25 99 HIS B CA 1
ATOM 3315 C C . HIS B 1 99 ? 10.977 -0.282 5.73 1 98.25 99 HIS B C 1
ATOM 3317 O O . HIS B 1 99 ? 12.047 -0.258 5.117 1 98.25 99 HIS B O 1
ATOM 3323 N N . PHE B 1 100 ? 9.883 0.374 5.289 1 98.44 100 PHE B N 1
ATOM 3324 C CA . PHE B 1 100 ? 9.891 1.27 4.141 1 98.44 100 PHE B CA 1
ATOM 3325 C C . PHE B 1 100 ? 10.93 2.369 4.312 1 98.44 100 PHE B C 1
ATOM 3327 O O . PHE B 1 100 ? 11.758 2.59 3.432 1 98.44 100 PHE B O 1
ATOM 3334 N N . VAL B 1 101 ? 10.914 3.033 5.516 1 98.62 101 VAL B N 1
ATOM 3335 C CA . VAL B 1 101 ? 11.844 4.117 5.809 1 98.62 101 VAL B CA 1
ATOM 3336 C C . VAL B 1 101 ? 13.266 3.568 5.895 1 98.62 101 VAL B C 1
ATOM 3338 O O . VAL B 1 101 ? 14.219 4.23 5.477 1 98.62 101 VAL B O 1
ATOM 3341 N N . SER B 1 102 ? 13.406 2.365 6.449 1 97.56 102 SER B N 1
ATOM 3342 C CA . SER B 1 102 ? 14.719 1.725 6.516 1 97.56 102 SER B CA 1
ATOM 3343 C C . SER B 1 102 ? 15.32 1.569 5.125 1 97.56 102 SER B C 1
ATOM 3345 O O . SER B 1 102 ? 16.484 1.913 4.906 1 97.56 102 SER B O 1
ATOM 3347 N N . VAL B 1 103 ? 14.547 1.125 4.172 1 96.69 103 VAL B N 1
ATOM 3348 C CA . VAL B 1 103 ? 15.023 0.896 2.814 1 96.69 103 VAL B CA 1
ATOM 3349 C C . VAL B 1 103 ? 15.367 2.229 2.154 1 96.69 103 VAL B C 1
ATOM 3351 O O . VAL B 1 103 ? 16.422 2.365 1.529 1 96.69 103 VAL B O 1
ATOM 3354 N N . VAL B 1 104 ? 14.539 3.234 2.367 1 96.88 104 VAL B N 1
ATOM 3355 C CA . VAL B 1 104 ? 14.68 4.527 1.703 1 96.88 104 VAL B CA 1
ATOM 3356 C C . VAL B 1 104 ? 15.891 5.266 2.256 1 96.88 104 VAL B C 1
ATOM 3358 O O . VAL B 1 104 ? 16.578 5.992 1.525 1 96.88 104 VAL B O 1
ATOM 3361 N N . THR B 1 105 ? 16.219 5.066 3.533 1 96.31 105 THR B N 1
ATOM 3362 C CA . THR B 1 105 ? 17.281 5.84 4.176 1 96.31 105 THR B CA 1
ATOM 3363 C C . THR B 1 105 ? 18.578 5.031 4.234 1 96.31 105 THR B C 1
ATOM 3365 O O . THR B 1 105 ? 19.656 5.594 4.449 1 96.31 105 THR B O 1
ATOM 3368 N N . GLY B 1 106 ? 18.469 3.701 4.168 1 93.81 106 GLY B N 1
ATOM 3369 C CA . GLY B 1 106 ? 19.625 2.836 4.332 1 93.81 106 GLY B CA 1
ATOM 3370 C C . GLY B 1 106 ? 19.969 2.584 5.785 1 93.81 106 GLY B C 1
ATOM 3371 O O . GLY B 1 106 ? 21.016 1.991 6.082 1 93.81 106 GLY B O 1
ATOM 3372 N N . HIS B 1 107 ? 19.141 3.086 6.723 1 95.94 107 HIS B N 1
ATOM 3373 C CA . HIS B 1 107 ? 19.375 2.869 8.141 1 95.94 107 HIS B CA 1
ATOM 3374 C C . HIS B 1 107 ? 18.688 1.599 8.633 1 95.94 107 HIS B C 1
ATOM 3376 O O . HIS B 1 107 ? 17.656 1.19 8.078 1 95.94 107 HIS B O 1
ATOM 3382 N N . PRO B 1 108 ? 19.25 0.963 9.664 1 95.56 108 PRO B N 1
ATOM 3383 C CA . PRO B 1 108 ? 18.641 -0.271 10.164 1 95.56 108 PRO B CA 1
ATOM 3384 C C . PRO B 1 108 ? 17.188 -0.075 10.602 1 95.56 108 PRO B C 1
ATOM 3386 O O . PRO B 1 108 ? 16.859 0.951 11.203 1 95.56 108 PRO B O 1
ATOM 3389 N N . GLU B 1 109 ? 16.375 -1.085 10.289 1 96.94 109 GLU B N 1
ATOM 3390 C CA . GLU B 1 109 ? 14.953 -1.02 10.617 1 96.94 109 GLU B CA 1
ATOM 3391 C C . GLU B 1 109 ? 14.742 -0.804 12.117 1 96.94 109 GLU B C 1
ATOM 3393 O O . GLU B 1 109 ? 13.828 -0.083 12.523 1 96.94 109 GLU B O 1
ATOM 3398 N N . SER B 1 110 ? 15.539 -1.379 12.969 1 97.19 110 SER B N 1
ATOM 3399 C CA . SER B 1 110 ? 15.398 -1.232 14.414 1 97.19 110 SER B CA 1
ATOM 3400 C C . SER B 1 110 ? 15.57 0.222 14.844 1 97.19 110 SER B C 1
ATOM 3402 O O . SER B 1 110 ? 14.867 0.695 15.742 1 97.19 110 SER B O 1
ATOM 3404 N N . GLU B 1 111 ? 16.5 0.937 14.227 1 98 111 GLU B N 1
ATOM 3405 C CA . GLU B 1 111 ? 16.688 2.361 14.484 1 98 111 GLU B CA 1
ATOM 3406 C C . GLU B 1 111 ? 15.469 3.17 14.07 1 98 111 GLU B C 1
ATOM 3408 O O . GLU B 1 111 ? 15.008 4.035 14.812 1 98 111 GLU B O 1
ATOM 3413 N N . ILE B 1 112 ? 14.938 2.842 12.938 1 98.5 112 ILE B N 1
ATOM 3414 C CA . ILE B 1 112 ? 13.773 3.553 12.422 1 98.5 112 ILE B CA 1
ATOM 3415 C C . ILE B 1 112 ? 12.57 3.303 13.328 1 98.5 112 ILE B C 1
ATOM 3417 O O . ILE B 1 112 ? 11.828 4.23 13.648 1 98.5 112 ILE B O 1
ATOM 3421 N N . SER B 1 113 ? 12.391 2.059 13.703 1 98.19 113 SER B N 1
ATOM 3422 C CA . SER B 1 113 ? 11.297 1.709 14.609 1 98.19 113 SER B CA 1
ATOM 3423 C C . SER B 1 113 ? 11.383 2.502 15.906 1 98.19 113 SER B C 1
ATOM 3425 O O . SER B 1 113 ? 10.359 2.918 16.453 1 98.19 113 SER B O 1
ATOM 3427 N N . ALA B 1 114 ? 12.555 2.699 16.391 1 98.62 114 ALA B N 1
ATOM 3428 C CA . ALA B 1 114 ? 12.742 3.475 17.625 1 98.62 114 ALA B CA 1
ATOM 3429 C C . ALA B 1 114 ? 12.312 4.926 17.422 1 98.62 114 ALA B C 1
ATOM 3431 O O . ALA B 1 114 ? 11.719 5.535 18.312 1 98.62 114 ALA B O 1
ATOM 3432 N N . TYR B 1 115 ? 12.625 5.492 16.297 1 98.81 115 TYR B N 1
ATOM 3433 C CA . TYR B 1 115 ? 12.227 6.867 16.016 1 98.81 115 TYR B CA 1
ATOM 3434 C C . TYR B 1 115 ? 10.711 6.98 15.891 1 98.81 115 TYR B C 1
ATOM 3436 O O . TYR B 1 115 ? 10.125 7.988 16.281 1 98.81 115 TYR B O 1
ATOM 3444 N N . ILE B 1 116 ? 10.078 6 15.25 1 98.31 116 ILE B N 1
ATOM 3445 C CA . ILE B 1 116 ? 8.625 5.984 15.133 1 98.31 116 ILE B CA 1
ATOM 3446 C C . ILE B 1 116 ? 8 5.922 16.531 1 98.31 116 ILE B C 1
ATOM 3448 O O . ILE B 1 116 ? 7.027 6.625 16.812 1 98.31 116 ILE B O 1
ATOM 3452 N N . GLU B 1 117 ? 8.578 5.145 17.406 1 97.62 117 GLU B N 1
ATOM 3453 C CA . GLU B 1 117 ? 8.102 5.082 18.781 1 97.62 117 GLU B CA 1
ATOM 3454 C C . GLU B 1 117 ? 8.352 6.398 19.516 1 97.62 117 GLU B C 1
ATOM 3456 O O . GLU B 1 117 ? 7.543 6.82 20.344 1 97.62 117 GLU B O 1
ATOM 3461 N N . GLU B 1 118 ? 9.469 7 19.219 1 98.19 118 GLU B N 1
ATOM 3462 C CA . GLU B 1 118 ? 9.867 8.258 19.844 1 98.19 118 GLU B CA 1
ATOM 3463 C C . GLU B 1 118 ? 8.797 9.328 19.656 1 98.19 118 GLU B C 1
ATOM 3465 O O . GLU B 1 118 ? 8.383 9.984 20.609 1 98.19 118 GLU B O 1
ATOM 3470 N N . ILE B 1 119 ? 8.32 9.484 18.453 1 97.44 119 ILE B N 1
ATOM 3471 C CA . ILE B 1 119 ? 7.328 10.523 18.219 1 97.44 119 ILE B CA 1
ATOM 3472 C C . ILE B 1 119 ? 5.98 10.094 18.781 1 97.44 119 ILE B C 1
ATOM 3474 O O . ILE B 1 119 ? 5.207 10.922 19.266 1 97.44 119 ILE B O 1
ATOM 3478 N N . ASN B 1 120 ? 5.719 8.828 18.672 1 93.25 120 ASN B N 1
ATOM 3479 C CA . ASN B 1 120 ? 4.457 8.32 19.203 1 93.25 120 ASN B CA 1
ATOM 3480 C C . ASN B 1 120 ? 4.344 8.562 20.703 1 93.25 120 ASN B C 1
ATOM 3482 O O . ASN B 1 120 ? 3.24 8.742 21.219 1 93.25 120 ASN B O 1
ATOM 3486 N N . ASP B 1 121 ? 5.43 8.625 21.406 1 93.69 121 ASP B N 1
ATOM 3487 C CA . ASP B 1 121 ? 5.434 8.719 22.859 1 93.69 121 ASP B CA 1
ATOM 3488 C C . ASP B 1 121 ? 5.926 10.094 23.312 1 93.69 121 ASP B C 1
ATOM 3490 O O . ASP B 1 121 ? 6.242 10.281 24.5 1 93.69 121 ASP B O 1
ATOM 3494 N N . ASP B 1 122 ? 5.977 11.023 22.438 1 96.62 122 ASP B N 1
ATOM 3495 C CA . ASP B 1 122 ? 6.5 12.352 22.766 1 96.62 122 ASP B CA 1
ATOM 3496 C C . ASP B 1 122 ? 5.465 13.172 23.531 1 96.62 122 ASP B C 1
ATOM 3498 O O . ASP B 1 122 ? 4.645 13.859 22.938 1 96.62 122 ASP B O 1
ATOM 3502 N N . GLY B 1 123 ? 5.613 13.141 24.781 1 96.44 123 GLY B N 1
ATOM 3503 C CA . GLY B 1 123 ? 4.664 13.828 25.641 1 96.44 123 GLY B CA 1
ATOM 3504 C C . GLY B 1 123 ? 4.641 15.328 25.438 1 96.44 123 GLY B C 1
ATOM 3505 O O . GLY B 1 123 ? 3.57 15.945 25.438 1 96.44 123 GLY B O 1
ATOM 3506 N N . ALA B 1 124 ? 5.812 15.977 25.312 1 96.88 124 ALA B N 1
ATOM 3507 C CA . ALA B 1 124 ? 5.898 17.422 25.109 1 96.88 124 ALA B CA 1
ATOM 3508 C C . ALA B 1 124 ? 5.211 17.844 23.812 1 96.88 124 ALA B C 1
ATOM 3510 O O . ALA B 1 124 ? 4.5 18.844 23.781 1 96.88 124 ALA B O 1
ATOM 3511 N N . LEU B 1 125 ? 5.434 17.078 22.797 1 97.19 125 LEU B N 1
ATOM 3512 C CA . LEU B 1 125 ? 4.812 17.359 21.516 1 97.19 125 LEU B CA 1
ATOM 3513 C C . LEU B 1 125 ? 3.293 17.234 21.594 1 97.19 125 LEU B C 1
ATOM 3515 O O . LEU B 1 125 ? 2.57 18.078 21.062 1 97.19 125 LEU B O 1
ATOM 3519 N N . ARG B 1 126 ? 2.83 16.203 22.234 1 96.38 126 ARG B N 1
ATOM 3520 C CA . ARG B 1 126 ? 1.398 15.984 22.406 1 96.38 126 ARG B CA 1
ATOM 3521 C C . ARG B 1 126 ? 0.765 17.094 23.234 1 96.38 126 ARG B C 1
ATOM 3523 O O . ARG B 1 126 ? -0.352 17.531 22.938 1 96.38 126 ARG B O 1
ATOM 3530 N N . ALA B 1 127 ? 1.446 17.516 24.25 1 96.88 127 ALA B N 1
ATOM 3531 C CA . ALA B 1 127 ? 0.947 18.609 25.078 1 96.88 127 ALA B CA 1
ATOM 3532 C C . ALA B 1 127 ? 0.858 19.922 24.297 1 96.88 127 ALA B C 1
ATOM 3534 O O . ALA B 1 127 ? -0.118 20.656 24.406 1 96.88 127 ALA B O 1
ATOM 3535 N N . HIS B 1 128 ? 1.889 20.203 23.531 1 97.75 128 HIS B N 1
ATOM 3536 C CA . HIS B 1 128 ? 1.883 21.375 22.672 1 97.75 128 HIS B CA 1
ATOM 3537 C C . HIS B 1 128 ? 0.703 21.359 21.703 1 97.75 128 HIS B C 1
ATOM 3539 O O . HIS B 1 128 ? -0.027 22.344 21.578 1 97.75 128 HIS B O 1
ATOM 3545 N N . PHE B 1 129 ? 0.495 20.219 21.062 1 96.88 129 PHE B N 1
ATOM 3546 C CA . PHE B 1 129 ? -0.601 20.047 20.109 1 96.88 129 PHE B CA 1
ATOM 3547 C C . PHE B 1 129 ? -1.944 20.281 20.797 1 96.88 129 PHE B C 1
ATOM 3549 O O . PHE B 1 129 ? -2.789 21.016 20.281 1 96.88 129 PHE B O 1
ATOM 3556 N N . ALA B 1 130 ? -2.1 19.656 21.922 1 95.31 130 ALA B N 1
ATOM 3557 C CA . ALA B 1 130 ? -3.354 19.766 22.672 1 95.31 130 ALA B CA 1
ATOM 3558 C C . ALA B 1 130 ? -3.646 21.203 23.047 1 95.31 130 ALA B C 1
ATOM 3560 O O . ALA B 1 130 ? -4.793 21.656 22.969 1 95.31 130 ALA B O 1
ATOM 3561 N N . THR B 1 131 ? -2.621 21.906 23.406 1 96.5 131 THR B N 1
ATOM 3562 C CA . THR B 1 131 ? -2.779 23.297 23.828 1 96.5 131 THR B CA 1
ATOM 3563 C C . THR B 1 131 ? -3.201 24.156 22.641 1 96.5 131 THR B C 1
ATOM 3565 O O . THR B 1 131 ? -4.16 24.938 22.734 1 96.5 131 THR B O 1
ATOM 3568 N N . VAL B 1 132 ? -2.516 24.031 21.562 1 95.88 132 VAL B N 1
ATOM 3569 C CA . VAL B 1 132 ? -2.764 24.875 20.406 1 95.88 132 VAL B CA 1
ATOM 3570 C C . VAL B 1 132 ? -4.121 24.531 19.797 1 95.88 132 VAL B C 1
ATOM 3572 O O . VAL B 1 132 ? -4.844 25.422 19.328 1 95.88 132 VAL B O 1
ATOM 3575 N N . MET B 1 133 ? -4.5 23.234 19.844 1 93.5 133 MET B N 1
ATOM 3576 C CA . MET B 1 133 ? -5.699 22.781 19.156 1 93.5 133 MET B CA 1
ATOM 3577 C C . MET B 1 133 ? -6.906 22.797 20.078 1 93.5 133 MET B C 1
ATOM 3579 O O . MET B 1 133 ? -7.992 22.359 19.703 1 93.5 133 MET B O 1
ATOM 3583 N N . GLN B 1 134 ? -6.676 23.266 21.203 1 90.69 134 GLN B N 1
ATOM 3584 C CA . GLN B 1 134 ? -7.777 23.312 22.172 1 90.69 134 GLN B CA 1
ATOM 3585 C C . GLN B 1 134 ? -8.984 24.031 21.578 1 90.69 134 GLN B C 1
ATOM 3587 O O . GLN B 1 134 ? -8.859 25.156 21.078 1 90.69 134 GLN B O 1
ATOM 3592 N N . GLY B 1 135 ? -10.141 23.328 21.578 1 84.5 135 GLY B N 1
ATOM 3593 C CA . GLY B 1 135 ? -11.375 23.922 21.094 1 84.5 135 GLY B CA 1
ATOM 3594 C C . GLY B 1 135 ? -11.523 23.859 19.594 1 84.5 135 GLY B C 1
ATOM 3595 O O . GLY B 1 135 ? -12.516 24.344 19.047 1 84.5 135 GLY B O 1
ATOM 3596 N N . ARG B 1 136 ? -10.531 23.312 18.969 1 86.69 136 ARG B N 1
ATOM 3597 C CA . ARG B 1 136 ? -10.547 23.344 17.5 1 86.69 136 ARG B CA 1
ATOM 3598 C C . ARG B 1 136 ? -10.734 21.938 16.938 1 86.69 136 ARG B C 1
ATOM 3600 O O . ARG B 1 136 ? -10.625 21.719 15.734 1 86.69 136 ARG B O 1
ATOM 3607 N N . GLN B 1 137 ? -10.969 20.984 17.812 1 85.44 137 GLN B N 1
ATOM 3608 C CA . GLN B 1 137 ? -11.117 19.594 17.391 1 85.44 137 GLN B CA 1
ATOM 3609 C C . GLN B 1 137 ? -12.5 19.062 17.75 1 85.44 137 GLN B C 1
ATOM 3611 O O . GLN B 1 137 ? -13.078 19.438 18.766 1 85.44 137 GLN B O 1
ATOM 3616 N N . GLY B 1 138 ? -12.977 18.203 16.844 1 81 138 GLY B N 1
ATOM 3617 C CA . GLY B 1 138 ? -14.156 17.438 17.203 1 81 138 GLY B CA 1
ATOM 3618 C C . GLY B 1 138 ? -13.844 16.219 18.062 1 81 138 GLY B C 1
ATOM 3619 O O . GLY B 1 138 ? -12.672 15.883 18.266 1 81 138 GLY B O 1
ATOM 3620 N N . PRO B 1 139 ? -14.891 15.594 18.531 1 79.06 139 PRO B N 1
ATOM 3621 C CA . PRO B 1 139 ? -14.711 14.453 19.422 1 79.06 139 PRO B CA 1
ATOM 3622 C C . PRO B 1 139 ? -13.867 13.344 18.812 1 79.06 139 PRO B C 1
ATOM 3624 O O . PRO B 1 139 ? -13.141 12.648 19.516 1 79.06 139 PRO B O 1
ATOM 3627 N N . MET B 1 140 ? -13.961 13.195 17.531 1 81.69 140 MET B N 1
ATOM 3628 C CA . MET B 1 140 ? -13.25 12.094 16.891 1 81.69 140 MET B CA 1
ATOM 3629 C C . MET B 1 140 ? -11.812 12.5 16.547 1 81.69 140 MET B C 1
ATOM 3631 O O . MET B 1 140 ? -10.977 11.648 16.25 1 81.69 140 MET B O 1
ATOM 3635 N N . ASP B 1 141 ? -11.523 13.773 16.672 1 86.69 141 ASP B N 1
ATOM 3636 C CA . ASP B 1 141 ? -10.258 14.305 16.172 1 86.69 141 ASP B CA 1
ATOM 3637 C C . ASP B 1 141 ? -9.266 14.5 17.312 1 86.69 141 ASP B C 1
ATOM 3639 O O . ASP B 1 141 ? -8.109 14.875 17.094 1 86.69 141 ASP B O 1
ATOM 3643 N N . ILE B 1 142 ? -9.695 14.266 18.516 1 87.56 142 ILE B N 1
ATOM 3644 C CA . ILE B 1 142 ? -8.922 14.672 19.672 1 87.56 142 ILE B CA 1
ATOM 3645 C C . ILE B 1 142 ? -7.594 13.914 19.703 1 87.56 142 ILE B C 1
ATOM 3647 O O . ILE B 1 142 ? -7.57 12.688 19.578 1 87.56 142 ILE B O 1
ATOM 3651 N N . GLY B 1 143 ? -6.512 14.727 19.875 1 90.94 143 GLY B N 1
ATOM 3652 C CA . GLY B 1 143 ? -5.191 14.148 20.031 1 90.94 143 GLY B CA 1
ATOM 3653 C C . GLY B 1 143 ? -4.289 14.375 18.844 1 90.94 143 GLY B C 1
ATOM 3654 O O . GLY B 1 143 ? -4.723 14.938 17.828 1 90.94 143 GLY B O 1
ATOM 3655 N N . PHE B 1 144 ? -3.082 14.094 19.078 1 94.12 144 PHE B N 1
ATOM 3656 C CA . PHE B 1 144 ? -2.057 14.172 18.047 1 94.12 144 PHE B CA 1
ATOM 3657 C C . PHE B 1 144 ? -1.91 12.844 17.328 1 94.12 144 PHE B C 1
ATOM 3659 O O . PHE B 1 144 ? -1.458 11.859 17.906 1 94.12 144 PHE B O 1
ATOM 3666 N N . HIS B 1 145 ? -2.295 12.773 16.047 1 93.88 145 HIS B N 1
ATOM 3667 C CA . HIS B 1 145 ? -2.238 11.586 15.203 1 93.88 145 HIS B CA 1
ATOM 3668 C C . HIS B 1 145 ? -1.38 11.828 13.969 1 93.88 145 HIS B C 1
ATOM 3670 O O . HIS B 1 145 ? -1.891 12.242 12.922 1 93.88 145 HIS B O 1
ATOM 3676 N N . PRO B 1 146 ? -0.152 11.492 13.977 1 93.94 146 PRO B N 1
ATOM 3677 C CA . PRO B 1 146 ? 0.76 11.906 12.906 1 93.94 146 PRO B CA 1
ATOM 3678 C C . PRO B 1 146 ? 0.57 11.094 11.625 1 93.94 146 PRO B C 1
ATOM 3680 O O . PRO B 1 146 ? 0.883 11.578 10.531 1 93.94 146 PRO B O 1
ATOM 3683 N N . GLY B 1 147 ? 0.01 9.836 11.695 1 95.12 147 GLY B N 1
ATOM 3684 C CA . GLY B 1 147 ? -0.162 9.039 10.492 1 95.12 147 GLY B CA 1
ATOM 3685 C C . GLY B 1 147 ? 1.128 8.844 9.719 1 95.12 147 GLY B C 1
ATOM 3686 O O . GLY B 1 147 ? 2.145 8.438 10.289 1 95.12 147 GLY B O 1
ATOM 3687 N N . ARG B 1 148 ? 1.099 9.156 8.43 1 94.5 148 ARG B N 1
ATOM 3688 C CA . ARG B 1 148 ? 2.252 8.992 7.555 1 94.5 148 ARG B CA 1
ATOM 3689 C C . ARG B 1 148 ? 3.412 9.875 8 1 94.5 148 ARG B C 1
ATOM 3691 O O . ARG B 1 148 ? 4.574 9.562 7.742 1 94.5 148 ARG B O 1
ATOM 3698 N N . ARG B 1 149 ? 3.139 10.93 8.695 1 97.44 149 ARG B N 1
ATOM 3699 C CA . ARG B 1 149 ? 4.164 11.898 9.07 1 97.44 149 ARG B CA 1
ATOM 3700 C C . ARG B 1 149 ? 5.137 11.305 10.078 1 97.44 149 ARG B C 1
ATOM 3702 O O . ARG B 1 149 ? 6.219 11.852 10.305 1 97.44 149 ARG B O 1
ATOM 3709 N N . MET B 1 150 ? 4.746 10.172 10.695 1 97.81 150 MET B N 1
ATOM 3710 C CA . MET B 1 150 ? 5.719 9.445 11.5 1 97.81 150 MET B CA 1
ATOM 3711 C C . MET B 1 150 ? 6.93 9.047 10.656 1 97.81 150 MET B C 1
ATOM 3713 O O . MET B 1 150 ? 8.055 9 11.164 1 97.81 150 MET B O 1
ATOM 3717 N N . GLY B 1 151 ? 6.617 8.688 9.422 1 98.56 151 GLY B N 1
ATOM 3718 C CA . GLY B 1 151 ? 7.711 8.398 8.508 1 98.56 151 GLY B CA 1
ATOM 3719 C C . GLY B 1 151 ? 8.586 9.602 8.211 1 98.56 151 GLY B C 1
ATOM 3720 O O . GLY B 1 151 ? 9.805 9.484 8.125 1 98.56 151 GLY B O 1
ATOM 3721 N N . TRP B 1 152 ? 7.918 10.852 8.078 1 98.69 152 TRP B N 1
ATOM 3722 C CA . TRP B 1 152 ? 8.68 12.078 7.879 1 98.69 152 TRP B CA 1
ATOM 3723 C C . TRP B 1 152 ? 9.633 12.32 9.047 1 98.69 152 TRP B C 1
ATOM 3725 O O . TRP B 1 152 ? 10.812 12.625 8.836 1 98.69 152 TRP B O 1
ATOM 3735 N N . TYR B 1 153 ? 9.078 12.141 10.219 1 98.81 153 TYR B N 1
ATOM 3736 C CA . TYR B 1 153 ? 9.844 12.305 11.445 1 98.81 153 TYR B CA 1
ATOM 3737 C C . TYR B 1 153 ? 11.047 11.375 11.469 1 98.81 153 TYR B C 1
ATOM 3739 O O . TYR B 1 153 ? 12.18 11.812 11.719 1 98.81 153 TYR B O 1
ATOM 3747 N N . ALA B 1 154 ? 10.805 10.109 11.234 1 98.88 154 ALA B N 1
ATOM 3748 C CA . ALA B 1 154 ? 11.859 9.102 11.297 1 98.88 154 ALA B CA 1
ATOM 3749 C C . ALA B 1 154 ? 12.945 9.375 10.266 1 98.88 154 ALA B C 1
ATOM 3751 O O . ALA B 1 154 ? 14.133 9.164 10.531 1 98.88 154 ALA B O 1
ATOM 3752 N N . ILE B 1 155 ? 12.594 9.812 9.07 1 98.81 155 ILE B N 1
ATOM 3753 C CA . ILE B 1 155 ? 13.547 10.125 8.016 1 98.81 155 ILE B CA 1
ATOM 3754 C C . ILE B 1 155 ? 14.469 11.258 8.469 1 98.81 155 ILE B C 1
ATOM 3756 O O . ILE B 1 155 ? 15.688 11.18 8.312 1 98.81 155 ILE B O 1
ATOM 3760 N N . VAL B 1 156 ? 13.898 12.312 9.07 1 98.88 156 VAL B N 1
ATOM 3761 C CA . VAL B 1 156 ? 14.688 13.445 9.539 1 98.88 156 VAL B CA 1
ATOM 3762 C C . VAL B 1 156 ? 15.617 13 10.664 1 98.88 156 VAL B C 1
ATOM 3764 O O . VAL B 1 156 ? 16.797 13.367 10.688 1 98.88 156 VAL B O 1
ATOM 3767 N N . ARG B 1 157 ? 15.078 12.203 11.609 1 98.88 157 ARG B N 1
ATOM 3768 C CA . ARG B 1 157 ? 15.906 11.719 12.711 1 98.88 157 ARG B CA 1
ATOM 3769 C C . ARG B 1 157 ? 17.078 10.891 12.195 1 98.88 157 ARG B C 1
ATOM 3771 O O . ARG B 1 157 ? 18.188 10.992 12.719 1 98.88 157 ARG B O 1
ATOM 3778 N N . ALA B 1 158 ? 16.844 10.102 11.227 1 98.56 158 ALA B N 1
ATOM 3779 C CA . ALA B 1 158 ? 17.844 9.164 10.727 1 98.56 158 ALA B CA 1
ATOM 3780 C C . ALA B 1 158 ? 18.906 9.875 9.898 1 98.56 158 ALA B C 1
ATOM 3782 O O . ALA B 1 158 ? 20.094 9.641 10.078 1 98.56 158 ALA B O 1
ATOM 3783 N N . LEU B 1 159 ? 18.484 10.805 9.008 1 98.19 159 LEU B N 1
ATOM 3784 C CA . LEU B 1 159 ? 19.391 11.344 7.996 1 98.19 159 LEU B CA 1
ATOM 3785 C C . LEU B 1 159 ? 20.031 12.641 8.477 1 98.19 159 LEU B C 1
ATOM 3787 O O . LEU B 1 159 ? 21.016 13.102 7.895 1 98.19 159 LEU B O 1
ATOM 3791 N N . LYS B 1 160 ? 19.438 13.273 9.453 1 98.62 160 LYS B N 1
ATOM 3792 C CA . LYS B 1 160 ? 19.938 14.531 9.992 1 98.62 160 LYS B CA 1
ATOM 3793 C C . LYS B 1 160 ? 20.156 15.562 8.891 1 98.62 160 LYS B C 1
ATOM 3795 O O . LYS B 1 160 ? 21.25 16.141 8.781 1 98.62 160 LYS B O 1
ATOM 3800 N N . PRO B 1 161 ? 19.094 15.859 8.102 1 98.69 161 PRO B N 1
ATOM 3801 C CA . PRO B 1 161 ? 19.25 16.828 7.016 1 98.69 161 PRO B CA 1
ATOM 3802 C C . PRO B 1 161 ? 19.547 18.234 7.523 1 98.69 161 PRO B C 1
ATOM 3804 O O . PRO B 1 161 ? 19.016 18.656 8.555 1 98.69 161 PRO B O 1
ATOM 3807 N N . LYS B 1 162 ? 20.375 18.969 6.793 1 98.5 162 LYS B N 1
ATOM 3808 C CA . LYS B 1 162 ? 20.719 20.344 7.156 1 98.5 162 LYS B CA 1
ATOM 3809 C C . LYS B 1 162 ? 19.578 21.297 6.801 1 98.5 162 LYS B C 1
ATOM 3811 O O . LYS B 1 162 ? 19.281 22.234 7.551 1 98.5 162 LYS B O 1
ATOM 3816 N N . ILE B 1 163 ? 18.984 21.047 5.699 1 98.81 163 ILE B N 1
ATOM 3817 C CA . ILE B 1 163 ? 17.891 21.922 5.266 1 98.81 163 ILE B CA 1
ATOM 3818 C C . ILE B 1 163 ? 16.688 21.062 4.844 1 98.81 163 ILE B C 1
ATOM 3820 O O . ILE B 1 163 ? 16.797 20.234 3.938 1 98.81 163 ILE B O 1
ATOM 3824 N N . VAL B 1 164 ? 15.586 21.297 5.484 1 98.88 164 VAL B N 1
ATOM 3825 C CA . VAL B 1 164 ? 14.305 20.656 5.188 1 98.88 164 VAL B CA 1
ATOM 3826 C C . VAL B 1 164 ? 13.328 21.703 4.648 1 98.88 164 VAL B C 1
ATOM 3828 O O . VAL B 1 164 ? 13.07 22.719 5.297 1 98.88 164 VAL B O 1
ATOM 3831 N N . VAL B 1 165 ? 12.75 21.453 3.457 1 98.81 165 VAL B N 1
ATOM 3832 C CA . VAL B 1 165 ? 11.797 22.375 2.854 1 98.81 165 VAL B CA 1
ATOM 3833 C C . VAL B 1 165 ? 10.445 21.688 2.701 1 98.81 165 VAL B C 1
ATOM 3835 O O . VAL B 1 165 ? 10.359 20.562 2.195 1 98.81 165 VAL B O 1
ATOM 3838 N N . GLU B 1 166 ? 9.406 22.312 3.125 1 98.44 166 GLU B N 1
ATOM 3839 C CA . GLU B 1 166 ? 8.031 21.828 2.998 1 98.44 166 GLU B CA 1
ATOM 3840 C C . GLU B 1 166 ? 7.164 22.828 2.236 1 98.44 166 GLU B C 1
ATOM 3842 O O . GLU B 1 166 ? 7.074 24 2.613 1 98.44 166 GLU B O 1
ATOM 3847 N N . THR B 1 167 ? 6.566 22.391 1.179 1 97.38 167 THR B N 1
ATOM 3848 C CA . THR B 1 167 ? 5.535 23.203 0.539 1 97.38 167 THR B CA 1
ATOM 3849 C C . THR B 1 167 ? 4.145 22.766 0.987 1 97.38 167 THR B C 1
ATOM 3851 O O . THR B 1 167 ? 3.863 21.562 1.062 1 97.38 167 THR B O 1
ATOM 3854 N N . GLY B 1 168 ? 3.299 23.672 1.229 1 96.12 168 GLY B N 1
ATOM 3855 C CA . GLY B 1 168 ? 2.014 23.359 1.835 1 96.12 168 GLY B CA 1
ATOM 3856 C C . GLY B 1 168 ? 2.113 23.062 3.316 1 96.12 168 GLY B C 1
ATOM 3857 O O . GLY B 1 168 ? 2.428 21.938 3.703 1 96.12 168 GLY B O 1
ATOM 3858 N N . VAL B 1 169 ? 1.795 24.047 4.102 1 96.56 169 VAL B N 1
ATOM 3859 C CA . VAL B 1 169 ? 1.957 23.938 5.547 1 96.56 169 VAL B CA 1
ATOM 3860 C C . VAL B 1 169 ? 0.598 23.703 6.203 1 96.56 169 VAL B C 1
ATOM 3862 O O . VAL B 1 169 ? 0.473 22.875 7.109 1 96.56 169 VAL B O 1
ATOM 3865 N N . ALA B 1 170 ? -0.423 24.406 5.727 1 94.56 170 ALA B N 1
ATOM 3866 C CA . ALA B 1 170 ? -1.765 24.391 6.301 1 94.56 170 ALA B CA 1
ATOM 3867 C C . ALA B 1 170 ? -1.724 24.656 7.801 1 94.56 170 ALA B C 1
ATOM 3869 O O . ALA B 1 170 ? -1.132 25.656 8.242 1 94.56 170 ALA B O 1
ATOM 3870 N N . ARG B 1 171 ? -2.309 23.844 8.688 1 93.94 171 ARG B N 1
ATOM 3871 C CA . ARG B 1 171 ? -2.312 24.094 10.125 1 93.94 171 ARG B CA 1
ATOM 3872 C C . ARG B 1 171 ? -0.92 23.891 10.719 1 93.94 171 ARG B C 1
ATOM 3874 O O . ARG B 1 171 ? -0.604 24.453 11.773 1 93.94 171 ARG B O 1
ATOM 3881 N N . GLY B 1 172 ? -0.16 23.062 10.062 1 96.69 172 GLY B N 1
ATOM 3882 C CA . GLY B 1 172 ? 1.212 22.891 10.516 1 96.69 172 GLY B CA 1
ATOM 3883 C C . GLY B 1 172 ? 1.449 21.547 11.18 1 96.69 172 GLY B C 1
ATOM 3884 O O . GLY B 1 172 ? 2.354 21.406 12.008 1 96.69 172 GLY B O 1
ATOM 3885 N N . HIS B 1 173 ? 0.642 20.5 10.844 1 95.62 173 HIS B N 1
ATOM 3886 C CA . HIS B 1 173 ? 0.879 19.172 11.391 1 95.62 173 HIS B CA 1
ATOM 3887 C C . HIS B 1 173 ? 2.229 18.625 10.93 1 95.62 173 HIS B C 1
ATOM 3889 O O . HIS B 1 173 ? 2.986 18.078 11.742 1 95.62 173 HIS B O 1
ATOM 3895 N N . GLY B 1 174 ? 2.482 18.766 9.664 1 97 174 GLY B N 1
ATOM 3896 C CA . GLY B 1 174 ? 3.768 18.344 9.125 1 97 174 GLY B CA 1
ATOM 3897 C C . GLY B 1 174 ? 4.93 19.172 9.641 1 97 174 GLY B C 1
ATOM 3898 O O . GLY B 1 174 ? 5.941 18.625 10.078 1 97 174 GLY B O 1
ATOM 3899 N N . SER B 1 175 ? 4.738 20.484 9.688 1 98.25 175 SER B N 1
ATOM 3900 C CA . SER B 1 175 ? 5.789 21.391 10.148 1 98.25 175 SER B CA 1
ATOM 3901 C C . SER B 1 175 ? 6.168 21.109 11.594 1 98.25 175 SER B C 1
ATOM 3903 O O . SER B 1 175 ? 7.348 21.125 11.953 1 98.25 175 SER B O 1
ATOM 3905 N N . LEU B 1 176 ? 5.164 20.875 12.398 1 98.38 176 LEU B N 1
ATOM 3906 C CA . LEU B 1 176 ? 5.406 20.562 13.805 1 98.38 176 LEU B CA 1
ATOM 3907 C C . LEU B 1 176 ? 6.203 19.266 13.938 1 98.38 176 LEU B C 1
ATOM 3909 O O . LEU B 1 176 ? 7.152 19.203 14.727 1 98.38 176 LEU B O 1
ATOM 3913 N N . THR B 1 177 ? 5.797 18.25 13.172 1 98.19 177 THR B N 1
ATOM 3914 C CA . THR B 1 177 ? 6.453 16.953 13.18 1 98.19 177 THR B CA 1
ATOM 3915 C C . THR B 1 177 ? 7.91 17.078 12.758 1 98.19 177 THR B C 1
ATOM 3917 O O . THR B 1 177 ? 8.805 16.516 13.398 1 98.19 177 THR B O 1
ATOM 3920 N N . LEU B 1 178 ? 8.148 17.797 11.727 1 98.81 178 LEU B N 1
ATOM 3921 C CA . LEU B 1 178 ? 9.492 18 11.203 1 98.81 178 LEU B CA 1
ATOM 3922 C C . LEU B 1 178 ? 10.328 18.828 12.172 1 98.81 178 LEU B C 1
ATOM 3924 O O . LEU B 1 178 ? 11.5 18.516 12.406 1 98.81 178 LEU B O 1
ATOM 3928 N N . ALA B 1 179 ? 9.727 19.844 12.727 1 98.81 179 ALA B N 1
ATOM 3929 C CA . ALA B 1 179 ? 10.414 20.688 13.711 1 98.81 179 ALA B CA 1
ATOM 3930 C C . ALA B 1 179 ? 10.859 19.859 14.914 1 98.81 179 ALA B C 1
ATOM 3932 O O . ALA B 1 179 ? 11.984 20.016 15.391 1 98.81 179 ALA B O 1
ATOM 3933 N N . ALA B 1 180 ? 9.977 19.016 15.398 1 98.81 180 ALA B N 1
ATOM 3934 C CA . ALA B 1 180 ? 10.297 18.188 16.547 1 98.81 180 ALA B CA 1
ATOM 3935 C C . ALA B 1 180 ? 11.523 17.312 16.281 1 98.81 180 ALA B C 1
ATOM 3937 O O . ALA B 1 180 ? 12.414 17.203 17.125 1 98.81 180 ALA B O 1
ATOM 3938 N N . ALA B 1 181 ? 11.547 16.719 15.125 1 98.88 181 ALA B N 1
ATOM 3939 C CA . ALA B 1 181 ? 12.68 15.859 14.742 1 98.88 181 ALA B CA 1
ATOM 3940 C C . ALA B 1 181 ? 13.969 16.672 14.648 1 98.88 181 ALA B C 1
ATOM 3942 O O . ALA B 1 181 ? 15.008 16.25 15.148 1 98.88 181 ALA B O 1
ATOM 3943 N N . ILE B 1 182 ? 13.883 17.859 14.016 1 98.88 182 ILE B N 1
ATOM 3944 C CA . ILE B 1 182 ? 15.047 18.719 13.82 1 98.88 182 ILE B CA 1
ATOM 3945 C C . ILE B 1 182 ? 15.602 19.156 15.172 1 98.88 182 ILE B C 1
ATOM 3947 O O . ILE B 1 182 ? 16.812 19.094 15.398 1 98.88 182 ILE B O 1
ATOM 3951 N N . LEU B 1 183 ? 14.727 19.562 16.016 1 98.81 183 LEU B N 1
ATOM 3952 C CA . LEU B 1 183 ? 15.156 20.062 17.328 1 98.81 183 LEU B CA 1
ATOM 3953 C C . LEU B 1 183 ? 15.797 18.953 18.156 1 98.81 183 LEU B C 1
ATOM 3955 O O . LEU B 1 183 ? 16.766 19.203 18.875 1 98.81 183 LEU B O 1
ATOM 3959 N N . ARG B 1 184 ? 15.266 17.766 18.078 1 98.62 184 ARG B N 1
ATOM 3960 C CA . ARG B 1 184 ? 15.883 16.641 18.766 1 98.62 184 ARG B CA 1
ATOM 3961 C C . ARG B 1 184 ? 17.266 16.344 18.203 1 98.62 184 ARG B C 1
ATOM 3963 O O . ARG B 1 184 ? 18.203 16.062 18.953 1 98.62 184 ARG B O 1
ATOM 3970 N N . ASN B 1 185 ? 17.344 16.375 16.922 1 98.81 185 ASN B N 1
ATOM 3971 C CA . ASN B 1 185 ? 18.656 16.203 16.297 1 98.81 185 ASN B CA 1
ATOM 3972 C C . ASN B 1 185 ? 19.625 17.281 16.75 1 98.81 185 ASN B C 1
ATOM 3974 O O . ASN B 1 185 ? 20.797 16.984 17.016 1 98.81 185 ASN B O 1
ATOM 3978 N N . ARG B 1 186 ? 19.188 18.531 16.859 1 98.62 186 ARG B N 1
ATOM 3979 C CA . ARG B 1 186 ? 20.031 19.609 17.328 1 98.62 186 ARG B CA 1
ATOM 3980 C C . ARG B 1 186 ? 20.5 19.344 18.75 1 98.62 186 ARG B C 1
ATOM 3982 O O . ARG B 1 186 ? 21.672 19.578 19.078 1 98.62 186 ARG B O 1
ATOM 3989 N N . ALA B 1 187 ? 19.594 18.906 19.562 1 98.12 187 ALA B N 1
ATOM 3990 C 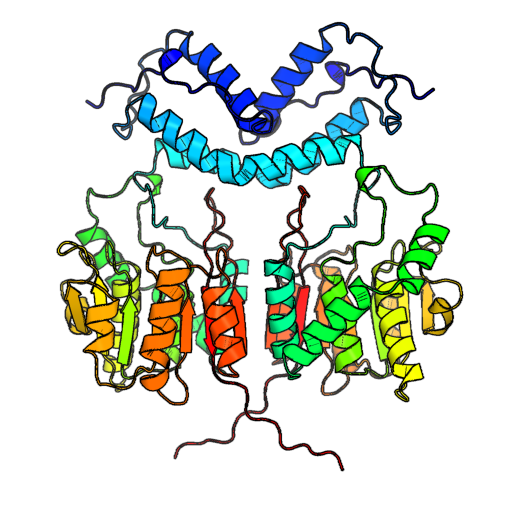CA . ALA B 1 187 ? 19.938 18.578 20.938 1 98.12 187 ALA B CA 1
ATOM 3991 C C . ALA B 1 187 ? 21 17.484 21 1 98.12 187 ALA B C 1
ATOM 3993 O O . ALA B 1 187 ? 21.766 17.422 21.969 1 98.12 187 ALA B O 1
ATOM 3994 N N . GLU B 1 188 ? 21.062 16.688 19.984 1 98.12 188 GLU B N 1
ATOM 3995 C CA . GLU B 1 188 ? 22.047 15.609 19.906 1 98.12 188 GLU B CA 1
ATOM 3996 C C . GLU B 1 188 ? 23.281 16.047 19.141 1 98.12 188 GLU B C 1
ATOM 3998 O O . GLU B 1 188 ? 24.141 15.211 18.812 1 98.12 188 GLU B O 1
ATOM 4003 N N . GLY B 1 189 ? 23.406 17.312 18.672 1 98.38 189 GLY B N 1
ATOM 4004 C CA . GLY B 1 189 ? 24.625 17.859 18.094 1 98.38 189 GLY B CA 1
ATOM 4005 C C . GLY B 1 189 ? 24.578 17.984 16.594 1 98.38 189 GLY B C 1
ATOM 4006 O O . GLY B 1 189 ? 25.609 18.234 15.945 1 98.38 189 GLY B O 1
ATOM 4007 N N . HIS B 1 190 ? 23.422 17.734 16 1 98.38 190 HIS B N 1
ATOM 4008 C CA . HIS B 1 190 ? 23.297 17.828 14.547 1 98.38 190 HIS B CA 1
ATOM 4009 C C . HIS B 1 190 ? 22.531 19.078 14.141 1 98.38 190 HIS B C 1
ATOM 4011 O O . HIS B 1 190 ? 21.453 19.359 14.688 1 98.38 190 HIS B O 1
ATOM 4017 N N . ALA B 1 191 ? 23.078 19.781 13.203 1 96.69 191 ALA B N 1
ATOM 4018 C CA . ALA B 1 191 ? 22.406 20.984 12.719 1 96.69 191 ALA B CA 1
ATOM 4019 C C . ALA B 1 191 ? 21.156 20.609 11.922 1 96.69 191 ALA B C 1
ATOM 4021 O O . ALA B 1 191 ? 20.906 19.438 11.641 1 96.69 191 ALA B O 1
ATOM 4022 N N . GLY B 1 192 ? 20.328 21.625 11.602 1 98.38 192 GLY B N 1
ATOM 4023 C CA . GLY B 1 192 ? 19.141 21.453 10.773 1 98.38 192 GLY B CA 1
ATOM 4024 C C . GLY B 1 192 ? 18.203 22.641 10.836 1 98.38 192 GLY B C 1
ATOM 4025 O O . GLY B 1 192 ? 18.094 23.297 11.875 1 98.38 192 GLY B O 1
ATOM 4026 N N . ARG B 1 193 ? 17.625 22.859 9.734 1 98.5 193 ARG B N 1
ATOM 4027 C CA . ARG B 1 193 ? 16.719 24 9.656 1 98.5 193 ARG B CA 1
ATOM 4028 C C . ARG B 1 193 ? 15.492 23.672 8.805 1 98.5 193 ARG B C 1
ATOM 4030 O O . ARG B 1 193 ? 15.609 23.031 7.758 1 98.5 193 ARG B O 1
ATOM 4037 N N . TYR B 1 194 ? 14.359 24.156 9.305 1 98.81 194 TYR B N 1
ATOM 4038 C CA . TYR B 1 194 ? 13.094 23.984 8.602 1 98.81 194 TYR B CA 1
ATOM 4039 C C . TYR B 1 194 ? 12.727 25.234 7.82 1 98.81 194 TYR B C 1
ATOM 4041 O O . TYR B 1 194 ? 12.859 26.359 8.328 1 98.81 194 TYR B O 1
ATOM 4049 N N . VAL B 1 195 ? 12.352 25.062 6.602 1 98.81 195 VAL B N 1
ATOM 4050 C CA . VAL B 1 195 ? 11.789 26.141 5.801 1 98.81 195 VAL B CA 1
ATOM 4051 C C . VAL B 1 195 ? 10.469 25.703 5.176 1 98.81 195 VAL B C 1
ATOM 4053 O O . VAL B 1 195 ? 10.453 24.812 4.32 1 98.81 195 VAL B O 1
ATOM 4056 N N . GLY B 1 196 ? 9.398 26.25 5.59 1 98.44 196 GLY B N 1
ATOM 4057 C CA . GLY B 1 196 ? 8.094 25.984 4.992 1 98.44 196 GLY B CA 1
ATOM 4058 C C . GLY B 1 196 ? 7.602 27.125 4.121 1 98.44 196 GLY B C 1
ATOM 4059 O O . GLY B 1 196 ? 8.086 28.25 4.234 1 98.44 196 GLY B O 1
ATOM 4060 N N . THR B 1 197 ? 6.66 26.844 3.223 1 97.75 197 THR B N 1
ATOM 4061 C CA . THR B 1 197 ? 5.996 27.906 2.469 1 97.75 197 THR B CA 1
ATOM 4062 C C . THR B 1 197 ? 4.516 27.578 2.283 1 97.75 197 THR B C 1
ATOM 4064 O O . THR B 1 197 ? 4.141 26.422 2.107 1 97.75 197 THR B O 1
ATOM 4067 N N . ASP B 1 198 ? 3.717 28.578 2.41 1 97 198 ASP B N 1
ATOM 4068 C CA . ASP B 1 198 ? 2.273 28.5 2.205 1 97 198 ASP B CA 1
ATOM 4069 C C . ASP B 1 198 ? 1.713 29.828 1.702 1 97 198 ASP B C 1
ATOM 4071 O O . ASP B 1 198 ? 2.166 30.891 2.119 1 97 198 ASP B O 1
ATOM 4075 N N . ILE B 1 199 ? 0.762 29.719 0.837 1 95 199 ILE B N 1
ATOM 4076 C CA . ILE B 1 199 ? 0.156 30.906 0.269 1 95 199 ILE B CA 1
ATOM 4077 C C . ILE B 1 199 ? -0.706 31.609 1.322 1 95 199 ILE B C 1
ATOM 4079 O O . ILE B 1 199 ? -0.88 32.812 1.287 1 95 199 ILE B O 1
ATOM 4083 N N . ASN B 1 200 ? -1.297 30.828 2.291 1 95.12 200 ASN B N 1
ATOM 4084 C CA . ASN B 1 200 ? -2.139 31.359 3.361 1 95.12 200 ASN B CA 1
ATOM 4085 C C . ASN B 1 200 ? -1.303 31.953 4.488 1 95.12 200 ASN B C 1
ATOM 4087 O O . ASN B 1 200 ? -0.59 31.234 5.188 1 95.12 200 ASN B O 1
ATOM 4091 N N . PRO B 1 201 ? -1.439 33.25 4.754 1 95.69 201 PRO B N 1
ATOM 4092 C CA . PRO B 1 201 ? -0.638 33.875 5.801 1 95.69 201 PRO B CA 1
ATOM 4093 C C . PRO B 1 201 ? -1 33.375 7.199 1 95.69 201 PRO B C 1
ATOM 4095 O O . PRO B 1 201 ? -0.269 33.656 8.156 1 95.69 201 PRO B O 1
ATOM 4098 N N . GLU B 1 202 ? -2.098 32.656 7.32 1 94.94 202 GLU B N 1
ATOM 4099 C CA . GLU B 1 202 ? -2.527 32.156 8.617 1 94.94 202 GLU B CA 1
ATOM 4100 C C . GLU B 1 202 ? -2.068 30.703 8.828 1 94.94 202 GLU B C 1
ATOM 4102 O O . GLU B 1 202 ? -2.318 30.109 9.883 1 94.94 202 GLU B O 1
ATOM 4107 N N . ALA B 1 203 ? -1.401 30.141 7.855 1 96.19 203 ALA B N 1
ATOM 4108 C CA . ALA B 1 203 ? -0.917 28.766 7.973 1 96.19 203 ALA B CA 1
ATOM 4109 C C . ALA B 1 203 ? 0.123 28.656 9.078 1 96.19 203 ALA B C 1
ATOM 4111 O O . ALA B 1 203 ? 0.744 29.641 9.469 1 96.19 203 ALA B O 1
ATOM 4112 N N . GLY B 1 204 ? 0.235 27.469 9.68 1 97.56 204 GLY B N 1
ATOM 4113 C CA . GLY B 1 204 ? 1.329 27.172 10.594 1 97.56 204 GLY B CA 1
ATOM 4114 C C . GLY B 1 204 ? 0.98 27.422 12.047 1 97.56 204 GLY B C 1
ATOM 4115 O O . GLY B 1 204 ? 1.853 27.766 12.852 1 97.56 204 GLY B O 1
ATOM 4116 N N . MET B 1 205 ? -0.249 27.344 12.352 1 96.69 205 MET B N 1
ATOM 4117 C CA . MET B 1 205 ? -0.671 27.625 13.719 1 96.69 205 MET B CA 1
ATOM 4118 C C . MET B 1 205 ? 0.012 26.688 14.711 1 96.69 205 MET B C 1
ATOM 4120 O O . MET B 1 205 ? 0.259 27.062 15.859 1 96.69 205 MET B O 1
ATOM 4124 N N . LEU B 1 206 ? 0.332 25.484 14.289 1 97.69 206 LEU B N 1
ATOM 4125 C CA . LEU B 1 206 ? 0.965 24.5 15.172 1 97.69 206 LEU B CA 1
ATOM 4126 C C . LEU B 1 206 ? 2.465 24.766 15.281 1 97.69 206 LEU B C 1
ATOM 4128 O O . LEU B 1 206 ? 3.119 24.266 16.203 1 97.69 206 LEU B O 1
ATOM 4132 N N . PHE B 1 207 ? 2.979 25.453 14.297 1 98.31 207 PHE B N 1
ATOM 4133 C CA . PHE B 1 207 ? 4.395 25.797 14.25 1 98.31 207 PHE B CA 1
ATOM 4134 C C . PHE B 1 207 ? 4.672 27.062 15.062 1 98.31 207 PHE B C 1
ATOM 4136 O O . PHE B 1 207 ? 5.02 28.094 14.508 1 98.31 207 PHE B O 1
ATOM 4143 N N . CYS B 1 208 ? 4.562 27.016 16.359 1 97.81 208 CYS B N 1
ATOM 4144 C CA . CYS B 1 208 ? 4.734 28.141 17.281 1 97.81 208 CYS B CA 1
ATOM 4145 C C . CYS B 1 208 ? 5.457 27.703 18.547 1 97.81 208 CYS B C 1
ATOM 4147 O O . CYS B 1 208 ? 5.859 26.547 18.672 1 97.81 208 CYS B O 1
ATOM 4149 N N . GLY B 1 209 ? 5.781 28.656 19.422 1 97 209 GLY B N 1
ATOM 4150 C CA . GLY B 1 209 ? 6.484 28.328 20.656 1 97 209 GLY B CA 1
ATOM 4151 C C . GLY B 1 209 ? 7.875 27.766 20.406 1 97 209 GLY B C 1
ATOM 4152 O O . GLY B 1 209 ? 8.609 28.266 19.562 1 97 209 GLY B O 1
ATOM 4153 N N . ASP B 1 210 ? 8.273 26.766 21.156 1 97 210 ASP B N 1
ATOM 4154 C CA . ASP B 1 210 ? 9.609 26.188 21.078 1 97 210 ASP B CA 1
ATOM 4155 C C . ASP B 1 210 ? 9.867 25.578 19.703 1 97 210 ASP B C 1
ATOM 4157 O O . ASP B 1 210 ? 11.008 25.578 19.219 1 97 210 ASP B O 1
ATOM 4161 N N . TYR B 1 211 ? 8.82 25.172 19.078 1 98.25 211 TYR B N 1
ATOM 4162 C CA . TYR B 1 211 ? 8.992 24.453 17.828 1 98.25 211 TYR B CA 1
ATOM 4163 C C . TYR B 1 211 ? 9.266 25.422 16.672 1 98.25 211 TYR B C 1
ATOM 4165 O O . TYR B 1 211 ? 9.844 25.047 15.656 1 98.25 211 TYR B O 1
ATOM 4173 N N . ALA B 1 212 ? 8.859 26.625 16.844 1 97.94 212 ALA B N 1
ATOM 4174 C CA . ALA B 1 212 ? 9.133 27.656 15.844 1 97.94 212 ALA B CA 1
ATOM 4175 C C . ALA B 1 212 ? 10.625 27.922 15.727 1 97.94 212 ALA B C 1
ATOM 4177 O O . ALA B 1 212 ? 11.086 28.484 14.727 1 97.94 212 ALA B O 1
ATOM 4178 N N . GLN B 1 213 ? 11.422 27.531 16.703 1 98.19 213 GLN B N 1
ATOM 4179 C CA . GLN B 1 213 ? 12.867 27.719 16.688 1 98.19 213 GLN B CA 1
ATOM 4180 C C . GLN B 1 213 ? 13.516 26.859 15.602 1 98.19 213 GLN B C 1
ATOM 4182 O O . GLN B 1 213 ? 14.672 27.078 15.242 1 98.19 213 GLN B O 1
ATOM 4187 N N . ALA B 1 214 ? 12.797 25.906 15.102 1 98.62 214 ALA B N 1
ATOM 4188 C CA . ALA B 1 214 ? 13.359 24.984 14.125 1 98.62 214 ALA B CA 1
ATOM 4189 C C . ALA B 1 214 ? 13.594 25.672 12.789 1 98.62 214 ALA B C 1
ATOM 4191 O O . ALA B 1 214 ? 14.367 25.188 11.961 1 98.62 214 ALA B O 1
ATOM 4192 N N . GLY B 1 215 ? 12.867 26.766 12.539 1 98.69 215 GLY B N 1
ATOM 4193 C CA . GLY B 1 215 ? 13.023 27.391 11.242 1 98.69 215 GLY B CA 1
ATOM 4194 C C . GLY B 1 215 ? 11.992 28.469 10.969 1 98.69 215 GLY B C 1
ATOM 4195 O O . GLY B 1 215 ? 11.648 29.25 11.867 1 98.69 215 GLY B O 1
ATOM 4196 N N . THR B 1 216 ? 11.602 28.578 9.68 1 98.31 216 THR B N 1
ATOM 4197 C CA . THR B 1 216 ? 10.727 29.672 9.289 1 98.31 216 THR B CA 1
ATOM 4198 C C . THR B 1 216 ? 9.703 29.219 8.258 1 98.31 216 THR B C 1
ATOM 4200 O O . THR B 1 216 ? 9.883 28.172 7.621 1 98.31 216 THR B O 1
ATOM 4203 N N . ILE B 1 217 ? 8.617 29.969 8.188 1 98.31 217 ILE B N 1
ATOM 4204 C CA . ILE B 1 217 ? 7.625 29.797 7.129 1 98.31 217 ILE B CA 1
ATOM 4205 C C . ILE B 1 217 ? 7.613 31.031 6.23 1 98.31 217 ILE B C 1
ATOM 4207 O O . ILE B 1 217 ? 7.496 32.156 6.715 1 98.31 217 ILE B O 1
ATOM 4211 N N . LEU B 1 218 ? 7.805 30.781 4.988 1 97.88 218 LEU B N 1
ATOM 4212 C CA . LEU B 1 218 ? 7.699 31.828 3.975 1 97.88 218 LEU B CA 1
ATOM 4213 C C . LEU B 1 218 ? 6.285 31.891 3.406 1 97.88 218 LEU B C 1
ATOM 4215 O O . LEU B 1 218 ? 5.797 30.906 2.838 1 97.88 218 LEU B O 1
ATOM 4219 N N . TYR B 1 219 ? 5.625 33.031 3.514 1 97.56 219 TYR B N 1
ATOM 4220 C CA . TYR B 1 219 ? 4.254 33.156 3.023 1 97.56 219 TYR B CA 1
ATOM 4221 C C . TYR B 1 219 ? 4.23 33.719 1.605 1 97.56 219 TYR B C 1
ATOM 4223 O O . TYR B 1 219 ? 4.926 34.688 1.3 1 97.56 219 TYR B O 1
ATOM 4231 N N . GLY B 1 220 ? 3.49 33.094 0.719 1 95.5 220 GLY B N 1
ATOM 4232 C CA . GLY B 1 220 ? 3.391 33.438 -0.691 1 95.5 220 GLY B CA 1
ATOM 4233 C C . GLY B 1 220 ? 3.299 32.219 -1.593 1 95.5 220 GLY B C 1
ATOM 4234 O O . GLY B 1 220 ? 3.049 31.094 -1.12 1 95.5 220 GLY B O 1
ATOM 4235 N N . ASP B 1 221 ? 3.457 32.5 -2.859 1 94.62 221 ASP B N 1
ATOM 4236 C CA . ASP B 1 221 ? 3.428 31.422 -3.848 1 94.62 221 ASP B CA 1
ATOM 4237 C C . ASP B 1 221 ? 4.641 30.5 -3.701 1 94.62 221 ASP B C 1
ATOM 4239 O O . ASP B 1 221 ? 5.77 30.969 -3.564 1 94.62 221 ASP B O 1
ATOM 4243 N N . SER B 1 222 ? 4.402 29.203 -3.604 1 95.06 222 SER B N 1
ATOM 4244 C CA . SER B 1 222 ? 5.477 28.25 -3.355 1 95.06 222 SER B CA 1
ATOM 4245 C C . SER B 1 222 ? 6.539 28.328 -4.449 1 95.06 222 SER B C 1
ATOM 4247 O O . SER B 1 222 ? 7.73 28.188 -4.168 1 95.06 222 SER B O 1
ATOM 4249 N N . LEU B 1 223 ? 6.125 28.484 -5.762 1 95.25 223 LEU B N 1
ATOM 4250 C CA . LEU B 1 223 ? 7.082 28.547 -6.859 1 95.25 223 LEU B CA 1
ATOM 4251 C C . LEU B 1 223 ? 7.992 29.766 -6.711 1 95.25 223 LEU B C 1
ATOM 4253 O O . LEU B 1 223 ? 9.188 29.688 -6.988 1 95.25 223 LEU B O 1
ATOM 4257 N N . GLU B 1 224 ? 7.414 30.859 -6.285 1 95.81 224 GLU B N 1
ATOM 4258 C CA . GLU B 1 224 ? 8.219 32.062 -6.039 1 95.81 224 GLU B CA 1
ATOM 4259 C C . GLU B 1 224 ? 9.203 31.828 -4.895 1 95.81 224 GLU B C 1
ATOM 4261 O O . GLU B 1 224 ? 10.375 32.219 -4.992 1 95.81 224 GLU B O 1
ATOM 4266 N N . SER B 1 225 ? 8.664 31.266 -3.797 1 95.75 225 SER B N 1
ATOM 4267 C CA . SER B 1 225 ? 9.523 30.969 -2.65 1 95.75 225 SER B CA 1
ATOM 4268 C C . SER B 1 225 ? 10.664 30.047 -3.033 1 95.75 225 SER B C 1
ATOM 4270 O O . SER B 1 225 ? 11.812 30.266 -2.633 1 95.75 225 SER B O 1
ATOM 4272 N N . LEU B 1 226 ? 10.398 28.984 -3.803 1 96.5 226 LEU B N 1
ATOM 4273 C CA . LEU B 1 226 ? 11.406 28 -4.207 1 96.5 226 LEU B CA 1
ATOM 4274 C C . LEU B 1 226 ? 12.406 28.625 -5.176 1 96.5 226 LEU B C 1
ATOM 4276 O O . LEU B 1 226 ? 13.602 28.312 -5.129 1 96.5 226 LEU B O 1
ATOM 4280 N N . TRP B 1 227 ? 11.867 29.422 -6.086 1 96.25 227 TRP B N 1
ATOM 4281 C CA . TRP B 1 227 ? 12.75 30.094 -7.035 1 96.25 227 TRP B CA 1
ATOM 4282 C C . TRP B 1 227 ? 13.781 30.953 -6.305 1 96.25 227 TRP B C 1
ATOM 4284 O O . TRP B 1 227 ? 14.961 30.953 -6.656 1 96.25 227 TRP B O 1
ATOM 4294 N N . ALA B 1 228 ? 13.367 31.641 -5.266 1 96.19 228 ALA B N 1
ATOM 4295 C CA . ALA B 1 228 ? 14.219 32.562 -4.527 1 96.19 228 ALA B CA 1
ATOM 4296 C C . ALA B 1 228 ? 15.141 31.828 -3.566 1 96.19 228 ALA B C 1
ATOM 4298 O O . ALA B 1 228 ? 16.141 32.375 -3.096 1 96.19 228 ALA B O 1
ATOM 4299 N N . PHE B 1 229 ? 14.758 30.609 -3.268 1 95.88 229 PHE B N 1
ATOM 4300 C CA . PHE B 1 229 ? 15.539 29.828 -2.316 1 95.88 229 PHE B CA 1
ATOM 4301 C C . PHE B 1 229 ? 16.859 29.391 -2.93 1 95.88 229 PHE B C 1
ATOM 4303 O O . PHE B 1 229 ? 16.875 28.703 -3.951 1 95.88 229 PHE B O 1
ATOM 4310 N N . ASN B 1 230 ? 18.078 29.703 -2.355 1 94.19 230 ASN B N 1
ATOM 4311 C CA . ASN B 1 230 ? 19.359 29.516 -3.023 1 94.19 230 ASN B CA 1
ATOM 4312 C C . ASN B 1 230 ? 20.281 28.594 -2.232 1 94.19 230 ASN B C 1
ATOM 4314 O O . ASN B 1 230 ? 21.484 28.547 -2.469 1 94.19 230 ASN B O 1
ATOM 4318 N N . GLU B 1 231 ? 19.766 27.828 -1.353 1 96.88 231 GLU B N 1
ATOM 4319 C CA . GLU B 1 231 ? 20.547 26.828 -0.608 1 96.88 231 GLU B CA 1
ATOM 4320 C C . GLU B 1 231 ? 20.234 25.422 -1.082 1 96.88 231 GLU B C 1
ATOM 4322 O O . GLU B 1 231 ? 19.25 25.188 -1.771 1 96.88 231 GLU B O 1
ATOM 4327 N N . LYS B 1 232 ? 21.172 24.5 -0.729 1 98.12 232 LYS B N 1
ATOM 4328 C CA . LYS B 1 232 ? 20.938 23.094 -1.08 1 98.12 232 LYS B CA 1
ATOM 4329 C C . LYS B 1 232 ? 19.891 22.469 -0.171 1 98.12 232 LYS B C 1
ATOM 4331 O O . LYS B 1 232 ? 19.922 22.656 1.046 1 98.12 232 LYS B O 1
ATOM 4336 N N . ILE B 1 233 ? 19.031 21.75 -0.772 1 98.75 233 ILE B N 1
ATOM 4337 C CA . ILE B 1 233 ? 17.938 21.109 -0.066 1 98.75 233 ILE B CA 1
ATOM 4338 C C . ILE B 1 233 ? 18.281 19.641 0.182 1 98.75 233 ILE B C 1
ATOM 4340 O O . ILE B 1 233 ? 18.562 18.891 -0.758 1 98.75 233 ILE B O 1
ATOM 4344 N N . ASP B 1 234 ? 18.25 19.25 1.468 1 98.75 234 ASP B N 1
ATOM 4345 C CA . ASP B 1 234 ? 18.547 17.859 1.809 1 98.75 234 ASP B CA 1
ATOM 4346 C C . ASP B 1 234 ? 17.266 17.016 1.812 1 98.75 234 ASP B C 1
ATOM 4348 O O . ASP B 1 234 ? 17.312 15.805 1.581 1 98.75 234 ASP B O 1
ATOM 4352 N N . LEU B 1 235 ? 16.172 17.594 2.191 1 98.81 235 LEU B N 1
ATOM 4353 C CA . LEU B 1 235 ? 14.867 16.938 2.229 1 98.81 235 LEU B CA 1
ATOM 4354 C C . LEU B 1 235 ? 13.773 17.891 1.766 1 98.81 235 LEU B C 1
ATOM 4356 O O . LEU B 1 235 ? 13.609 18.969 2.326 1 98.81 235 LEU B O 1
ATOM 4360 N N . PHE B 1 236 ? 13.094 17.484 0.746 1 98.75 236 PHE B N 1
ATOM 4361 C CA . PHE B 1 236 ? 11.992 18.266 0.206 1 98.75 236 PHE B CA 1
ATOM 4362 C C . PHE B 1 236 ? 10.672 17.531 0.385 1 98.75 236 PHE B C 1
ATOM 4364 O O . PHE B 1 236 ? 10.547 16.359 0.014 1 98.75 236 PHE B O 1
ATOM 4371 N N . ILE B 1 237 ? 9.711 18.156 0.972 1 98.25 237 ILE B N 1
ATOM 4372 C CA . ILE B 1 237 ? 8.383 17.578 1.154 1 98.25 237 ILE B CA 1
ATOM 4373 C C . ILE B 1 237 ? 7.359 18.391 0.359 1 98.25 237 ILE B C 1
ATOM 4375 O O . ILE B 1 237 ? 7.121 19.562 0.653 1 98.25 237 ILE B O 1
ATOM 4379 N N . ASN B 1 238 ? 6.816 17.75 -0.625 1 96.56 238 ASN B N 1
ATOM 4380 C CA . ASN B 1 238 ? 5.719 18.328 -1.381 1 96.56 238 ASN B CA 1
ATOM 4381 C C . ASN B 1 238 ? 4.363 17.938 -0.799 1 96.56 238 ASN B C 1
ATOM 4383 O O . ASN B 1 238 ? 3.879 16.828 -1.033 1 96.56 238 ASN B O 1
ATOM 4387 N N . ASP B 1 239 ? 3.711 18.766 -0.154 1 88.88 239 ASP B N 1
ATOM 4388 C CA . ASP B 1 239 ? 2.422 18.531 0.49 1 88.88 239 ASP B CA 1
ATOM 4389 C C . ASP B 1 239 ? 1.417 19.625 0.119 1 88.88 239 ASP B C 1
ATOM 4391 O O . ASP B 1 239 ? 0.711 20.141 0.985 1 88.88 239 ASP B O 1
ATOM 4395 N N . SER B 1 240 ? 1.486 20.078 -1.058 1 80.38 240 SER B N 1
ATOM 4396 C CA . SER B 1 240 ? 0.605 21.141 -1.52 1 80.38 240 SER B CA 1
ATOM 4397 C C . SER B 1 240 ? -0.568 20.578 -2.318 1 80.38 240 SER B C 1
ATOM 4399 O O . SER B 1 240 ? -0.455 19.516 -2.938 1 80.38 240 SER B O 1
ATOM 4401 N N . ASP B 1 241 ? -1.682 21.062 -1.969 1 66.31 241 ASP B N 1
ATOM 4402 C CA . ASP B 1 241 ? -2.879 20.672 -2.709 1 66.31 241 ASP B CA 1
ATOM 4403 C C . ASP B 1 241 ? -2.898 21.312 -4.094 1 66.31 241 ASP B C 1
ATOM 4405 O O . ASP B 1 241 ? -3.725 22.188 -4.367 1 66.31 241 ASP B O 1
ATOM 4409 N N . HIS B 1 242 ? -1.924 20.969 -4.816 1 69.12 242 HIS B N 1
ATOM 4410 C CA . HIS B 1 242 ? -1.812 21.562 -6.148 1 69.12 242 HIS B CA 1
ATOM 4411 C C . HIS B 1 242 ? -2.139 20.531 -7.23 1 69.12 242 HIS B C 1
ATOM 4413 O O . HIS B 1 242 ? -2.287 19.344 -6.938 1 69.12 242 HIS B O 1
ATOM 4419 N N . SER B 1 243 ? -2.398 21.094 -8.328 1 80.38 243 SER B N 1
ATOM 4420 C CA . SER B 1 243 ? -2.541 20.281 -9.531 1 80.38 243 SER B CA 1
ATOM 4421 C C . SER B 1 243 ? -1.268 19.5 -9.82 1 80.38 243 SER B C 1
ATOM 4423 O O . SER B 1 243 ? -0.197 19.828 -9.305 1 80.38 243 SER B O 1
ATOM 4425 N N . ALA B 1 244 ? -1.466 18.469 -10.508 1 85.06 244 ALA B N 1
ATOM 4426 C CA . ALA B 1 244 ? -0.321 17.672 -10.938 1 85.06 244 ALA B CA 1
ATOM 4427 C C . ALA B 1 244 ? 0.703 18.531 -11.68 1 85.06 244 ALA B C 1
ATOM 4429 O O . ALA B 1 244 ? 1.91 18.328 -11.531 1 85.06 244 ALA B O 1
ATOM 4430 N N . SER B 1 245 ? 0.194 19.453 -12.453 1 87.5 245 SER B N 1
ATOM 4431 C CA . SER B 1 245 ? 1.09 20.344 -13.203 1 87.5 245 SER B CA 1
ATOM 4432 C C . SER B 1 245 ? 1.898 21.219 -12.258 1 87.5 245 SER B C 1
ATOM 4434 O O . SER B 1 245 ? 3.1 21.422 -12.461 1 87.5 245 SER B O 1
ATOM 4436 N N . TYR B 1 246 ? 1.251 21.75 -11.305 1 89.88 246 TYR B N 1
ATOM 4437 C CA . TYR B 1 246 ? 1.93 22.609 -10.336 1 89.88 246 TYR B CA 1
ATOM 4438 C C . TYR B 1 246 ? 2.947 21.812 -9.523 1 89.88 246 TYR B C 1
ATOM 4440 O O . TYR B 1 246 ? 4.055 22.297 -9.266 1 89.88 246 TYR B O 1
ATOM 4448 N N . GLU B 1 247 ? 2.568 20.656 -9.133 1 92.69 247 GLU B N 1
ATOM 4449 C CA . GLU B 1 247 ? 3.467 19.734 -8.445 1 92.69 247 GLU B CA 1
ATOM 4450 C C . GLU B 1 247 ? 4.719 19.469 -9.273 1 92.69 247 GLU B C 1
ATOM 4452 O O . GLU B 1 247 ? 5.836 19.516 -8.758 1 92.69 247 GLU B O 1
ATOM 4457 N N . SER B 1 248 ? 4.559 19.203 -10.57 1 94.94 248 SER B N 1
ATOM 4458 C CA . SER B 1 248 ? 5.672 18.938 -11.477 1 94.94 248 SER B CA 1
ATOM 4459 C C . SER B 1 248 ? 6.59 20.156 -11.594 1 94.94 248 SER B C 1
ATOM 4461 O O . SER B 1 248 ? 7.809 20.016 -11.664 1 94.94 248 SER B O 1
ATOM 4463 N N . GLU B 1 249 ? 6 21.297 -11.641 1 95.12 249 GLU B N 1
ATOM 4464 C CA . GLU B 1 249 ? 6.793 22.516 -11.734 1 95.12 249 GLU B CA 1
ATOM 4465 C C . GLU B 1 249 ? 7.66 22.719 -10.492 1 95.12 249 GLU B C 1
ATOM 4467 O O . GLU B 1 249 ? 8.797 23.188 -10.586 1 95.12 249 GLU B O 1
ATOM 4472 N N . GLU B 1 250 ? 7.141 22.406 -9.344 1 96.44 250 GLU B N 1
ATOM 4473 C CA . GLU B 1 250 ? 7.93 22.5 -8.117 1 96.44 250 GLU B CA 1
ATOM 4474 C C . GLU B 1 250 ? 9.125 21.547 -8.164 1 96.44 250 GLU B C 1
ATOM 4476 O O . GLU B 1 250 ? 10.234 21.922 -7.77 1 96.44 250 GLU B O 1
ATOM 4481 N N . TYR B 1 251 ? 8.867 20.328 -8.617 1 97.06 251 TYR B N 1
ATOM 4482 C CA . TYR B 1 251 ? 9.961 19.375 -8.734 1 97.06 251 TYR B CA 1
ATOM 4483 C C . TYR B 1 251 ? 11.023 19.859 -9.711 1 97.06 251 TYR B C 1
ATOM 4485 O O . TYR B 1 251 ? 12.219 19.719 -9.461 1 97.06 251 TYR B O 1
ATOM 4493 N N . ASP B 1 252 ? 10.578 20.438 -10.852 1 96.19 252 ASP B N 1
ATOM 4494 C CA . ASP B 1 252 ? 11.523 20.969 -11.836 1 96.19 252 ASP B CA 1
ATOM 4495 C C . ASP B 1 252 ? 12.375 22.078 -11.227 1 96.19 252 ASP B C 1
ATOM 4497 O O . ASP B 1 252 ? 13.586 22.141 -11.453 1 96.19 252 ASP B O 1
ATOM 4501 N N . LEU B 1 253 ? 11.75 22.875 -10.492 1 96.31 253 LEU B N 1
ATOM 4502 C CA . LEU B 1 253 ? 12.414 24.031 -9.922 1 96.31 253 LEU B CA 1
ATOM 4503 C C . LEU B 1 253 ? 13.469 23.609 -8.906 1 96.31 253 LEU B C 1
ATOM 4505 O O . LEU B 1 253 ? 14.523 24.25 -8.805 1 96.31 253 LEU B O 1
ATOM 4509 N N . ILE B 1 254 ? 13.25 22.547 -8.125 1 97.12 254 ILE B N 1
ATOM 4510 C CA . ILE B 1 254 ? 14.164 22.25 -7.035 1 97.12 254 ILE B CA 1
ATOM 4511 C C . ILE B 1 254 ? 15.258 21.297 -7.531 1 97.12 254 ILE B C 1
ATOM 4513 O O . ILE B 1 254 ? 16.234 21.047 -6.82 1 97.12 254 ILE B O 1
ATOM 4517 N N . GLU B 1 255 ? 15.102 20.797 -8.727 1 97.38 255 GLU B N 1
ATOM 4518 C CA . GLU B 1 255 ? 16.031 19.781 -9.219 1 97.38 255 GLU B CA 1
ATOM 4519 C C . GLU B 1 255 ? 17.484 20.25 -9.07 1 97.38 255 GLU B C 1
ATOM 4521 O O . GLU B 1 255 ? 18.312 19.5 -8.547 1 97.38 255 GLU B O 1
ATOM 4526 N N . SER B 1 256 ? 17.766 21.469 -9.461 1 96.81 256 SER B N 1
ATOM 4527 C CA . SER B 1 256 ? 19.125 22 -9.422 1 96.81 256 SER B CA 1
ATOM 4528 C C . SER B 1 256 ? 19.516 22.391 -8 1 96.81 256 SER B C 1
ATOM 4530 O O . SER B 1 256 ? 20.688 22.672 -7.734 1 96.81 256 SER B O 1
ATOM 4532 N N . LYS B 1 257 ? 18.625 22.375 -7.066 1 98.06 257 LYS B N 1
ATOM 4533 C CA . LYS B 1 257 ? 18.859 22.844 -5.707 1 98.06 257 LYS B CA 1
ATOM 4534 C C . LYS B 1 257 ? 18.984 21.672 -4.734 1 98.06 257 LYS B C 1
ATOM 4536 O O . LYS B 1 257 ? 19.234 21.875 -3.545 1 98.06 257 LYS B O 1
ATOM 4541 N N . LEU B 1 258 ? 18.828 20.5 -5.215 1 97.94 258 LEU B N 1
ATOM 4542 C CA . LEU B 1 258 ? 18.891 19.312 -4.371 1 97.94 258 LEU B CA 1
ATOM 4543 C C . LEU B 1 258 ? 20.328 18.969 -4 1 97.94 258 LEU B C 1
ATOM 4545 O O . LEU B 1 258 ? 21.234 19.047 -4.844 1 97.94 258 LEU B O 1
ATOM 4549 N N . ALA B 1 259 ? 20.531 18.656 -2.75 1 97.25 259 ALA B N 1
ATOM 4550 C CA . ALA B 1 259 ? 21.812 18.062 -2.334 1 97.25 259 ALA B CA 1
ATOM 4551 C C . ALA B 1 259 ? 22 16.688 -2.961 1 97.25 259 ALA B C 1
ATOM 4553 O O . ALA B 1 259 ? 21.047 16.094 -3.48 1 97.25 259 ALA B O 1
ATOM 4554 N N . GLU B 1 260 ? 23.203 16.172 -2.994 1 92.31 260 GLU B N 1
ATOM 4555 C CA . GLU B 1 260 ? 23.578 14.922 -3.656 1 92.31 260 GLU B CA 1
ATOM 4556 C C . GLU B 1 260 ? 22.734 13.758 -3.158 1 92.31 260 GLU B C 1
ATOM 4558 O O . GLU B 1 260 ? 22.281 12.93 -3.949 1 92.31 260 GLU B O 1
ATOM 4563 N N . ASN B 1 261 ? 22.375 13.656 -1.909 1 94.25 261 ASN B N 1
ATOM 4564 C CA . ASN B 1 261 ? 21.656 12.531 -1.335 1 94.25 261 ASN B CA 1
ATOM 4565 C C . ASN B 1 261 ? 20.266 12.945 -0.846 1 94.25 261 ASN B C 1
ATOM 4567 O O . ASN B 1 261 ? 19.703 12.312 0.047 1 94.25 261 ASN B O 1
ATOM 4571 N N . ALA B 1 262 ? 19.797 13.984 -1.522 1 98.06 262 ALA B N 1
ATOM 4572 C CA . ALA B 1 262 ? 18.516 14.539 -1.079 1 98.06 262 ALA B CA 1
ATOM 4573 C C . ALA B 1 262 ? 17.375 13.539 -1.289 1 98.06 262 ALA B C 1
ATOM 4575 O O . ALA B 1 262 ? 17.406 12.766 -2.248 1 98.06 262 ALA B O 1
ATOM 4576 N N . LEU B 1 263 ? 16.438 13.531 -0.42 1 98.5 263 LEU B N 1
ATOM 4577 C CA . LEU B 1 263 ? 15.18 12.82 -0.583 1 98.5 263 LEU B CA 1
ATOM 4578 C C . LEU B 1 263 ? 14.039 13.789 -0.888 1 98.5 263 LEU B C 1
ATOM 4580 O O . LEU B 1 263 ? 14.047 14.922 -0.405 1 98.5 263 LEU B O 1
ATOM 4584 N N . ILE B 1 264 ? 13.125 13.312 -1.682 1 98.69 264 ILE B N 1
ATOM 4585 C CA . ILE B 1 264 ? 11.898 14.047 -1.952 1 98.69 264 ILE B CA 1
ATOM 4586 C C . ILE B 1 264 ? 10.688 13.219 -1.518 1 98.69 264 ILE B C 1
ATOM 4588 O O . ILE B 1 264 ? 10.547 12.062 -1.925 1 98.69 264 ILE B O 1
ATOM 4592 N N . LEU B 1 265 ? 9.891 13.781 -0.673 1 98.38 265 LEU B N 1
ATOM 4593 C CA . LEU B 1 265 ? 8.633 13.164 -0.261 1 98.38 265 LEU B CA 1
ATOM 4594 C C . LEU B 1 265 ? 7.445 13.836 -0.949 1 98.38 265 LEU B C 1
ATOM 4596 O O . LEU B 1 265 ? 7.391 15.062 -1.042 1 98.38 265 LEU B O 1
ATOM 4600 N N . GLY B 1 266 ? 6.566 13.023 -1.469 1 96.25 266 GLY B N 1
ATOM 4601 C CA . GLY B 1 266 ? 5.352 13.523 -2.09 1 96.25 266 GLY B CA 1
ATOM 4602 C C . GLY B 1 266 ? 4.086 12.984 -1.453 1 96.25 266 GLY B C 1
ATOM 4603 O O . GLY B 1 266 ? 3.947 11.773 -1.271 1 96.25 266 GLY B O 1
ATOM 4604 N N . ASP B 1 267 ? 3.197 13.844 -1.195 1 91 267 ASP B N 1
ATOM 4605 C CA . ASP B 1 267 ? 1.945 13.477 -0.539 1 91 267 ASP B CA 1
ATOM 4606 C C . ASP B 1 267 ? 0.884 13.078 -1.562 1 91 267 ASP B C 1
ATOM 4608 O O . ASP B 1 267 ? -0.142 12.5 -1.205 1 91 267 ASP B O 1
ATOM 4612 N N . ASN B 1 268 ? 1.106 13.281 -2.852 1 91.38 268 ASN B N 1
ATOM 4613 C CA . ASN B 1 268 ? 0.067 13.07 -3.854 1 91.38 268 ASN B CA 1
ATOM 4614 C C . ASN B 1 268 ? 0.392 11.883 -4.754 1 91.38 268 ASN B C 1
ATOM 4616 O O . ASN B 1 268 ? -0.236 11.703 -5.801 1 91.38 268 ASN B O 1
ATOM 4620 N N . ALA B 1 269 ? 1.312 11.086 -4.352 1 92.81 269 ALA B N 1
ATOM 4621 C CA . ALA B 1 269 ? 1.761 10 -5.215 1 92.81 269 ALA B CA 1
ATOM 4622 C C . ALA B 1 269 ? 0.667 8.945 -5.383 1 92.81 269 ALA B C 1
ATOM 4624 O O . ALA B 1 269 ? 0.738 8.102 -6.281 1 92.81 269 ALA B O 1
ATOM 4625 N N . HIS B 1 270 ? -0.343 8.969 -4.586 1 92.31 270 HIS B N 1
ATOM 4626 C CA . HIS B 1 270 ? -1.485 8.078 -4.742 1 92.31 270 HIS B CA 1
ATOM 4627 C C . HIS B 1 270 ? -2.41 8.555 -5.855 1 92.31 270 HIS B C 1
ATOM 4629 O O . HIS B 1 270 ? -3.236 7.789 -6.355 1 92.31 270 HIS B O 1
ATOM 4635 N N . ALA B 1 271 ? -2.201 9.836 -6.246 1 92.38 271 ALA B N 1
ATOM 4636 C CA . ALA B 1 271 ? -3.178 10.43 -7.16 1 92.38 271 ALA B CA 1
ATOM 4637 C C . ALA B 1 271 ? -2.5 10.977 -8.414 1 92.38 271 ALA B C 1
ATOM 4639 O O . ALA B 1 271 ? -3.15 11.172 -9.445 1 92.38 271 ALA B O 1
ATOM 4640 N N . THR B 1 272 ? -1.229 11.203 -8.328 1 94.12 272 THR B N 1
ATOM 4641 C CA . THR B 1 272 ? -0.509 11.734 -9.484 1 94.12 272 THR B CA 1
ATOM 4642 C C . THR B 1 272 ? 0.782 10.953 -9.719 1 94.12 272 THR B C 1
ATOM 4644 O O . THR B 1 272 ? 1.274 10.273 -8.812 1 94.12 272 THR B O 1
ATOM 4647 N N . ASP B 1 273 ? 1.321 11.117 -10.922 1 95.69 273 ASP B N 1
ATOM 4648 C CA . ASP B 1 273 ? 2.564 10.438 -11.281 1 95.69 273 ASP B CA 1
ATOM 4649 C C . ASP B 1 273 ? 3.738 11.414 -11.289 1 95.69 273 ASP B C 1
ATOM 4651 O O . ASP B 1 273 ? 4.82 11.094 -11.781 1 95.69 273 ASP B O 1
ATOM 4655 N N . ALA B 1 274 ? 3.514 12.594 -10.805 1 96.12 274 ALA B N 1
ATOM 4656 C CA . ALA B 1 274 ? 4.496 13.664 -10.953 1 96.12 274 ALA B CA 1
ATOM 4657 C C . ALA B 1 274 ? 5.832 13.273 -10.328 1 96.12 274 ALA B C 1
ATOM 4659 O O . ALA B 1 274 ? 6.883 13.406 -10.953 1 96.12 274 ALA B O 1
ATOM 4660 N N . LEU B 1 275 ? 5.828 12.805 -9.117 1 97.62 275 LEU B N 1
ATOM 4661 C CA . LEU B 1 275 ? 7.07 12.453 -8.445 1 97.62 275 LEU B CA 1
ATOM 4662 C C . LEU B 1 275 ? 7.727 11.25 -9.109 1 97.62 275 LEU B C 1
ATOM 4664 O O . LEU B 1 275 ? 8.953 11.195 -9.242 1 97.62 275 LEU B O 1
ATOM 4668 N N . LEU B 1 276 ? 6.887 10.289 -9.414 1 97.75 276 LEU B N 1
ATOM 4669 C CA . LEU B 1 276 ? 7.387 9.109 -10.117 1 97.75 276 LEU B CA 1
ATOM 4670 C C . LEU B 1 276 ? 8.094 9.508 -11.406 1 97.75 276 LEU B C 1
ATOM 4672 O O . LEU B 1 276 ? 9.195 9.039 -11.688 1 97.75 276 LEU B O 1
ATOM 4676 N N . GLU B 1 277 ? 7.473 10.336 -12.195 1 97.12 277 GLU B N 1
ATOM 4677 C CA . GLU B 1 277 ? 8.062 10.789 -13.453 1 97.12 277 GLU B CA 1
ATOM 4678 C C . GLU B 1 277 ? 9.352 11.57 -13.211 1 97.12 277 GLU B C 1
ATOM 4680 O O . GLU B 1 277 ? 10.312 11.43 -13.969 1 97.12 277 GLU B O 1
ATOM 4685 N N . PHE B 1 278 ? 9.328 12.406 -12.234 1 97.44 278 PHE B N 1
ATOM 4686 C CA . PHE B 1 278 ? 10.539 13.125 -11.859 1 97.44 278 PHE B CA 1
ATOM 4687 C C . PHE B 1 278 ? 11.664 12.156 -11.531 1 97.44 278 PHE B C 1
ATOM 4689 O O . PHE B 1 278 ? 12.812 12.367 -11.945 1 97.44 278 PHE B O 1
ATOM 4696 N N . SER B 1 279 ? 11.352 11.102 -10.766 1 97.56 279 SER B N 1
ATOM 4697 C CA . SER B 1 279 ? 12.336 10.102 -10.375 1 97.56 279 SER B CA 1
ATOM 4698 C C . SER B 1 279 ? 12.93 9.406 -11.594 1 97.56 279 SER B C 1
ATOM 4700 O O . SER B 1 279 ? 14.148 9.234 -11.695 1 97.56 279 SER B O 1
ATOM 4702 N N . ARG B 1 280 ? 12.078 9.023 -12.492 1 95.94 280 ARG B N 1
ATOM 4703 C CA . ARG B 1 280 ? 12.523 8.359 -13.711 1 95.94 280 ARG B CA 1
ATOM 4704 C C . ARG B 1 280 ? 13.453 9.258 -14.516 1 95.94 280 ARG B C 1
ATOM 4706 O O . ARG B 1 280 ? 14.539 8.828 -14.93 1 95.94 280 ARG B O 1
ATOM 4713 N N . ARG B 1 281 ? 13.055 10.461 -14.68 1 95.69 281 ARG B N 1
ATOM 4714 C CA . ARG B 1 281 ? 13.789 11.406 -15.508 1 95.69 281 ARG B CA 1
ATOM 4715 C C . ARG B 1 281 ? 15.148 11.727 -14.898 1 95.69 281 ARG B C 1
ATOM 4717 O O . ARG B 1 281 ? 16.125 11.93 -15.617 1 95.69 281 ARG B O 1
ATOM 4724 N N . THR B 1 282 ? 15.258 11.703 -13.602 1 95.94 282 THR B N 1
ATOM 4725 C CA . THR B 1 282 ? 16.484 12.133 -12.922 1 95.94 282 THR B CA 1
ATOM 4726 C C . THR B 1 282 ? 17.297 10.93 -12.461 1 95.94 282 THR B C 1
ATOM 4728 O O . THR B 1 282 ? 18.312 11.094 -11.781 1 95.94 282 THR B O 1
ATOM 4731 N N . GLY B 1 283 ? 16.859 9.719 -12.766 1 93.94 283 GLY B N 1
ATOM 4732 C CA . GLY B 1 283 ? 17.594 8.516 -12.43 1 93.94 283 GLY B CA 1
ATOM 4733 C C . GLY B 1 283 ? 17.531 8.156 -10.961 1 93.94 283 GLY B C 1
ATOM 4734 O O . GLY B 1 283 ? 18.422 7.492 -10.43 1 93.94 283 GLY B O 1
ATOM 4735 N N . ARG B 1 284 ? 16.516 8.609 -10.266 1 96.81 284 ARG B N 1
ATOM 4736 C CA . ARG B 1 284 ? 16.297 8.305 -8.852 1 96.81 284 ARG B CA 1
ATOM 4737 C C . ARG B 1 284 ? 15.398 7.094 -8.68 1 96.81 284 ARG B C 1
ATOM 4739 O O . ARG B 1 284 ? 14.641 6.746 -9.586 1 96.81 284 ARG B O 1
ATOM 4746 N N . ASN B 1 285 ? 15.484 6.441 -7.543 1 97.25 285 ASN B N 1
ATOM 4747 C CA . ASN B 1 285 ? 14.5 5.438 -7.156 1 97.25 285 ASN B CA 1
ATOM 4748 C C . ASN B 1 285 ? 13.188 6.078 -6.707 1 97.25 285 ASN B C 1
ATOM 4750 O O . ASN B 1 285 ? 13.172 7.242 -6.293 1 97.25 285 ASN B O 1
ATOM 4754 N N . PHE B 1 286 ? 12.172 5.352 -6.852 1 98.5 286 PHE B N 1
ATOM 4755 C CA . PHE B 1 286 ? 10.859 5.766 -6.363 1 98.5 286 PHE B CA 1
ATOM 4756 C C . PHE B 1 286 ? 10.172 4.621 -5.629 1 98.5 286 PHE B C 1
ATOM 4758 O O . PHE B 1 286 ? 10.234 3.469 -6.062 1 98.5 286 PHE B O 1
ATOM 4765 N N . LEU B 1 287 ? 9.609 4.891 -4.492 1 98.5 287 LEU B N 1
ATOM 4766 C CA . LEU B 1 287 ? 8.75 3.959 -3.764 1 98.5 287 LEU B CA 1
ATOM 4767 C C . LEU B 1 287 ? 7.508 4.668 -3.234 1 98.5 287 LEU B C 1
ATOM 4769 O O . LEU B 1 287 ? 7.547 5.863 -2.941 1 98.5 287 LEU B O 1
ATOM 4773 N N . PHE B 1 288 ? 6.473 3.945 -3.162 1 98.44 288 PHE B N 1
ATOM 4774 C CA . PHE B 1 288 ? 5.23 4.461 -2.602 1 98.44 288 PHE B CA 1
ATOM 4775 C C . PHE B 1 288 ? 4.773 3.613 -1.421 1 98.44 288 PHE B C 1
ATOM 4777 O O . PHE B 1 288 ? 4.656 2.391 -1.537 1 98.44 288 PHE B O 1
ATOM 4784 N N . PHE B 1 289 ? 4.637 4.188 -0.297 1 98.25 289 PHE B N 1
ATOM 4785 C CA . PHE B 1 289 ? 4.07 3.584 0.902 1 98.25 289 PHE B CA 1
ATOM 4786 C C . PHE B 1 289 ? 2.588 3.918 1.03 1 98.25 289 PHE B C 1
ATOM 4788 O O . PHE B 1 289 ? 2.215 5.09 1.09 1 98.25 289 PHE B O 1
ATOM 4795 N N . ARG B 1 290 ? 1.747 2.93 1.144 1 96.94 290 ARG B N 1
ATOM 4796 C CA . ARG B 1 290 ? 0.317 3.137 1.341 1 96.94 290 ARG B CA 1
ATOM 4797 C C . ARG B 1 290 ? -0.055 3.018 2.814 1 96.94 290 ARG B C 1
ATOM 4799 O O . ARG B 1 290 ? 0.368 2.08 3.494 1 96.94 290 ARG B O 1
ATOM 4806 N N . GLU B 1 291 ? -0.85 3.881 3.279 1 97.06 291 GLU B N 1
ATOM 4807 C CA . GLU B 1 291 ? -1.293 3.889 4.672 1 97.06 291 GLU B CA 1
ATOM 4808 C C .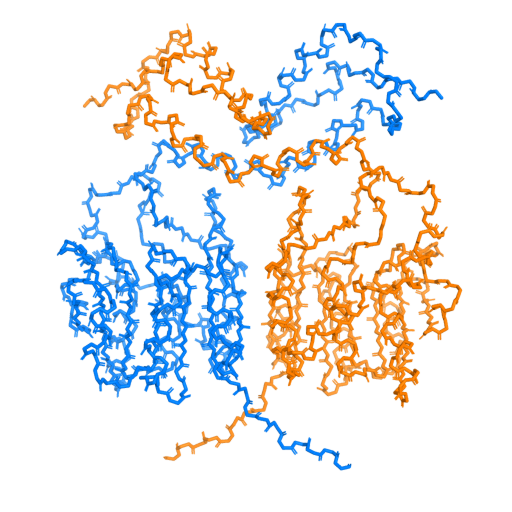 GLU B 1 291 ? -2.479 2.949 4.879 1 97.06 291 GLU B C 1
ATOM 4810 O O . GLU B 1 291 ? -3.184 2.613 3.924 1 97.06 291 GLU B O 1
ATOM 4815 N N . ASP B 1 292 ? -2.602 2.523 6.031 1 96.12 292 ASP B N 1
ATOM 4816 C CA . ASP B 1 292 ? -3.768 1.817 6.555 1 96.12 292 ASP B CA 1
ATOM 4817 C C . ASP B 1 292 ? -4.238 2.432 7.871 1 96.12 292 ASP B C 1
ATOM 4819 O O . ASP B 1 292 ? -3.885 1.944 8.945 1 96.12 292 ASP B O 1
ATOM 4823 N N . PRO B 1 293 ? -5.082 3.475 7.816 1 96.31 293 PRO B N 1
ATOM 4824 C CA . PRO B 1 293 ? -5.543 4.16 9.031 1 96.31 293 PRO B CA 1
ATOM 4825 C C . PRO B 1 293 ? -6.371 3.26 9.938 1 96.31 293 PRO B C 1
ATOM 4827 O O . PRO B 1 293 ? -7.18 2.465 9.453 1 96.31 293 PRO B O 1
ATOM 4830 N N . GLN B 1 294 ? -6.156 3.387 11.172 1 94.5 294 GLN B N 1
ATOM 4831 C CA . GLN B 1 294 ? -6.891 2.629 12.18 1 94.5 294 GLN B CA 1
ATOM 4832 C C . GLN B 1 294 ? -8.195 3.332 12.555 1 94.5 294 GLN B C 1
ATOM 4834 O O . GLN B 1 294 ? -8.18 4.488 12.984 1 94.5 294 GLN B O 1
ATOM 4839 N N . GLY B 1 295 ? -9.336 2.65 12.352 1 89.56 295 GLY B N 1
ATOM 4840 C CA . GLY B 1 295 ? -10.617 3.174 12.797 1 89.56 295 GLY B CA 1
ATOM 4841 C C . GLY B 1 295 ? -11.055 4.414 12.039 1 89.56 295 GLY B C 1
ATOM 4842 O O . GLY B 1 295 ? -11.711 5.293 12.602 1 89.56 295 GLY B O 1
ATOM 4843 N N . HIS B 1 296 ? -10.664 4.648 10.883 1 93.5 296 HIS B N 1
ATOM 4844 C CA . HIS B 1 296 ? -10.992 5.797 10.047 1 93.5 296 HIS B CA 1
ATOM 4845 C C . HIS B 1 296 ? -11.555 5.359 8.695 1 93.5 296 HIS B C 1
ATOM 4847 O O . HIS B 1 296 ? -11.328 4.227 8.266 1 93.5 296 HIS B O 1
ATOM 4853 N N . TRP B 1 297 ? -12.32 6.203 8.078 1 91.06 297 TRP B N 1
ATOM 4854 C CA . TRP B 1 297 ? -12.914 5.883 6.785 1 91.06 297 TRP B CA 1
ATOM 4855 C C . TRP B 1 297 ? -11.938 6.176 5.652 1 91.06 297 TRP B C 1
ATOM 4857 O O . TRP B 1 297 ? -11.953 5.504 4.617 1 91.06 297 TRP B O 1
ATOM 4867 N N . TYR B 1 298 ? -11.156 7.223 5.789 1 94.12 298 TYR B N 1
ATOM 4868 C CA . TYR B 1 298 ? -10.227 7.676 4.766 1 94.12 298 TYR B CA 1
ATOM 4869 C C . TYR B 1 298 ? -9.094 6.672 4.57 1 94.12 298 TYR B C 1
ATOM 4871 O O . TYR B 1 298 ? -8.531 6.168 5.539 1 94.12 298 TYR B O 1
ATOM 4879 N N . PRO B 1 299 ? -8.766 6.285 3.287 1 93.19 299 PRO B N 1
ATOM 4880 C CA . PRO B 1 299 ? -7.75 5.262 3.031 1 93.19 299 PRO B CA 1
ATOM 4881 C C . PRO B 1 299 ? -6.336 5.746 3.338 1 93.19 299 PRO B C 1
ATOM 4883 O O . PRO B 1 299 ? -5.422 4.934 3.504 1 93.19 299 PRO B O 1
ATOM 4886 N N . GLY B 1 300 ? -6.156 7.008 3.393 1 93.62 300 GLY B N 1
ATOM 4887 C CA . GLY B 1 300 ? -4.824 7.562 3.557 1 93.62 300 GLY B CA 1
ATOM 4888 C C . GLY B 1 300 ? -4.191 7.992 2.246 1 93.62 300 GLY B C 1
ATOM 4889 O O . GLY B 1 300 ? -4.496 7.434 1.19 1 93.62 300 GLY B O 1
ATOM 4890 N N . ALA B 1 301 ? -3.266 8.945 2.346 1 91.38 301 ALA B N 1
ATOM 4891 C CA . ALA B 1 301 ? -2.613 9.461 1.146 1 91.38 301 ALA B CA 1
ATOM 4892 C C . ALA B 1 301 ? -1.305 8.727 0.872 1 91.38 301 ALA B C 1
ATOM 4894 O O . ALA B 1 301 ? -0.893 8.586 -0.282 1 91.38 301 ALA B O 1
ATOM 4895 N N . GLY B 1 302 ? -0.691 8.25 1.963 1 95.44 302 GLY B N 1
ATOM 4896 C CA . GLY B 1 302 ? 0.575 7.555 1.807 1 95.44 302 GLY B CA 1
ATOM 4897 C C . GLY B 1 302 ? 1.76 8.492 1.662 1 95.44 302 GLY B C 1
ATOM 4898 O O . GLY B 1 302 ? 1.664 9.672 1.99 1 95.44 302 GLY B O 1
ATOM 4899 N N . ILE B 1 303 ? 2.939 7.918 1.323 1 96.94 303 ILE B N 1
ATOM 4900 C CA . ILE B 1 303 ? 4.18 8.656 1.103 1 96.94 303 ILE B CA 1
ATOM 4901 C C . ILE B 1 303 ? 4.824 8.203 -0.206 1 96.94 303 ILE B C 1
ATOM 4903 O O . ILE B 1 303 ? 5.227 7.047 -0.34 1 96.94 303 ILE B O 1
ATOM 4907 N N . GLY B 1 304 ? 4.879 9.078 -1.176 1 98.12 304 GLY B N 1
ATOM 4908 C CA . GLY B 1 304 ? 5.836 8.875 -2.25 1 98.12 304 GLY B CA 1
ATOM 4909 C C . GLY B 1 304 ? 7.23 9.367 -1.904 1 98.12 304 GLY B C 1
ATOM 4910 O O . GLY B 1 304 ? 7.391 10.414 -1.284 1 98.12 304 GLY B O 1
ATOM 4911 N N . VAL B 1 305 ? 8.25 8.586 -2.295 1 98.69 305 VAL B N 1
ATOM 4912 C CA . VAL B 1 305 ? 9.609 9.023 -2.002 1 98.69 305 VAL B CA 1
ATOM 4913 C C . VAL B 1 305 ? 10.484 8.836 -3.24 1 98.69 305 VAL B C 1
ATOM 4915 O O . VAL B 1 305 ? 10.5 7.766 -3.846 1 98.69 305 VAL B O 1
ATOM 4918 N N . ALA B 1 306 ? 11.078 9.844 -3.654 1 98.56 306 ALA B N 1
ATOM 4919 C CA . ALA B 1 306 ? 12.195 9.805 -4.598 1 98.56 306 ALA B CA 1
ATOM 4920 C C . ALA B 1 306 ? 13.531 9.875 -3.867 1 98.56 306 ALA B C 1
ATOM 4922 O O . ALA B 1 306 ? 13.773 10.812 -3.096 1 98.56 306 ALA B O 1
ATOM 4923 N N . PHE B 1 307 ? 14.398 8.922 -4.055 1 97.62 307 PHE B N 1
ATOM 4924 C CA . PHE B 1 307 ? 15.664 8.852 -3.328 1 97.62 307 PHE B CA 1
ATOM 4925 C C . PHE B 1 307 ? 16.781 8.336 -4.227 1 97.62 307 PHE B C 1
ATOM 4927 O O . PHE B 1 307 ? 16.516 7.75 -5.277 1 97.62 307 PHE B O 1
ATOM 4934 N N . PRO B 1 308 ? 18 8.641 -3.898 1 93.62 308 PRO B N 1
ATOM 4935 C CA . PRO B 1 308 ? 19.109 8.328 -4.801 1 93.62 308 PRO B CA 1
ATOM 4936 C C . PRO B 1 308 ? 19.234 6.828 -5.082 1 93.62 308 PRO B C 1
ATOM 4938 O O . PRO B 1 308 ? 18.891 6.004 -4.234 1 93.62 308 PRO B O 1
ATOM 4941 N N . ALA B 1 309 ? 19.719 6.555 -6.238 1 84.88 309 ALA B N 1
ATOM 4942 C CA . ALA B 1 309 ? 20 5.172 -6.621 1 84.88 309 ALA B CA 1
ATOM 4943 C C . ALA B 1 309 ? 21.078 4.562 -5.73 1 84.88 309 ALA B C 1
ATOM 4945 O O . ALA B 1 309 ? 21.953 5.27 -5.238 1 84.88 309 ALA B O 1
ATOM 4946 N N . PHE B 1 310 ? 20.859 3.361 -5.484 1 73.69 310 PHE B N 1
ATOM 4947 C CA . PHE B 1 310 ? 21.875 2.66 -4.719 1 73.69 310 PHE B CA 1
ATOM 4948 C C . PHE B 1 310 ? 23.172 2.545 -5.516 1 73.69 310 PHE B C 1
ATOM 4950 O O . PHE B 1 310 ? 23.141 2.439 -6.742 1 73.69 310 PHE B O 1
ATOM 4957 N N . PRO B 1 311 ? 24.266 2.846 -4.832 1 62.16 311 PRO B N 1
ATOM 4958 C CA . PRO B 1 311 ? 25.516 2.697 -5.582 1 62.16 311 PRO B CA 1
ATOM 4959 C C . PRO B 1 311 ? 25.609 1.355 -6.305 1 62.16 311 PRO B C 1
ATOM 4961 O O . PRO B 1 311 ? 25.125 0.341 -5.801 1 62.16 311 PRO B O 1
ATOM 4964 N N . LYS B 1 312 ? 25.734 1.402 -7.609 1 54.09 312 LYS B N 1
ATOM 4965 C CA . LYS B 1 312 ? 25.922 0.192 -8.406 1 54.09 312 LYS B CA 1
ATOM 4966 C C . LYS B 1 312 ? 27.031 -0.684 -7.832 1 54.09 312 LYS B C 1
ATOM 4968 O O . LYS B 1 312 ? 28.047 -0.176 -7.379 1 54.09 312 LYS B O 1
ATOM 4973 N N . THR B 1 313 ? 26.609 -1.828 -7.152 1 46 313 THR B N 1
ATOM 4974 C CA . THR B 1 313 ? 27.688 -2.758 -6.812 1 46 313 THR B CA 1
ATOM 4975 C C . THR B 1 313 ? 28.547 -3.057 -8.039 1 46 313 THR B C 1
ATOM 4977 O O . THR B 1 313 ? 28.031 -3.174 -9.148 1 46 313 THR B O 1
ATOM 4980 N N . SER B 1 314 ? 29.703 -2.533 -8.078 1 35.62 314 SER B N 1
ATOM 4981 C CA . SER B 1 314 ? 30.703 -2.941 -9.055 1 35.62 314 SER B CA 1
ATOM 4982 C C . SER B 1 314 ? 30.688 -4.453 -9.266 1 35.62 314 SER B C 1
ATOM 4984 O O . SER B 1 314 ? 31.609 -5.012 -9.859 1 35.62 314 SER B O 1
ATOM 4986 N N . SER B 1 315 ? 29.891 -5.344 -8.805 1 35.56 315 SER B N 1
ATOM 4987 C CA . SER B 1 315 ? 30.234 -6.699 -9.211 1 35.56 315 SER B CA 1
ATOM 4988 C C . SER B 1 315 ? 30.047 -6.891 -10.711 1 35.56 315 SER B C 1
ATOM 4990 O O . SER B 1 315 ? 28.906 -6.902 -11.203 1 35.56 315 SER B O 1
ATOM 4992 N N . GLY B 1 316 ? 30.734 -6.238 -11.633 1 26.06 316 GLY B N 1
ATOM 4993 C CA . GLY B 1 316 ? 31.156 -6.91 -12.852 1 26.06 316 GLY B CA 1
ATOM 4994 C C . GLY B 1 316 ? 31.547 -8.359 -12.633 1 26.06 316 GLY B C 1
ATOM 4995 O O . GLY B 1 316 ? 32.594 -8.633 -12.016 1 26.06 316 GLY B O 1
ATOM 4996 N N . ARG B 1 317 ? 30.844 -9.297 -12.305 1 22.67 317 ARG B N 1
ATOM 4997 C CA . ARG B 1 317 ? 31.203 -10.664 -12.68 1 22.67 317 ARG B CA 1
ATOM 4998 C C . ARG B 1 317 ? 31.609 -10.742 -14.141 1 22.67 317 ARG B C 1
ATOM 5000 O O . ARG B 1 317 ? 30.828 -10.406 -15.031 1 22.67 317 ARG B O 1
ATOM 5007 N N . SER B 1 318 ? 32.781 -10.336 -14.383 1 19.62 318 SER B N 1
ATOM 5008 C CA . SER B 1 318 ? 33.531 -10.984 -15.453 1 19.62 318 SER B CA 1
ATOM 5009 C C . SER B 1 318 ? 33.188 -12.469 -15.531 1 19.62 318 SER B C 1
ATOM 5011 O O . SER B 1 318 ? 33 -13.117 -14.5 1 19.62 318 SER B O 1
#

Sequence (636 aa):
MTDPVNFDADDIPGVENEHDIVWQILSDKLRKDCAQAVDDDYGKKYLPFTAGQLVHRVTFALSYYDQKIGNLFRWATKSVEGDNYTYQLTERNRRHLAHFVSVVTGHPESEISAYIEEINDDGALRAHFATVMQGRQGPMDIGFHPGRRMGWYAIVRALKPKIVVETGVARGHGSLTLAAAILRNRAEGHAGRYVGTDINPEAGMLFCGDYAQAGTILYGDSLESLWAFNEKIDLFINDSDHSASYESEEYDLIESKLAENALILGDNAHATDALLEFSRRTGRNFLFFREDPQGHWYPGAGIGVAFPAFPKTSSGRSMTDPVNFDADDIPGVENEHDIVWQILSDKLRKDCAQAVDDDYGKKYLPFTAGQLVHRVTFALSYYDQKIGNLFRWATKSVEGDNYTYQLTERNRRHLAHFVSVVTGHPESEISAYIEEINDDGALRAHFATVMQGRQGPMDIGFHPGRRMGWYAIVRALKPKIVVETGVARGHGSLTLAAAILRNRAEGHAGRYVGTDINPEAGMLFCGDYAQAGTILYGDSLESLWAFNEKIDLFINDSDHSASYESEEYDLIESKLAENALILGDNAHATDALLEFSRRTGRNFLFFREDPQGHWYPGAGIGVAFPAFPKTSSGRS

Radius of gyration: 26.54 Å; Cα contacts (8 Å, |Δi|>4): 1094; chains: 2; bounding box: 78×67×52 Å